Protein AF-A0AA39UE59-F1 (afdb_monomer_lite)

Radius of gyration: 35.72 Å; chains: 1; bounding box: 57×111×102 Å

Sequence (637 aa):
MNEDGYPNEDGDGPPASRFPQADQWGSEGTFMILSFVSVREAQPDDPQIDWCTQATTRVNIQVEEDILTDPDELSEVEVELEPPKSLKAVEDGRPSQDPMVLQVHARYLEFLVQLCEKTETTELTSHVRHDLPRVIHRAQSSRLNQDLRTTKDLDTYAFALVVYIWLVAAYRMQHGLPPSESLVIAFGSYMLSASAMVGEYCNVSFKELRLAVLYWEQRLNKASTRTVWTKEGWFRDIMELPPTNTFTRNDTATEYIQVLESEGKARLANLIMEQAAASHQSTPLNSYTQGPLSKKSWALSEIITILATMDTELLEALVDGSLPRKAEIPSGPISNALQSMSEQNPMPPSIYMNCICDRMGISPTPLQWQTVCHHMIDYVKGGVESDALAGTVDQLIHPSPNWPSSLAKKGLHRYTEWRSFIEGDGDRHPSHRHRDMIRHFVSEMQARVNADVGVGKGYVPFAAPVIEIGFSINPFARLKEHRQHQQSNYLMNLSEAMFQHLYRESFRLQQLVIYTCHRPSHPWFGEIIFTQLAQGYTEKAGGCSHYPAGRSNGSAYNRTSKKDWTKYEYNARRSGKLLRELETISNDAETRLRLTIEEKGQMKEAEDKELRLLDQLNDLLESTIDVIEEHGRSSSS

Secondary structure (DSSP, 8-state):
--TTSPPP----PPPPPPPPP-------------------PPPS--------------------------S----------PPPTTTTTTTTTPPP--HHHHHHHHHHHHHHHHHHHTS--TTTHHHHHHHHHHHHHHHHS---SSS---HHHHHHHHHHHHHHHHHHHHHHHHTTPPPPHHHHHHHHHHHHHHHHHHHHHS---HHHHHHHHHHHHHHHHHHTTS----HHHHHHHHH-SPP-----HHHHHHHHHHHHHHHHHHHHHHHHHHHHHH-SS--TTHHHHSS-HHHHHHHHHHHHHHHHHS-HHHHHHHHHS-HHHHHTSTT-HHHHHHHHHHT-SSPPPEEEEEEEE-TTSPPPPHHHHHHHHHHHHHHHH-SHHHHHHHHHHHHHSS--TTS-HHHHTTT--TTTEE-----SS---EE-HHHHHHHHHHHHHHHHHHHHHHHTT-TTSPPSS-EEEEEEESSHHHHHHHHHTTSSS-HHHHHHHHHHHHHHTTS-EEEEEEEEE--STTHHHHHHHHHHHHTT-BTGGGSBSB-SPTTTT-HHHHHHS-HHHHHHHHHHHHHTSHHHHHHHHHHHHHHHHHHHHHHH-TT-HHHHHHHHHHHHHHHHHHHHHHHHHHHHHHHHH-

pLDDT: mean 71.14, std 25.73, range [22.33, 98.56]

Structure (mmCIF, N/CA/C/O backbone):
data_AF-A0AA39UE59-F1
#
_entry.id   AF-A0AA39UE59-F1
#
loop_
_atom_site.group_PDB
_atom_site.id
_atom_site.type_symbol
_atom_site.label_atom_id
_atom_site.label_alt_id
_atom_site.label_comp_id
_atom_site.label_asym_id
_atom_site.label_entity_id
_atom_site.label_seq_id
_atom_site.pdbx_PDB_ins_code
_atom_site.Cartn_x
_atom_site.Cartn_y
_atom_site.Cartn_z
_atom_site.occupancy
_atom_site.B_iso_or_equiv
_atom_site.auth_seq_id
_atom_site.auth_comp_id
_atom_site.auth_asym_id
_atom_site.auth_atom_id
_atom_site.pdbx_PDB_model_num
ATOM 1 N N . MET A 1 1 ? 30.627 14.512 13.722 1.00 41.47 1 MET A N 1
ATOM 2 C CA . MET A 1 1 ? 29.867 13.249 13.741 1.00 41.47 1 MET A CA 1
ATOM 3 C C . MET A 1 1 ? 29.512 12.949 15.181 1.00 41.47 1 MET A C 1
ATOM 5 O O . MET A 1 1 ? 30.386 13.120 16.026 1.00 41.47 1 MET A O 1
ATOM 9 N N . ASN A 1 2 ? 28.268 12.565 15.455 1.00 42.72 2 ASN A N 1
ATOM 10 C CA . ASN A 1 2 ? 27.816 12.098 16.771 1.00 42.72 2 ASN A CA 1
ATOM 11 C C . ASN A 1 2 ? 27.816 10.556 16.848 1.00 42.72 2 ASN A C 1
ATOM 13 O O . ASN A 1 2 ? 28.095 9.892 15.848 1.00 42.72 2 ASN A O 1
ATOM 17 N N . GLU A 1 3 ? 27.543 9.996 18.035 1.00 31.06 3 GLU A N 1
ATOM 18 C CA . GLU A 1 3 ? 27.578 8.544 18.324 1.00 31.06 3 GLU A CA 1
ATOM 19 C C . GLU A 1 3 ? 26.641 7.701 17.433 1.00 31.06 3 GLU A C 1
ATOM 21 O O . GLU A 1 3 ? 26.832 6.493 17.323 1.00 31.06 3 GLU A O 1
ATOM 26 N N . ASP A 1 4 ? 25.716 8.342 16.713 1.00 43.31 4 ASP A N 1
ATOM 27 C CA . ASP A 1 4 ? 24.789 7.711 15.767 1.00 43.31 4 ASP A CA 1
ATOM 28 C C . ASP A 1 4 ? 25.239 7.796 14.293 1.00 43.31 4 ASP A C 1
ATOM 30 O O . ASP A 1 4 ? 24.491 7.426 13.387 1.00 43.31 4 ASP A O 1
ATOM 34 N N . GLY A 1 5 ? 26.453 8.283 14.014 1.00 35.56 5 GLY A N 1
ATOM 35 C CA . GLY A 1 5 ? 27.010 8.301 12.657 1.00 35.56 5 GLY A CA 1
ATOM 36 C C . GLY A 1 5 ? 26.431 9.371 11.722 1.00 35.56 5 GLY A C 1
ATOM 37 O O . GLY A 1 5 ? 26.595 9.253 10.508 1.00 35.56 5 GLY A O 1
ATOM 38 N N . TYR A 1 6 ? 25.810 10.434 12.249 1.00 44.34 6 TYR A N 1
ATOM 39 C CA . TYR A 1 6 ? 25.365 11.582 11.447 1.00 44.34 6 TYR A CA 1
ATOM 40 C C . TYR A 1 6 ? 26.351 12.765 11.532 1.00 44.34 6 TYR A C 1
ATOM 42 O O . TYR A 1 6 ? 26.971 12.994 12.581 1.00 44.34 6 TYR A O 1
ATOM 50 N N . PRO A 1 7 ? 26.539 13.545 10.448 1.00 33.91 7 PRO A N 1
ATOM 51 C CA . PRO A 1 7 ? 27.197 14.846 10.523 1.00 33.91 7 PRO A CA 1
ATOM 52 C C . PRO A 1 7 ? 26.299 15.860 11.258 1.00 33.91 7 PRO A C 1
ATOM 54 O O . PRO A 1 7 ? 25.079 15.809 11.145 1.00 33.91 7 PRO A O 1
ATOM 57 N N . ASN A 1 8 ? 26.909 16.773 12.023 1.00 34.72 8 ASN A N 1
ATOM 58 C CA . ASN A 1 8 ? 26.189 17.848 12.711 1.00 34.72 8 ASN A CA 1
ATOM 59 C C . ASN A 1 8 ? 25.584 18.798 11.666 1.00 34.72 8 ASN A C 1
ATOM 61 O O . ASN A 1 8 ? 26.329 19.404 10.897 1.00 34.72 8 ASN A O 1
ATOM 65 N N . GLU A 1 9 ? 24.261 18.944 11.655 1.00 44.66 9 GLU A N 1
ATOM 66 C CA . GLU A 1 9 ? 23.551 19.943 10.848 1.00 44.66 9 GLU A CA 1
ATOM 67 C C . GLU A 1 9 ? 23.521 21.303 11.564 1.00 44.66 9 GLU A C 1
ATOM 69 O O . GLU A 1 9 ? 22.465 21.811 11.917 1.00 44.66 9 GLU A O 1
ATOM 74 N N . ASP A 1 10 ? 24.697 21.903 11.759 1.00 39.56 10 ASP A N 1
ATOM 75 C CA . ASP A 1 10 ? 24.829 23.334 12.055 1.00 39.56 10 ASP A CA 1
ATOM 76 C C . ASP A 1 10 ? 25.492 23.994 10.840 1.00 39.56 10 ASP A C 1
ATOM 78 O O . ASP A 1 10 ? 26.712 24.151 10.770 1.00 39.56 10 ASP A O 1
ATOM 82 N N . GLY A 1 11 ? 24.685 24.308 9.827 1.00 33.72 11 GLY A N 1
ATOM 83 C CA . GLY A 1 11 ? 25.125 24.995 8.617 1.00 33.72 11 GLY A CA 1
ATOM 84 C C . GLY A 1 11 ? 24.082 26.013 8.183 1.00 33.72 11 GLY A C 1
ATOM 85 O O . GLY A 1 11 ? 22.979 25.640 7.791 1.00 33.72 11 GLY A O 1
ATOM 86 N N . ASP A 1 12 ? 24.446 27.291 8.284 1.00 36.59 12 ASP A N 1
ATOM 87 C CA . ASP A 1 12 ? 23.645 28.459 7.924 1.00 36.59 12 ASP A CA 1
ATOM 88 C C . ASP A 1 12 ? 22.896 28.285 6.593 1.00 36.59 12 ASP A C 1
ATOM 90 O O . ASP A 1 12 ? 23.485 28.063 5.531 1.00 36.59 12 ASP A O 1
ATOM 94 N N . GLY A 1 13 ? 21.568 28.409 6.655 1.00 34.41 13 GLY A N 1
ATOM 95 C CA . GLY A 1 13 ? 20.698 28.343 5.485 1.00 34.41 13 GLY A CA 1
ATOM 96 C C . GLY A 1 13 ? 20.954 29.495 4.496 1.00 34.41 13 GLY A C 1
ATOM 97 O O . GLY A 1 13 ? 21.254 30.618 4.909 1.00 34.41 13 GLY A O 1
ATOM 98 N N . PRO A 1 14 ? 20.807 29.262 3.178 1.00 31.84 14 PRO A N 1
ATOM 99 C CA . PRO A 1 14 ? 20.976 30.304 2.168 1.00 31.84 14 PRO A CA 1
ATOM 100 C C . PRO A 1 14 ? 19.827 31.333 2.206 1.00 31.84 14 PRO A C 1
ATOM 102 O O . PRO A 1 14 ? 18.711 31.012 2.628 1.00 31.84 14 PRO A O 1
ATOM 105 N N . PRO A 1 15 ? 20.062 32.579 1.746 1.00 31.95 15 PRO A N 1
ATOM 106 C CA . PRO A 1 15 ? 19.104 33.666 1.889 1.00 31.95 15 PRO A CA 1
ATOM 107 C C . PRO A 1 15 ? 17.887 33.487 0.975 1.00 31.95 15 PRO A C 1
ATOM 109 O O . PRO A 1 15 ? 17.998 33.110 -0.192 1.00 31.95 15 PRO A O 1
ATOM 112 N N . ALA A 1 16 ? 16.719 33.824 1.525 1.00 33.09 16 ALA A N 1
ATOM 113 C CA . ALA A 1 16 ? 15.426 33.801 0.857 1.00 33.09 16 ALA A CA 1
ATOM 114 C C . ALA A 1 16 ? 15.430 34.619 -0.448 1.00 33.09 16 ALA A C 1
ATOM 116 O O . ALA A 1 16 ? 15.575 35.845 -0.439 1.00 33.09 16 ALA A O 1
ATOM 117 N N . SER A 1 17 ? 15.212 33.945 -1.577 1.00 30.44 17 SER A N 1
ATOM 118 C CA . SER A 1 17 ? 14.872 34.593 -2.838 1.00 30.44 17 SER A CA 1
ATOM 119 C C . SER A 1 17 ? 13.389 34.981 -2.837 1.00 30.44 17 SER A C 1
ATOM 121 O O . SER A 1 17 ? 12.494 34.199 -2.521 1.00 30.44 17 SER A O 1
ATOM 123 N N . ARG A 1 18 ? 13.152 36.257 -3.146 1.00 32.03 18 ARG A N 1
ATOM 124 C CA . ARG A 1 18 ? 11.845 36.916 -3.202 1.00 32.03 18 ARG A CA 1
ATOM 125 C C . ARG A 1 18 ? 10.973 36.308 -4.305 1.00 32.03 18 ARG A C 1
ATOM 127 O O . ARG A 1 18 ? 11.360 36.349 -5.470 1.00 32.03 18 ARG A O 1
ATOM 134 N N . PHE A 1 19 ? 9.772 35.855 -3.953 1.00 30.41 19 PHE A N 1
ATOM 135 C CA . PHE A 1 19 ? 8.667 35.699 -4.902 1.00 30.41 19 PHE A CA 1
ATOM 136 C C . PHE A 1 19 ? 7.847 37.001 -4.964 1.00 30.41 19 PHE A C 1
ATOM 138 O O . PHE A 1 19 ? 7.678 37.652 -3.928 1.00 30.41 19 PHE A O 1
ATOM 145 N N . PRO A 1 20 ? 7.356 37.412 -6.148 1.00 30.95 20 PRO A N 1
ATOM 146 C CA . PRO A 1 20 ? 6.532 38.604 -6.282 1.00 30.95 20 PRO A CA 1
ATOM 147 C C . PRO A 1 20 ? 5.108 38.366 -5.762 1.00 30.95 20 PRO A C 1
ATOM 149 O O . PRO A 1 20 ? 4.564 37.267 -5.849 1.00 30.95 20 PRO A O 1
ATOM 152 N N . GLN A 1 21 ? 4.544 39.434 -5.198 1.00 28.09 21 GLN A N 1
ATOM 153 C CA . GLN A 1 21 ? 3.210 39.511 -4.610 1.00 28.09 21 GLN A CA 1
ATOM 154 C C . GLN A 1 21 ? 2.117 39.177 -5.632 1.00 28.09 21 GLN A C 1
ATOM 156 O O . GLN A 1 21 ? 2.146 39.644 -6.769 1.00 28.09 21 GLN A O 1
ATOM 161 N N . ALA A 1 22 ? 1.150 38.375 -5.189 1.00 33.06 22 ALA A N 1
ATOM 162 C CA . ALA A 1 22 ? -0.072 38.072 -5.909 1.00 33.06 22 ALA A CA 1
ATOM 163 C C . ALA A 1 22 ? -1.102 39.177 -5.648 1.00 33.06 22 ALA A C 1
ATOM 165 O O . ALA A 1 22 ? -1.815 39.126 -4.655 1.00 33.06 22 ALA A O 1
ATOM 166 N N . ASP A 1 23 ? -1.174 40.142 -6.557 1.00 32.75 23 ASP A N 1
ATOM 167 C CA . ASP A 1 23 ? -2.348 40.982 -6.776 1.00 32.75 23 ASP A CA 1
ATOM 168 C C . ASP A 1 23 ? -2.586 41.024 -8.290 1.00 32.75 23 ASP A C 1
ATOM 170 O O . ASP A 1 23 ? -1.632 41.143 -9.055 1.00 32.75 23 ASP A O 1
ATOM 174 N N . GLN A 1 24 ? -3.856 40.950 -8.703 1.00 34.28 24 GLN A N 1
ATOM 175 C CA . GLN A 1 24 ? -4.380 40.936 -10.085 1.00 34.28 24 GLN A CA 1
ATOM 176 C C . GLN A 1 24 ? -4.571 39.569 -10.751 1.00 34.28 24 GLN A C 1
ATOM 178 O O . GLN A 1 24 ? -3.898 39.280 -11.728 1.00 34.28 24 GLN A O 1
ATOM 183 N N . TRP A 1 25 ? -5.592 38.803 -10.354 1.00 32.97 25 TRP A N 1
ATOM 184 C CA . TRP A 1 25 ? -6.361 38.022 -11.336 1.00 32.97 25 TRP A CA 1
ATOM 185 C C . TRP A 1 25 ? -7.851 38.249 -11.086 1.00 32.97 25 TRP A C 1
ATOM 187 O O . TRP A 1 25 ? -8.374 37.963 -10.010 1.00 32.97 25 TRP A O 1
ATOM 197 N N . GLY A 1 26 ? -8.479 38.887 -12.072 1.00 28.92 26 GLY A N 1
ATOM 198 C CA . GLY A 1 26 ? -9.866 39.310 -12.055 1.00 28.92 26 GLY A CA 1
ATOM 199 C C . GLY A 1 26 ? -10.847 38.151 -12.182 1.00 28.92 26 GLY A C 1
ATOM 200 O O . GLY A 1 26 ? -10.545 37.077 -12.697 1.00 28.92 26 GLY A O 1
ATOM 201 N N . SER A 1 27 ? -12.049 38.433 -11.703 1.00 34.94 27 SER A N 1
ATOM 202 C CA . SER A 1 27 ? -13.287 37.746 -12.029 1.00 34.94 27 SER A CA 1
ATOM 203 C C . SER A 1 27 ? -13.501 37.674 -13.540 1.00 34.94 27 SER A C 1
ATOM 205 O O . SER A 1 27 ? -13.518 38.729 -14.165 1.00 34.94 27 SER A O 1
ATOM 207 N N . GLU A 1 28 ? -13.735 36.478 -14.087 1.00 29.81 28 GLU A N 1
ATOM 208 C CA . GLU A 1 28 ? -14.703 36.221 -15.168 1.00 29.81 28 GLU A CA 1
ATOM 209 C C . GLU A 1 28 ? -14.716 34.737 -15.584 1.00 29.81 28 GLU A C 1
ATOM 211 O O . GLU A 1 28 ? -13.672 34.103 -15.710 1.00 29.81 28 GLU A O 1
ATOM 216 N N . GLY A 1 29 ? -15.916 34.209 -15.859 1.00 25.84 29 GLY A N 1
ATOM 217 C CA . GLY A 1 29 ? -16.092 33.148 -16.856 1.00 25.84 29 GLY A CA 1
ATOM 218 C C . GLY A 1 29 ? -16.436 31.743 -16.361 1.00 25.84 29 GLY A C 1
ATOM 219 O O . GLY A 1 29 ? -15.630 30.824 -16.468 1.00 25.84 29 GLY A O 1
ATOM 220 N N . THR A 1 30 ? -17.684 31.535 -15.944 1.00 28.28 30 THR A N 1
ATOM 221 C CA . THR A 1 30 ? -18.338 30.218 -15.966 1.00 28.28 30 THR A CA 1
ATOM 222 C C . THR A 1 30 ? -18.429 29.721 -17.415 1.00 28.28 30 THR A C 1
ATOM 224 O O . THR A 1 30 ? -19.132 30.336 -18.213 1.00 28.28 30 THR A O 1
ATOM 227 N N . PHE A 1 31 ? -17.785 28.601 -17.761 1.00 23.83 31 PHE A N 1
ATOM 228 C CA . PHE A 1 31 ? -18.076 27.869 -19.000 1.00 23.83 31 PHE A CA 1
ATOM 229 C C . PHE A 1 31 ? -18.342 26.391 -18.717 1.00 23.83 31 PHE A C 1
ATOM 231 O O . PHE A 1 31 ? -17.493 25.641 -18.243 1.00 23.83 31 PHE A O 1
ATOM 238 N N . MET A 1 32 ? -19.580 26.016 -19.020 1.00 24.00 32 MET A N 1
ATOM 239 C CA . MET A 1 32 ? -20.135 24.672 -19.041 1.00 24.00 32 MET A CA 1
ATOM 240 C C . MET A 1 32 ? -19.793 24.063 -20.411 1.00 24.00 32 MET A C 1
ATOM 242 O O . MET A 1 32 ? -20.149 24.652 -21.431 1.00 24.00 32 MET A O 1
ATOM 246 N N . ILE A 1 33 ? -19.105 22.919 -20.465 1.00 23.44 33 ILE A N 1
ATOM 247 C CA . ILE A 1 33 ? -18.899 22.175 -21.719 1.00 23.44 33 ILE A CA 1
ATOM 248 C C . ILE A 1 33 ? -19.766 20.917 -21.678 1.00 23.44 33 ILE A C 1
ATOM 250 O O . ILE A 1 33 ? -19.448 19.940 -21.006 1.00 23.44 33 ILE A O 1
ATOM 254 N N . LEU A 1 34 ? -20.879 20.985 -22.409 1.00 23.09 34 LEU A N 1
ATOM 255 C CA . LEU A 1 34 ? -21.649 19.847 -22.901 1.00 23.09 34 LEU A CA 1
ATOM 256 C C . LEU A 1 34 ? -21.046 19.433 -24.248 1.00 23.09 34 LEU A C 1
ATOM 258 O O . LEU A 1 34 ? -21.055 20.220 -25.195 1.00 23.09 34 LEU A O 1
ATOM 262 N N . SER A 1 35 ? -20.540 18.209 -24.351 1.00 23.22 35 SER A N 1
ATOM 263 C CA . SER A 1 35 ? -20.067 17.657 -25.623 1.00 23.22 35 SER A CA 1
ATOM 264 C C . SER A 1 35 ? -21.226 16.994 -26.365 1.00 23.22 35 SER A C 1
ATOM 266 O O . SER A 1 35 ? -21.681 15.918 -25.984 1.00 23.22 35 SER A O 1
ATOM 268 N N . PHE A 1 36 ? -21.689 17.634 -27.441 1.00 23.47 36 PHE A N 1
ATOM 269 C CA . PHE A 1 36 ? -22.493 17.000 -28.486 1.00 23.47 36 PHE A CA 1
ATOM 270 C C . PHE A 1 36 ? -21.574 16.362 -29.533 1.00 23.47 36 PHE A C 1
ATOM 272 O O . PHE A 1 36 ? -20.624 16.984 -30.010 1.00 23.47 36 PHE A O 1
ATOM 279 N N . VAL A 1 37 ? -21.901 15.129 -29.918 1.00 22.39 37 VAL A N 1
ATOM 280 C CA . VAL A 1 37 ? -21.378 14.463 -31.114 1.00 22.39 37 VAL A CA 1
ATOM 281 C C . VAL A 1 37 ? -21.925 15.200 -32.337 1.00 22.39 37 VAL A C 1
ATOM 283 O O . VAL A 1 37 ? -23.135 15.242 -32.546 1.00 22.39 37 VAL A O 1
ATOM 286 N N . SER A 1 38 ? -21.037 15.786 -33.138 1.00 23.77 38 SER A N 1
ATOM 287 C CA . SER A 1 38 ? -21.360 16.314 -34.463 1.00 23.77 38 SER A CA 1
ATOM 288 C C . SER A 1 38 ? -20.674 15.445 -35.508 1.00 23.77 38 SER A C 1
ATOM 290 O O . SER A 1 38 ? -19.447 15.394 -35.591 1.00 23.77 38 SER A O 1
ATOM 292 N N . VAL A 1 39 ? -21.494 14.729 -36.273 1.00 27.11 39 VAL A N 1
ATOM 293 C CA . VAL A 1 39 ? -21.105 14.038 -37.500 1.00 27.11 39 VAL A CA 1
ATOM 294 C C . VAL A 1 39 ? -20.857 15.113 -38.557 1.00 27.11 39 VAL A C 1
ATOM 296 O O . VAL A 1 39 ? -21.765 15.878 -38.880 1.00 27.11 39 VAL A O 1
ATOM 299 N N . ARG A 1 40 ? -19.637 15.187 -39.097 1.00 25.91 40 ARG A N 1
ATOM 300 C CA . ARG A 1 40 ? -19.360 15.942 -40.325 1.00 25.91 40 ARG A CA 1
ATOM 301 C C . ARG A 1 40 ? -19.089 14.977 -41.468 1.00 25.91 40 ARG A C 1
ATOM 303 O O . ARG A 1 40 ? -18.155 14.184 -41.411 1.00 25.91 40 ARG A O 1
ATOM 310 N N . GLU A 1 41 ? -19.932 15.091 -42.487 1.00 30.73 41 GLU A N 1
ATOM 311 C CA . GLU A 1 41 ? -19.744 14.554 -43.830 1.00 30.73 41 GLU A CA 1
ATOM 312 C C . GLU A 1 41 ? -18.454 15.114 -44.447 1.00 30.73 41 GLU A C 1
ATOM 314 O O . GLU A 1 41 ? -18.198 16.320 -44.396 1.00 30.73 41 GLU A O 1
ATOM 319 N N . ALA A 1 42 ? -17.642 14.230 -45.028 1.00 28.19 42 ALA A N 1
ATOM 320 C CA . ALA A 1 42 ? -16.472 14.588 -45.818 1.00 28.19 42 ALA A CA 1
ATOM 321 C C . ALA A 1 42 ? -16.879 14.785 -47.288 1.00 28.19 42 ALA A C 1
ATOM 323 O O . ALA A 1 42 ? -17.555 13.934 -47.867 1.00 28.19 42 ALA A O 1
ATOM 324 N N . GLN A 1 43 ? -16.461 15.904 -47.881 1.00 34.62 43 GLN A N 1
ATOM 325 C CA . GLN A 1 43 ? -16.483 16.140 -49.328 1.00 34.62 43 GLN A CA 1
ATOM 326 C C . GLN A 1 43 ? -15.153 15.663 -49.948 1.00 34.62 43 GLN A C 1
ATOM 328 O O . GLN A 1 43 ? -14.128 15.706 -49.261 1.00 34.62 43 GLN A O 1
ATOM 333 N N . PRO A 1 44 ? -15.165 15.192 -51.208 1.00 34.53 44 PRO A N 1
ATOM 334 C CA . PRO A 1 44 ? -13.992 14.676 -51.904 1.00 34.53 44 PRO A CA 1
ATOM 335 C C . PRO A 1 44 ? -13.146 15.831 -52.461 1.00 34.53 44 PRO A C 1
ATOM 337 O O . PRO A 1 44 ? -13.683 16.900 -52.729 1.00 34.53 44 PRO A O 1
ATOM 340 N N . ASP A 1 45 ? -11.853 15.577 -52.668 1.00 39.84 45 ASP A N 1
ATOM 341 C CA . ASP A 1 45 ? -10.849 16.449 -53.312 1.00 39.84 45 ASP A CA 1
ATOM 342 C C . ASP A 1 45 ? -9.939 17.248 -52.355 1.00 39.84 45 ASP A C 1
ATOM 344 O O . ASP A 1 45 ? -10.039 18.467 -52.226 1.00 39.84 45 ASP A O 1
ATOM 348 N N . ASP A 1 46 ? -8.958 16.558 -51.759 1.00 31.31 46 ASP A N 1
ATOM 349 C CA . ASP A 1 46 ? -7.714 17.183 -51.283 1.00 31.31 46 ASP A CA 1
ATOM 350 C C . ASP A 1 46 ? -6.491 16.375 -51.783 1.00 31.31 46 ASP A C 1
ATOM 352 O O . ASP A 1 46 ? -6.301 15.225 -51.369 1.00 31.31 46 ASP A O 1
ATOM 356 N N . PRO A 1 47 ? -5.685 16.908 -52.725 1.00 34.59 47 PRO A N 1
ATOM 357 C CA . PRO A 1 47 ? -4.558 16.209 -53.317 1.00 34.59 47 PRO A CA 1
ATOM 358 C C . PRO A 1 47 ? -3.247 16.660 -52.668 1.00 34.59 47 PRO A C 1
ATOM 360 O O . PRO A 1 47 ? -2.520 17.467 -53.243 1.00 34.59 47 PRO A O 1
ATOM 363 N N . GLN A 1 48 ? -2.911 16.128 -51.494 1.00 29.98 48 GLN A N 1
ATOM 364 C CA . GLN A 1 48 ? -1.546 16.180 -50.956 1.00 29.98 48 GLN A CA 1
ATOM 365 C C . GLN A 1 48 ? -1.410 15.263 -49.738 1.00 29.98 48 GLN A C 1
ATOM 367 O O . GLN A 1 48 ? -1.752 15.658 -48.637 1.00 29.98 48 GLN A O 1
ATOM 372 N N . ILE A 1 49 ? -0.908 14.044 -49.951 1.00 29.27 49 ILE A N 1
ATOM 373 C CA . ILE A 1 49 ? -0.037 13.265 -49.049 1.00 29.27 49 ILE A CA 1
ATOM 374 C C . ILE A 1 49 ? 0.458 12.090 -49.904 1.00 29.27 49 ILE A C 1
ATOM 376 O O . ILE A 1 49 ? -0.219 11.084 -50.095 1.00 29.27 49 ILE A O 1
ATOM 380 N N . ASP A 1 50 ? 1.641 12.270 -50.481 1.00 29.41 50 ASP A N 1
ATOM 381 C CA . ASP A 1 50 ? 2.463 11.202 -51.033 1.00 29.41 50 ASP A CA 1
ATOM 382 C C . ASP A 1 50 ? 3.723 11.173 -50.171 1.00 29.41 50 ASP A C 1
ATOM 384 O O . ASP A 1 50 ? 4.411 12.189 -50.075 1.00 29.41 50 ASP A O 1
ATOM 388 N N . TRP A 1 51 ? 3.927 10.058 -49.466 1.00 25.89 51 TRP A N 1
ATOM 389 C CA . TRP A 1 51 ? 5.204 9.463 -49.051 1.00 25.89 51 TRP A CA 1
ATOM 390 C C . TRP A 1 51 ? 4.926 8.388 -47.991 1.00 25.89 51 TRP A C 1
ATOM 392 O O . TRP A 1 51 ? 4.752 8.703 -46.815 1.00 25.89 51 TRP A O 1
ATOM 402 N N . CYS A 1 52 ? 4.861 7.125 -48.442 1.00 23.12 52 CYS A N 1
ATOM 403 C CA . CYS A 1 52 ? 5.363 5.898 -47.789 1.00 23.12 52 CYS A CA 1
ATOM 404 C C . CYS A 1 52 ? 4.548 4.657 -48.199 1.00 23.12 52 CYS A C 1
ATOM 406 O O . CYS A 1 52 ? 3.692 4.196 -47.447 1.00 23.12 52 CYS A O 1
ATOM 408 N N . THR A 1 53 ? 4.853 4.040 -49.349 1.00 25.30 53 THR A N 1
ATOM 409 C CA . THR A 1 53 ? 4.607 2.596 -49.557 1.00 25.30 53 THR A CA 1
ATOM 410 C C . THR A 1 53 ? 5.563 2.002 -50.604 1.00 25.30 53 THR A C 1
ATOM 412 O O . THR A 1 53 ? 5.371 2.170 -51.802 1.00 25.30 53 THR A O 1
ATOM 415 N N . GLN A 1 54 ? 6.575 1.261 -50.149 1.00 25.84 54 GLN A N 1
ATOM 416 C CA . GLN A 1 54 ? 7.222 0.136 -50.848 1.00 25.84 54 GLN A CA 1
ATOM 417 C C . GLN A 1 54 ? 7.612 -0.839 -49.715 1.00 25.84 54 GLN A C 1
ATOM 419 O O . GLN A 1 54 ? 8.230 -0.406 -48.754 1.00 25.84 54 GLN A O 1
ATOM 424 N N . ALA A 1 55 ? 7.234 -2.114 -49.655 1.00 22.86 55 ALA A N 1
ATOM 425 C CA . ALA A 1 55 ? 6.969 -3.076 -50.707 1.00 22.86 55 ALA A CA 1
ATOM 426 C C . ALA A 1 55 ? 5.850 -4.058 -50.307 1.00 22.86 55 ALA A C 1
ATOM 428 O O . ALA A 1 55 ? 5.806 -4.555 -49.183 1.00 22.86 55 ALA A O 1
ATOM 429 N N . THR A 1 56 ? 4.992 -4.402 -51.264 1.00 24.59 56 THR A N 1
ATOM 430 C CA . THR A 1 56 ? 4.183 -5.624 -51.226 1.00 24.59 56 THR A CA 1
ATOM 431 C C . THR A 1 56 ? 4.255 -6.243 -52.614 1.00 24.59 56 THR A C 1
ATOM 433 O O . THR A 1 56 ? 3.935 -5.603 -53.617 1.00 24.59 56 THR A O 1
ATOM 436 N N . THR A 1 57 ? 4.768 -7.466 -52.677 1.00 23.41 57 THR A N 1
ATOM 437 C CA . THR A 1 57 ? 4.889 -8.255 -53.901 1.00 23.41 57 THR A CA 1
ATOM 438 C C . THR A 1 57 ? 3.496 -8.590 -54.430 1.00 23.41 57 THR A C 1
ATOM 440 O O . THR A 1 57 ? 2.682 -9.180 -53.725 1.00 23.41 57 THR A O 1
ATOM 443 N N . ARG A 1 58 ? 3.236 -8.197 -55.681 1.00 23.36 58 ARG A N 1
ATOM 444 C CA . ARG A 1 58 ? 2.064 -8.581 -56.476 1.00 23.36 58 ARG A CA 1
ATOM 445 C C . ARG A 1 58 ? 2.147 -10.056 -56.873 1.00 23.36 58 ARG A C 1
ATOM 447 O O . ARG A 1 58 ? 3.171 -10.479 -57.404 1.00 23.36 58 ARG A O 1
ATOM 454 N N . VAL A 1 59 ? 1.030 -10.769 -56.772 1.00 22.33 59 VAL A N 1
ATOM 455 C CA . VAL A 1 59 ? 0.684 -11.834 -57.721 1.00 22.33 59 VAL A CA 1
ATOM 456 C C . VAL A 1 59 ? -0.587 -11.387 -58.439 1.00 22.33 59 VAL A C 1
ATOM 458 O O . VAL A 1 59 ? -1.601 -11.105 -57.809 1.00 22.33 59 VAL A O 1
ATOM 461 N N . ASN A 1 60 ? -0.477 -11.244 -59.760 1.00 24.69 60 ASN A N 1
ATOM 462 C CA . ASN A 1 60 ? -1.580 -10.997 -60.683 1.00 24.69 60 ASN A CA 1
ATOM 463 C C . ASN A 1 60 ? -2.430 -12.262 -60.814 1.00 24.69 60 ASN A C 1
ATOM 465 O O . ASN A 1 60 ? -1.872 -13.320 -61.101 1.00 24.69 60 ASN A O 1
ATOM 469 N N . ILE A 1 61 ? -3.754 -12.127 -60.759 1.00 25.58 61 ILE A N 1
ATOM 470 C CA . ILE A 1 61 ? -4.670 -13.039 -61.449 1.00 25.58 61 ILE A CA 1
ATOM 471 C C . ILE A 1 61 ? -5.686 -12.174 -62.203 1.00 25.58 61 ILE A C 1
ATOM 473 O O . ILE A 1 61 ? -6.341 -11.314 -61.617 1.00 25.58 61 ILE A O 1
ATOM 477 N N . GLN A 1 62 ? -5.733 -12.362 -63.525 1.00 26.44 62 GLN A N 1
ATOM 478 C CA . GLN A 1 62 ? -6.774 -11.844 -64.410 1.00 26.44 62 GLN A CA 1
ATOM 479 C C . GLN A 1 62 ? -8.108 -12.500 -64.047 1.00 26.44 62 GLN A C 1
ATOM 481 O O . GLN A 1 62 ? -8.173 -13.721 -63.935 1.00 26.44 62 GLN A O 1
ATOM 486 N N . VAL A 1 63 ? -9.158 -11.695 -63.907 1.00 24.36 63 VAL A N 1
ATOM 487 C CA . VAL A 1 63 ? -10.541 -12.175 -63.852 1.00 24.36 63 VAL A CA 1
ATOM 488 C C . VAL A 1 63 ? -11.148 -11.942 -65.234 1.00 24.36 63 VAL A C 1
ATOM 490 O O . VAL A 1 63 ? -11.249 -10.797 -65.670 1.00 24.36 63 VAL A O 1
ATOM 493 N N . GLU A 1 64 ? -11.491 -13.030 -65.921 1.00 26.67 64 GLU A N 1
ATOM 494 C CA . GLU A 1 64 ? -12.503 -13.040 -66.981 1.00 26.67 64 GLU A CA 1
ATOM 495 C C . GLU A 1 64 ? -13.874 -13.334 -66.355 1.00 26.67 64 GLU A C 1
ATOM 497 O O . GLU A 1 64 ? -13.974 -14.013 -65.331 1.00 26.67 64 GLU A O 1
ATOM 502 N N . GLU A 1 65 ? -14.901 -12.741 -66.958 1.00 32.03 65 GLU A N 1
ATOM 503 C CA . GLU A 1 65 ? -16.301 -12.737 -66.539 1.00 32.03 65 GLU A CA 1
ATOM 504 C C . GLU A 1 65 ? -17.018 -14.090 -66.725 1.00 32.03 65 GLU A C 1
ATOM 506 O O . GLU A 1 65 ? -16.639 -14.915 -67.553 1.00 32.03 65 GLU A O 1
ATOM 511 N N . ASP A 1 66 ? -18.128 -14.202 -65.986 1.00 29.89 66 ASP A N 1
ATOM 512 C CA . ASP A 1 66 ? -19.282 -15.097 -66.144 1.00 29.89 66 ASP A CA 1
ATOM 513 C C . ASP A 1 66 ? -19.164 -16.576 -65.723 1.00 29.89 66 ASP A C 1
ATOM 515 O O . ASP A 1 66 ? -18.536 -17.398 -66.380 1.00 29.89 66 ASP A O 1
ATOM 519 N N . ILE A 1 67 ? -19.910 -16.945 -64.665 1.00 28.84 67 ILE A N 1
ATOM 520 C CA . ILE A 1 67 ? -21.076 -17.863 -64.693 1.00 28.84 67 ILE A CA 1
ATOM 521 C C . ILE A 1 67 ? -21.631 -18.067 -63.260 1.00 28.84 67 ILE A C 1
ATOM 523 O O . ILE A 1 67 ? -20.906 -18.098 -62.272 1.00 28.84 67 ILE A O 1
ATOM 527 N N . LEU A 1 68 ? -22.962 -18.159 -63.181 1.00 33.22 68 LEU A N 1
ATOM 528 C CA . LEU A 1 68 ? -23.818 -18.365 -62.006 1.00 33.22 68 LEU A CA 1
ATOM 529 C C . LEU A 1 68 ? -23.686 -19.757 -61.334 1.00 33.22 68 LEU A C 1
ATOM 531 O O . LEU A 1 68 ? -23.275 -20.722 -61.968 1.00 33.22 68 LEU A O 1
ATOM 535 N N . THR A 1 69 ? -24.238 -19.827 -60.108 1.00 33.81 69 THR A N 1
ATOM 536 C CA . THR A 1 69 ? -24.743 -20.976 -59.298 1.00 33.81 69 THR A CA 1
ATOM 537 C C . THR A 1 69 ? -23.792 -21.783 -58.393 1.00 33.81 69 THR A C 1
ATOM 539 O O . THR A 1 69 ? -22.985 -22.557 -58.883 1.00 33.81 69 THR A O 1
ATOM 542 N N . ASP A 1 70 ? -23.986 -21.636 -57.065 1.00 32.66 70 ASP A N 1
ATOM 543 C CA . ASP A 1 70 ? -24.472 -22.634 -56.061 1.00 32.66 70 ASP A CA 1
ATOM 544 C C . ASP A 1 70 ? -23.743 -22.482 -54.687 1.00 32.66 70 ASP A C 1
ATOM 546 O O . ASP A 1 70 ? -22.513 -22.443 -54.688 1.00 32.66 70 ASP A O 1
ATOM 550 N N . PRO A 1 71 ? -24.415 -22.339 -53.513 1.00 32.66 71 PRO A N 1
ATOM 551 C CA . PRO A 1 71 ? -23.749 -22.049 -52.234 1.00 32.66 71 PRO A CA 1
ATOM 552 C C . PRO A 1 71 ? -23.334 -23.263 -51.371 1.00 32.66 71 PRO A C 1
ATOM 554 O O . PRO A 1 71 ? -22.953 -23.044 -50.224 1.00 32.66 71 PRO A O 1
ATOM 557 N N . ASP A 1 72 ? -23.366 -24.504 -51.868 1.00 38.44 72 ASP A N 1
ATOM 558 C CA . ASP A 1 72 ? -23.203 -25.715 -51.031 1.00 38.44 72 ASP A CA 1
ATOM 559 C C . ASP A 1 72 ? -21.928 -26.558 -51.286 1.00 38.44 72 ASP A C 1
ATOM 561 O O . ASP A 1 72 ? -21.947 -27.775 -51.123 1.00 38.44 72 ASP A O 1
ATOM 565 N N . GLU A 1 73 ? -20.775 -25.949 -51.598 1.00 33.53 73 GLU A N 1
ATOM 566 C CA . GLU A 1 73 ? -19.477 -26.656 -51.556 1.00 33.53 73 GLU A CA 1
ATOM 567 C C . GLU A 1 73 ? -18.338 -25.767 -51.020 1.00 33.53 73 GLU A C 1
ATOM 569 O O . GLU A 1 73 ? -17.738 -24.970 -51.738 1.00 33.53 73 GLU A O 1
ATOM 574 N N . LEU A 1 74 ? -17.992 -25.935 -49.739 1.00 28.64 74 LEU A N 1
ATOM 575 C CA . LEU A 1 74 ? -16.708 -25.502 -49.178 1.00 28.64 74 LEU A CA 1
ATOM 576 C C . LEU A 1 74 ? -16.004 -26.718 -48.570 1.00 28.64 74 LEU A C 1
ATOM 578 O O . LEU A 1 74 ? -16.200 -27.052 -47.403 1.00 28.64 74 LEU A O 1
ATOM 582 N N . SER A 1 75 ? -15.184 -27.386 -49.383 1.00 32.06 75 SER A N 1
ATOM 583 C CA . SER A 1 75 ? -14.146 -28.304 -48.916 1.00 32.06 75 SER A CA 1
ATOM 584 C C . SER A 1 75 ? -12.812 -27.566 -48.801 1.00 32.06 75 SER A C 1
ATOM 586 O O . SER A 1 75 ? -12.407 -26.849 -49.717 1.00 32.06 75 SER A O 1
ATOM 588 N N . GLU A 1 76 ? -12.136 -27.774 -47.676 1.00 31.67 76 GLU A N 1
ATOM 589 C CA . GLU A 1 76 ? -10.785 -27.311 -47.368 1.00 31.67 76 GLU A CA 1
ATOM 590 C C . GLU A 1 76 ? -9.774 -27.760 -48.439 1.00 31.67 76 GLU A C 1
ATOM 592 O O . GLU A 1 76 ? -9.713 -28.933 -48.806 1.00 31.67 76 GLU A O 1
ATOM 597 N N . VAL A 1 77 ? -8.959 -26.823 -48.931 1.00 25.25 77 VAL A N 1
ATOM 598 C CA . VAL A 1 77 ? -7.767 -27.114 -49.737 1.00 25.25 77 VAL A CA 1
ATOM 599 C C . VAL A 1 77 ? -6.548 -26.888 -48.845 1.00 25.25 77 VAL A C 1
ATOM 601 O O . VAL A 1 77 ? -6.148 -25.750 -48.600 1.00 25.25 77 VAL A O 1
ATOM 604 N N . GLU A 1 78 ? -5.976 -27.982 -48.342 1.00 27.55 78 GLU A N 1
ATOM 605 C CA . GLU A 1 78 ? -4.647 -28.016 -47.725 1.00 27.55 78 GLU A CA 1
ATOM 606 C C . GLU A 1 78 ? -3.561 -27.815 -48.792 1.00 27.55 78 GLU A C 1
ATOM 608 O O . GLU A 1 78 ? -3.571 -28.447 -49.850 1.00 27.55 78 GLU A O 1
ATOM 613 N N . VAL A 1 79 ? -2.586 -26.954 -48.497 1.00 24.14 79 VAL A N 1
ATOM 614 C CA . VAL A 1 79 ? -1.337 -26.851 -49.260 1.00 24.14 79 VAL A CA 1
ATOM 615 C C . VAL A 1 79 ? -0.266 -27.645 -48.515 1.00 24.14 79 VAL A C 1
ATOM 617 O O . VAL A 1 79 ? 0.201 -27.238 -47.453 1.00 24.14 79 VAL A O 1
ATOM 620 N N . GLU A 1 80 ? 0.108 -28.786 -49.092 1.00 26.84 80 GLU A N 1
ATOM 621 C CA . GLU A 1 80 ? 1.154 -29.695 -48.619 1.00 26.84 80 GLU A CA 1
ATOM 622 C C . GLU A 1 80 ? 2.557 -29.085 -48.831 1.00 26.84 80 GLU A C 1
ATOM 624 O O . GLU A 1 80 ? 2.944 -28.742 -49.950 1.00 26.84 80 GLU A O 1
ATOM 629 N N . LEU A 1 81 ? 3.358 -29.001 -47.765 1.00 27.47 81 LEU A N 1
ATOM 630 C CA . LEU A 1 81 ? 4.816 -28.863 -47.843 1.00 27.47 81 LEU A CA 1
ATOM 631 C C . LEU A 1 81 ? 5.439 -30.089 -47.165 1.00 27.47 81 LEU A C 1
ATOM 633 O O . LEU A 1 81 ? 5.293 -30.268 -45.959 1.00 27.47 81 LEU A O 1
ATOM 637 N N . GLU A 1 82 ? 6.119 -30.947 -47.934 1.00 28.39 82 GLU A N 1
ATOM 638 C CA . GLU A 1 82 ? 6.742 -32.169 -47.404 1.00 28.39 82 GLU A CA 1
ATOM 639 C C . GLU A 1 82 ? 7.938 -31.862 -46.475 1.00 28.39 82 GLU A C 1
ATOM 641 O O . GLU A 1 82 ? 8.905 -31.227 -46.913 1.00 28.39 82 GLU A O 1
ATOM 646 N N . PRO A 1 83 ? 7.958 -32.385 -45.232 1.00 28.22 83 PRO A N 1
ATOM 647 C CA . PRO A 1 83 ? 9.157 -32.431 -44.410 1.00 28.22 83 PRO A CA 1
ATOM 648 C C . PRO A 1 83 ? 9.987 -33.707 -44.684 1.00 28.22 83 PRO A C 1
ATOM 650 O O . PRO A 1 83 ? 9.500 -34.674 -45.280 1.00 28.22 83 PRO A O 1
ATOM 653 N N . PRO A 1 84 ? 11.263 -33.752 -44.249 1.00 29.50 84 PRO A N 1
ATOM 654 C CA . PRO A 1 84 ? 12.173 -34.856 -44.542 1.00 29.50 84 PRO A CA 1
ATOM 655 C C . PRO A 1 84 ? 11.651 -36.203 -44.018 1.00 29.50 84 PRO A C 1
ATOM 657 O O . PRO A 1 84 ? 11.139 -36.304 -42.903 1.00 29.50 84 PRO A O 1
ATOM 660 N N . LYS A 1 85 ? 11.871 -37.268 -44.803 1.00 31.58 85 LYS A N 1
ATOM 661 C CA . LYS A 1 85 ? 11.344 -38.640 -44.620 1.00 31.58 85 LYS A CA 1
ATOM 662 C C . LYS A 1 85 ? 11.639 -39.329 -43.273 1.00 31.58 85 LYS A C 1
ATOM 664 O O . LYS A 1 85 ? 11.146 -40.430 -43.056 1.00 31.58 85 LYS A O 1
ATOM 669 N N . SER A 1 86 ? 12.406 -38.724 -42.369 1.00 32.12 86 SER A N 1
ATOM 670 C CA . SER A 1 86 ? 12.686 -39.263 -41.033 1.00 32.12 86 SER A CA 1
ATOM 671 C C . SER A 1 86 ? 11.775 -38.725 -39.921 1.00 32.12 86 SER A C 1
ATOM 673 O O . SER A 1 86 ? 11.831 -39.266 -38.823 1.00 32.12 86 SER A O 1
ATOM 675 N N . LEU A 1 87 ? 10.932 -37.711 -40.174 1.00 32.88 87 LEU A N 1
ATOM 676 C CA . LEU A 1 87 ? 9.977 -37.190 -39.175 1.00 32.88 87 LEU A CA 1
ATOM 677 C C . LEU A 1 87 ? 8.536 -37.710 -39.335 1.00 32.88 87 LEU A C 1
ATOM 679 O O . LEU A 1 87 ? 7.803 -37.774 -38.352 1.00 32.88 87 LEU A O 1
ATOM 683 N N . LYS A 1 88 ? 8.152 -38.199 -40.522 1.00 33.81 88 LYS A N 1
ATOM 684 C CA . LYS A 1 88 ? 6.772 -38.644 -40.819 1.00 33.81 88 LYS A CA 1
ATOM 685 C C . LYS A 1 88 ? 6.334 -39.926 -40.076 1.00 33.81 88 LYS A C 1
ATOM 687 O O . LYS A 1 88 ? 5.179 -40.316 -40.148 1.00 33.81 88 LYS A O 1
ATOM 692 N N . ALA A 1 89 ? 7.241 -40.604 -39.365 1.00 41.41 89 ALA A N 1
ATOM 693 C CA . ALA A 1 89 ? 6.917 -41.796 -38.572 1.00 41.41 89 ALA A CA 1
ATOM 694 C C . ALA A 1 89 ? 6.500 -41.478 -37.121 1.00 41.41 89 ALA A C 1
ATOM 696 O O . ALA A 1 89 ? 5.841 -42.304 -36.495 1.00 41.41 89 ALA A O 1
ATOM 697 N N . VAL A 1 90 ? 6.868 -40.301 -36.599 1.00 38.78 90 VAL A N 1
ATOM 698 C CA . VAL A 1 90 ? 6.587 -39.891 -35.209 1.00 38.78 90 VAL A CA 1
ATOM 699 C C . VAL A 1 90 ? 5.270 -39.113 -35.112 1.00 38.78 90 VAL A C 1
ATOM 701 O O . VAL A 1 90 ? 4.539 -39.280 -34.141 1.00 38.78 90 VAL A O 1
ATOM 704 N N . GLU A 1 91 ? 4.910 -38.342 -36.143 1.00 35.34 91 GLU A N 1
ATOM 705 C CA . GLU A 1 91 ? 3.638 -37.595 -36.193 1.00 35.34 91 GLU A CA 1
ATOM 706 C C . GLU A 1 91 ? 2.408 -38.491 -36.450 1.00 35.34 91 GLU A C 1
ATOM 708 O O . GLU A 1 91 ? 1.303 -38.154 -36.036 1.00 35.34 91 GLU A O 1
ATOM 713 N N . ASP A 1 92 ? 2.594 -39.683 -37.027 1.00 37.66 92 ASP A N 1
ATOM 714 C CA . ASP A 1 92 ? 1.505 -40.607 -37.392 1.00 37.66 92 ASP A CA 1
ATOM 715 C C . ASP A 1 92 ? 1.063 -41.563 -36.258 1.00 37.66 92 ASP A C 1
ATOM 717 O O . ASP A 1 92 ? 0.230 -42.447 -36.480 1.00 37.66 92 ASP A O 1
ATOM 721 N N . GLY A 1 93 ? 1.644 -41.469 -35.056 1.00 34.41 93 GLY A N 1
ATOM 722 C CA . GLY A 1 93 ? 1.263 -42.318 -33.916 1.00 34.41 93 GLY A CA 1
ATOM 723 C C . GLY A 1 93 ? 1.453 -43.830 -34.134 1.00 34.41 93 GLY A C 1
ATOM 724 O O . GLY A 1 93 ? 0.763 -44.637 -33.507 1.00 34.41 93 GLY A O 1
ATOM 725 N N . ARG A 1 94 ? 2.365 -44.251 -35.024 1.00 35.47 94 ARG A N 1
ATOM 726 C CA . ARG A 1 94 ? 2.637 -45.679 -35.271 1.00 35.47 94 ARG A CA 1
ATOM 727 C C . ARG A 1 94 ? 3.745 -46.193 -34.340 1.00 35.47 94 ARG A C 1
ATOM 729 O O . ARG A 1 94 ? 4.785 -45.549 -34.230 1.00 35.47 94 ARG A O 1
ATOM 736 N N . PRO A 1 95 ? 3.565 -47.358 -33.689 1.00 41.94 95 PRO A N 1
ATOM 737 C CA . PRO A 1 95 ? 4.534 -47.880 -32.730 1.00 41.94 95 PRO A CA 1
ATOM 738 C C . PRO A 1 95 ? 5.839 -48.320 -33.403 1.00 41.94 95 PRO A C 1
ATOM 740 O O . PRO A 1 95 ? 5.838 -48.856 -34.516 1.00 41.94 95 PRO A O 1
ATOM 743 N N . SER A 1 96 ? 6.949 -48.146 -32.681 1.00 42.97 96 SER A N 1
ATOM 744 C CA . SER A 1 96 ? 8.253 -48.699 -33.048 1.00 42.97 96 SER A CA 1
ATOM 745 C C . SER A 1 96 ? 8.155 -50.220 -33.198 1.00 42.97 96 SER A C 1
ATOM 747 O O . SER A 1 96 ? 7.750 -50.921 -32.272 1.00 42.97 96 SER A O 1
ATOM 749 N N . GLN A 1 97 ? 8.533 -50.738 -34.369 1.00 43.12 97 GLN A N 1
ATOM 750 C CA . GLN A 1 97 ? 8.631 -52.179 -34.627 1.00 43.12 97 GLN A CA 1
ATOM 751 C C . GLN A 1 97 ? 9.970 -52.768 -34.171 1.00 43.12 97 GLN A C 1
ATOM 753 O O . GLN A 1 97 ? 10.355 -53.838 -34.640 1.00 43.12 97 GLN A O 1
ATOM 758 N N . ASP A 1 98 ? 10.695 -52.072 -33.292 1.00 46.72 98 ASP A N 1
ATOM 759 C CA . ASP A 1 98 ? 11.997 -52.524 -32.829 1.00 46.72 98 ASP A CA 1
ATOM 760 C C . ASP A 1 98 ? 11.854 -53.848 -32.047 1.00 46.72 98 ASP A C 1
ATOM 762 O O . ASP A 1 98 ? 11.274 -53.872 -30.950 1.00 46.72 98 ASP A O 1
ATOM 766 N N . PRO A 1 99 ? 12.382 -54.969 -32.580 1.00 42.72 99 PRO A N 1
ATOM 767 C CA . PRO A 1 99 ? 12.296 -56.277 -31.940 1.00 42.72 99 PRO A CA 1
ATOM 768 C C . PRO A 1 99 ? 12.910 -56.289 -30.537 1.00 42.72 99 PRO A C 1
ATOM 770 O O . PRO A 1 99 ? 12.521 -57.110 -29.706 1.00 42.72 99 PRO A O 1
ATOM 773 N N . MET A 1 100 ? 13.846 -55.377 -30.257 1.00 40.59 100 MET A N 1
ATOM 774 C CA . MET A 1 100 ? 14.525 -55.276 -28.974 1.00 40.59 100 MET A CA 1
ATOM 775 C C . MET A 1 100 ? 13.582 -54.778 -27.868 1.00 40.59 100 MET A C 1
ATOM 777 O O . MET A 1 100 ? 13.613 -55.309 -26.758 1.00 40.59 100 MET A O 1
ATOM 781 N N . VAL A 1 101 ? 12.681 -53.837 -28.174 1.00 44.12 101 VAL A N 1
ATOM 782 C CA . VAL A 1 101 ? 11.703 -53.296 -27.210 1.00 44.12 101 VAL A CA 1
ATOM 783 C C . VAL A 1 101 ? 10.678 -54.364 -26.817 1.00 44.12 101 VAL A C 1
ATOM 785 O O . VAL A 1 101 ? 10.405 -54.577 -25.634 1.00 44.12 101 VAL A O 1
ATOM 788 N N . LEU A 1 102 ? 10.180 -55.122 -27.797 1.00 47.31 102 LEU A N 1
ATOM 789 C CA . LEU A 1 102 ? 9.251 -56.232 -27.556 1.00 47.31 102 LEU A CA 1
ATOM 790 C C . LEU A 1 102 ? 9.900 -57.363 -26.741 1.00 47.31 102 LEU A C 1
ATOM 792 O O . LEU A 1 102 ? 9.256 -57.967 -25.881 1.00 47.31 102 LEU A O 1
ATOM 796 N N . GLN A 1 103 ? 11.190 -57.625 -26.962 1.00 45.84 103 GLN A N 1
ATOM 797 C CA . GLN A 1 103 ? 11.937 -58.644 -26.225 1.00 45.84 103 GLN A CA 1
ATOM 798 C C . GLN A 1 103 ? 12.190 -58.239 -24.761 1.00 45.84 103 GLN A C 1
ATOM 800 O O . GLN A 1 103 ? 12.136 -59.091 -23.870 1.00 45.84 103 GLN A O 1
ATOM 805 N N . VAL A 1 104 ? 12.396 -56.944 -24.496 1.00 45.25 104 VAL A N 1
ATOM 806 C CA . VAL A 1 104 ? 12.494 -56.388 -23.136 1.00 45.25 104 VAL A CA 1
ATOM 807 C C . VAL A 1 104 ? 11.154 -56.495 -22.403 1.00 45.25 104 VAL A C 1
ATOM 809 O O . VAL A 1 104 ? 11.129 -56.947 -21.258 1.00 45.25 104 VAL A O 1
ATOM 812 N N . HIS A 1 105 ? 10.034 -56.182 -23.064 1.00 45.81 105 HIS A N 1
ATOM 813 C CA . HIS A 1 105 ? 8.697 -56.320 -22.470 1.00 45.81 105 HIS A CA 1
ATOM 814 C C . HIS A 1 105 ? 8.365 -57.777 -22.111 1.00 45.81 105 HIS A C 1
ATOM 816 O O . HIS A 1 105 ? 7.870 -58.046 -21.016 1.00 45.81 105 HIS A O 1
ATOM 822 N N . ALA A 1 106 ? 8.697 -58.736 -22.982 1.00 49.94 106 ALA A N 1
ATOM 823 C CA . ALA A 1 106 ? 8.486 -60.159 -22.706 1.00 49.94 106 ALA A CA 1
ATOM 824 C C . ALA A 1 106 ? 9.316 -60.656 -21.504 1.00 49.94 106 ALA A C 1
ATOM 826 O O . ALA A 1 106 ? 8.789 -61.331 -20.620 1.00 49.94 106 ALA A O 1
ATOM 827 N N . ARG A 1 107 ? 10.595 -60.261 -21.426 1.00 47.19 107 ARG A N 1
ATOM 828 C CA . ARG A 1 107 ? 11.495 -60.588 -20.303 1.00 47.19 107 ARG A CA 1
ATOM 829 C C . ARG A 1 107 ? 11.023 -59.982 -18.980 1.00 47.19 107 ARG A C 1
ATOM 831 O O . ARG A 1 107 ? 11.160 -60.610 -17.932 1.00 47.19 107 ARG A O 1
ATOM 838 N N . TYR A 1 108 ? 10.464 -58.774 -19.025 1.00 47.12 108 TYR A N 1
ATOM 839 C CA . TYR A 1 108 ? 9.922 -58.102 -17.847 1.00 47.12 108 TYR A CA 1
ATOM 840 C C . TYR A 1 108 ? 8.654 -58.795 -17.328 1.00 47.12 108 TYR A C 1
ATOM 842 O O . TYR A 1 108 ? 8.518 -59.012 -16.126 1.00 47.12 108 TYR A O 1
ATOM 850 N N . LEU A 1 109 ? 7.767 -59.241 -18.223 1.00 50.69 109 LEU A N 1
ATOM 851 C CA . LEU A 1 109 ? 6.581 -60.018 -17.847 1.00 50.69 109 LEU A CA 1
ATOM 852 C C . LEU A 1 109 ? 6.943 -61.387 -17.246 1.00 50.69 109 LEU A C 1
ATOM 854 O O . LEU A 1 109 ? 6.358 -61.772 -16.235 1.00 50.69 109 LEU A O 1
ATOM 858 N N . GLU A 1 110 ? 7.938 -62.093 -17.793 1.00 50.31 110 GLU A N 1
ATOM 859 C CA . GLU A 1 110 ? 8.448 -63.345 -17.203 1.00 50.31 110 GLU A CA 1
ATOM 860 C C . GLU A 1 110 ? 8.996 -63.140 -15.784 1.00 50.31 110 GLU A C 1
ATOM 862 O O . GLU A 1 110 ? 8.734 -63.946 -14.888 1.00 50.31 110 GLU A O 1
ATOM 867 N N . PHE A 1 111 ? 9.717 -62.040 -15.554 1.00 52.66 111 PHE A N 1
ATOM 868 C CA . PHE A 1 111 ? 10.224 -61.682 -14.231 1.00 52.66 111 PHE A CA 1
ATOM 869 C C . PHE A 1 111 ? 9.091 -61.430 -13.223 1.00 52.66 111 PHE A C 1
ATOM 871 O O . PHE A 1 111 ? 9.159 -61.897 -12.084 1.00 52.66 111 PHE A O 1
ATOM 878 N N . LEU A 1 112 ? 8.021 -60.747 -13.641 1.00 45.38 112 LEU A N 1
ATOM 879 C CA . LEU A 1 112 ? 6.861 -60.476 -12.787 1.00 45.38 112 LEU A CA 1
ATOM 880 C C . LEU A 1 112 ? 6.094 -61.755 -12.415 1.00 45.38 112 LEU A C 1
ATOM 882 O O . LEU A 1 112 ? 5.680 -61.895 -11.265 1.00 45.38 112 LEU A O 1
ATOM 886 N N . VAL A 1 113 ? 5.976 -62.723 -13.332 1.00 50.59 113 VAL A N 1
ATOM 887 C CA . VAL A 1 113 ? 5.383 -64.043 -13.037 1.00 50.59 113 VAL A CA 1
ATOM 888 C C . VAL A 1 113 ? 6.186 -64.771 -11.960 1.00 50.59 113 VAL A C 1
ATOM 890 O O . VAL A 1 113 ? 5.616 -65.227 -10.969 1.00 50.59 113 VAL A O 1
ATOM 893 N N . GLN A 1 114 ? 7.513 -64.809 -12.096 1.00 53.53 114 GLN A N 1
ATOM 894 C CA . GLN A 1 114 ? 8.395 -65.444 -11.110 1.00 53.53 114 GLN A CA 1
ATOM 895 C C . GLN A 1 114 ? 8.325 -64.767 -9.732 1.00 53.53 114 GLN A C 1
ATOM 897 O O . GLN A 1 114 ? 8.504 -65.421 -8.702 1.00 53.53 114 GLN A O 1
ATOM 902 N N . LEU A 1 115 ? 8.066 -63.457 -9.695 1.00 47.41 115 LEU A N 1
ATOM 903 C CA . LEU A 1 115 ? 7.893 -62.704 -8.454 1.00 47.41 115 LEU A CA 1
ATOM 904 C C . LEU A 1 115 ? 6.550 -63.025 -7.776 1.00 47.41 115 LEU A C 1
ATOM 906 O O . LEU A 1 115 ? 6.495 -63.188 -6.555 1.00 47.41 115 LEU A O 1
ATOM 910 N N . CYS A 1 116 ? 5.478 -63.182 -8.557 1.00 48.44 116 CYS A N 1
ATOM 911 C CA . CYS A 1 116 ? 4.171 -63.611 -8.056 1.00 48.44 116 CYS A CA 1
ATOM 912 C C . CYS A 1 116 ? 4.197 -65.050 -7.518 1.00 48.44 116 CYS A C 1
ATOM 914 O O . CYS A 1 116 ? 3.611 -65.317 -6.472 1.00 48.44 116 CYS A O 1
ATOM 916 N N . GLU A 1 117 ? 4.930 -65.964 -8.159 1.00 48.09 117 GLU A N 1
ATOM 917 C CA . GLU A 1 117 ? 5.072 -67.353 -7.690 1.00 48.09 117 GLU A CA 1
ATOM 918 C C . GLU A 1 117 ? 5.777 -67.467 -6.330 1.00 48.09 117 GLU A C 1
ATOM 920 O O . GLU A 1 117 ? 5.549 -68.426 -5.594 1.00 48.09 117 GLU A O 1
ATOM 925 N N . LYS A 1 118 ? 6.601 -66.478 -5.964 1.00 47.69 118 LYS A N 1
ATOM 926 C CA . LYS A 1 118 ? 7.362 -66.461 -4.707 1.00 47.69 118 LYS A CA 1
ATOM 927 C C . LYS A 1 118 ? 6.623 -65.851 -3.514 1.00 47.69 118 LYS A C 1
ATOM 929 O O . LYS A 1 118 ? 7.142 -65.926 -2.406 1.00 47.69 118 LYS A O 1
ATOM 934 N N . THR A 1 119 ? 5.456 -65.233 -3.703 1.00 47.00 119 THR A N 1
ATOM 935 C CA . THR A 1 119 ? 4.797 -64.439 -2.645 1.00 47.00 119 THR A CA 1
ATOM 936 C C . THR A 1 119 ? 3.648 -65.147 -1.904 1.00 47.00 119 THR A C 1
ATOM 938 O O . THR A 1 119 ? 2.919 -64.475 -1.184 1.00 47.00 119 THR A O 1
ATOM 941 N N . GLU A 1 120 ? 3.504 -66.479 -2.020 1.00 44.09 120 GLU A N 1
ATOM 942 C CA . GLU A 1 120 ? 2.610 -67.364 -1.222 1.00 44.09 120 GLU A CA 1
ATOM 943 C C . GLU A 1 120 ? 1.266 -66.743 -0.757 1.00 44.09 120 GLU A C 1
ATOM 945 O O . GLU A 1 120 ? 0.898 -66.800 0.415 1.00 44.09 120 GLU A O 1
ATOM 950 N N . THR A 1 121 ? 0.487 -66.160 -1.676 1.00 48.97 121 THR A N 1
ATOM 951 C CA . THR A 1 121 ? -0.870 -65.653 -1.381 1.00 48.97 121 THR A CA 1
ATOM 952 C C . THR A 1 121 ? -1.925 -66.527 -2.061 1.00 48.97 121 THR A C 1
ATOM 954 O O . THR A 1 121 ? -2.220 -66.407 -3.251 1.00 48.97 121 THR A O 1
ATOM 957 N N . THR A 1 122 ? -2.484 -67.468 -1.303 1.00 44.50 122 THR A N 1
ATOM 958 C CA . THR A 1 122 ? -3.220 -68.643 -1.804 1.00 44.50 122 THR A CA 1
ATOM 959 C C . THR A 1 122 ? -4.530 -68.354 -2.545 1.00 44.50 122 THR A C 1
ATOM 961 O O . THR A 1 122 ? -4.864 -69.112 -3.452 1.00 44.50 122 THR A O 1
ATOM 964 N N . GLU A 1 123 ? -5.249 -67.265 -2.258 1.00 42.94 123 GLU A N 1
ATOM 965 C CA . GLU A 1 123 ? -6.524 -66.971 -2.948 1.00 42.94 123 GLU A CA 1
ATOM 966 C C . GLU A 1 123 ? -6.337 -66.278 -4.308 1.00 42.94 123 GLU A C 1
ATOM 968 O O . GLU A 1 123 ? -7.060 -66.569 -5.263 1.00 42.94 123 GLU A O 1
ATOM 973 N N . LEU A 1 124 ? -5.300 -65.446 -4.450 1.00 40.75 124 LEU A N 1
ATOM 974 C CA . LEU A 1 124 ? -5.022 -64.701 -5.683 1.00 40.75 124 LEU A CA 1
ATOM 975 C C . LEU A 1 124 ? -4.192 -65.501 -6.702 1.00 40.75 124 LEU A C 1
ATOM 977 O O . LEU A 1 124 ? -4.251 -65.254 -7.908 1.00 40.75 124 LEU A O 1
ATOM 981 N N . THR A 1 125 ? -3.458 -66.511 -6.223 1.00 47.06 125 THR A N 1
ATOM 982 C CA . THR A 1 125 ? -2.651 -67.393 -7.075 1.00 47.06 125 THR A CA 1
ATOM 983 C C . THR A 1 125 ? -3.530 -68.152 -8.080 1.00 47.06 125 THR A C 1
ATOM 985 O O . THR A 1 125 ? -3.056 -68.477 -9.157 1.00 47.06 125 THR A O 1
ATOM 988 N N . SER A 1 126 ? -4.815 -68.410 -7.804 1.00 44.44 126 SER A N 1
ATOM 989 C CA . SER A 1 126 ? -5.659 -69.223 -8.700 1.00 44.44 126 SER A CA 1
ATOM 990 C C . SER A 1 126 ? -5.936 -68.568 -10.063 1.00 44.44 126 SER A C 1
ATOM 992 O O . SER A 1 126 ? -5.815 -69.244 -11.081 1.00 44.44 126 SER A O 1
ATOM 994 N N . HIS A 1 127 ? -6.239 -67.265 -10.105 1.00 44.31 127 HIS A N 1
ATOM 995 C CA . HIS A 1 127 ? -6.528 -66.537 -11.351 1.00 44.31 127 HIS A CA 1
ATOM 996 C C . HIS A 1 127 ? -5.250 -66.258 -12.145 1.00 44.31 127 HIS A C 1
ATOM 998 O O . HIS A 1 127 ? -5.179 -66.528 -13.341 1.00 44.31 127 HIS A O 1
ATOM 1004 N N . VAL A 1 128 ? -4.187 -65.820 -11.467 1.00 44.84 128 VAL A N 1
ATOM 1005 C CA . VAL A 1 128 ? -2.892 -65.562 -12.113 1.00 44.84 128 VAL A CA 1
ATOM 1006 C C . VAL A 1 128 ? -2.265 -66.863 -12.628 1.00 44.84 128 VAL A C 1
ATOM 1008 O O . VAL A 1 128 ? -1.756 -66.894 -13.741 1.00 44.84 128 VAL A O 1
ATOM 1011 N N . ARG A 1 129 ? -2.355 -67.974 -11.887 1.00 46.97 129 ARG A N 1
ATOM 1012 C CA . ARG A 1 129 ? -1.764 -69.266 -12.283 1.00 46.97 129 ARG A CA 1
ATOM 1013 C C . ARG A 1 129 ? -2.560 -69.987 -13.374 1.00 46.97 129 ARG A C 1
ATOM 1015 O O . ARG A 1 129 ? -1.965 -70.768 -14.110 1.00 46.97 129 ARG A O 1
ATOM 1022 N N . HIS A 1 130 ? -3.868 -69.742 -13.504 1.00 48.75 130 HIS A N 1
ATOM 1023 C CA . HIS A 1 130 ? -4.677 -70.347 -14.571 1.00 48.75 130 HIS A CA 1
ATOM 1024 C C . HIS A 1 130 ? -4.774 -69.495 -15.836 1.00 48.75 130 HIS A C 1
ATOM 1026 O O . HIS A 1 130 ? -4.678 -70.049 -16.935 1.00 48.75 130 HIS A O 1
ATOM 1032 N N . ASP A 1 131 ? -4.943 -68.180 -15.709 1.00 49.00 131 ASP A N 1
ATOM 1033 C CA . ASP A 1 131 ? -5.259 -67.331 -16.858 1.00 49.00 131 ASP A CA 1
ATOM 1034 C C . ASP A 1 131 ? -4.010 -66.717 -17.488 1.00 49.00 131 ASP A C 1
ATOM 1036 O O . ASP A 1 131 ? -3.924 -66.631 -18.713 1.00 49.00 131 ASP A O 1
ATOM 1040 N N . LEU A 1 132 ? -2.982 -66.394 -16.698 1.00 45.47 132 LEU A N 1
ATOM 1041 C CA . LEU A 1 132 ? -1.774 -65.755 -17.220 1.00 45.47 132 LEU A CA 1
ATOM 1042 C C . LEU A 1 132 ? -0.928 -66.695 -18.101 1.00 45.47 132 LEU A C 1
ATOM 1044 O O . LEU A 1 132 ? -0.553 -66.270 -19.193 1.00 45.47 132 LEU A O 1
ATOM 1048 N N . PRO A 1 133 ? -0.708 -67.987 -17.766 1.00 49.75 133 PRO A N 1
ATOM 1049 C CA . PRO A 1 133 ? -0.054 -68.918 -18.686 1.00 49.75 133 PRO A CA 1
ATOM 1050 C C . PRO A 1 133 ? -0.871 -69.172 -19.955 1.00 49.75 133 PRO A C 1
ATOM 1052 O O . PRO A 1 133 ? -0.291 -69.394 -21.011 1.00 49.75 133 PRO A O 1
ATOM 1055 N N . ARG A 1 134 ? -2.210 -69.098 -19.898 1.00 50.91 134 ARG A N 1
ATOM 1056 C CA . ARG A 1 134 ? -3.073 -69.197 -21.090 1.00 50.91 134 ARG A CA 1
ATOM 1057 C C . ARG A 1 134 ? -2.948 -67.970 -21.986 1.00 50.91 134 ARG A C 1
ATOM 1059 O O . ARG A 1 134 ? -2.968 -68.118 -23.204 1.00 50.91 134 ARG A O 1
ATOM 1066 N N . VAL A 1 135 ? -2.797 -66.784 -21.406 1.00 46.69 135 VAL A N 1
ATOM 1067 C CA . VAL A 1 135 ? -2.567 -65.525 -22.128 1.00 46.69 135 VAL A CA 1
ATOM 1068 C C . VAL A 1 135 ? -1.158 -65.482 -22.721 1.00 46.69 135 VAL A C 1
ATOM 1070 O O . VAL A 1 135 ? -1.016 -65.172 -23.899 1.00 46.69 135 VAL A O 1
ATOM 1073 N N . ILE A 1 136 ? -0.135 -65.892 -21.966 1.00 46.69 136 ILE A N 1
ATOM 1074 C CA . ILE A 1 136 ? 1.251 -66.008 -22.446 1.00 46.69 136 ILE A CA 1
ATOM 1075 C C . ILE A 1 136 ? 1.346 -67.071 -23.542 1.00 46.69 136 ILE A C 1
ATOM 1077 O O . ILE A 1 136 ? 1.901 -66.802 -24.601 1.00 46.69 136 ILE A O 1
ATOM 1081 N N . HIS A 1 137 ? 0.718 -68.236 -23.361 1.00 46.19 137 HIS A N 1
ATOM 1082 C CA . HIS A 1 137 ? 0.638 -69.252 -24.405 1.00 46.19 137 HIS A CA 1
ATOM 1083 C C . HIS A 1 137 ? -0.112 -68.711 -25.629 1.00 46.19 137 HIS A C 1
ATOM 1085 O O . HIS A 1 137 ? 0.357 -68.908 -26.740 1.00 46.19 137 HIS A O 1
ATOM 1091 N N . ARG A 1 138 ? -1.224 -67.971 -25.492 1.00 44.41 138 ARG A N 1
ATOM 1092 C CA . ARG A 1 138 ? -1.915 -67.327 -26.635 1.00 44.41 138 ARG A CA 1
ATOM 1093 C C . ARG A 1 138 ? -1.046 -66.286 -27.354 1.00 44.41 138 ARG A C 1
ATOM 1095 O O . ARG A 1 138 ? -1.063 -66.256 -28.583 1.00 44.41 138 ARG A O 1
ATOM 1102 N N . ALA A 1 139 ? -0.262 -65.505 -26.612 1.00 43.28 139 ALA A N 1
ATOM 1103 C CA . ALA A 1 139 ? 0.692 -64.535 -27.149 1.00 43.28 139 ALA A CA 1
ATOM 1104 C C . ALA A 1 139 ? 1.904 -65.205 -27.827 1.00 43.28 139 ALA A C 1
ATOM 1106 O O . ALA A 1 139 ? 2.425 -64.688 -28.809 1.00 43.28 139 ALA A O 1
ATOM 1107 N N . GLN A 1 140 ? 2.331 -66.376 -27.342 1.00 43.19 140 GLN A N 1
ATOM 1108 C CA . GLN A 1 140 ? 3.489 -67.117 -27.857 1.00 43.19 140 GLN A CA 1
ATOM 1109 C C . GLN A 1 140 ? 3.144 -68.131 -28.967 1.00 43.19 140 GLN A C 1
ATOM 1111 O O . GLN A 1 140 ? 4.016 -68.476 -29.758 1.00 43.19 140 GLN A O 1
ATOM 1116 N N . SER A 1 141 ? 1.901 -68.627 -29.049 1.00 40.88 141 SER A N 1
ATOM 1117 C CA . SER A 1 141 ? 1.528 -69.781 -29.899 1.00 40.88 141 SER A CA 1
ATOM 1118 C C . SER A 1 141 ? 0.654 -69.475 -31.121 1.00 40.88 141 SER A C 1
ATOM 1120 O O . SER A 1 141 ? 0.182 -70.410 -31.766 1.00 40.88 141 SER A O 1
ATOM 1122 N N . SER A 1 142 ? 0.451 -68.215 -31.516 1.00 33.09 142 SER A N 1
ATOM 1123 C CA . SER A 1 142 ? -0.331 -67.919 -32.725 1.00 33.09 142 SER A CA 1
ATOM 1124 C C . SER A 1 142 ? 0.380 -66.975 -33.695 1.00 33.09 142 SER A C 1
ATOM 1126 O O . SER A 1 142 ? 0.957 -65.961 -33.317 1.00 33.09 142 SER A O 1
ATOM 1128 N N . ARG A 1 143 ? 0.310 -67.326 -34.987 1.00 40.72 143 ARG A N 1
ATOM 1129 C CA . ARG A 1 143 ? 0.618 -66.488 -36.159 1.00 40.72 143 ARG A CA 1
ATOM 1130 C C . ARG A 1 143 ? -0.357 -65.301 -36.265 1.00 40.72 143 ARG A C 1
ATOM 1132 O O . ARG A 1 143 ? -1.000 -65.117 -37.293 1.00 40.72 143 ARG A O 1
ATOM 1139 N N . LEU A 1 144 ? -0.489 -64.507 -35.211 1.00 37.09 144 LEU A N 1
ATOM 1140 C CA . LEU A 1 144 ? -1.433 -63.400 -35.134 1.00 37.09 144 LEU A CA 1
ATOM 1141 C C . LEU A 1 144 ? -0.692 -62.101 -34.807 1.00 37.09 144 LEU A C 1
ATOM 1143 O O . LEU A 1 144 ? -0.888 -61.462 -33.784 1.00 37.09 144 LEU A O 1
ATOM 1147 N N . ASN A 1 145 ? 0.146 -61.682 -35.754 1.00 37.44 145 ASN A N 1
ATOM 1148 C CA . ASN A 1 145 ? 0.730 -60.340 -35.810 1.00 37.44 145 ASN A CA 1
ATOM 1149 C C . ASN A 1 145 ? -0.292 -59.288 -36.317 1.00 37.44 145 ASN A C 1
ATOM 1151 O O . ASN A 1 145 ? 0.090 -58.269 -36.889 1.00 37.44 145 ASN A O 1
ATOM 1155 N N . GLN A 1 146 ? -1.601 -59.553 -36.194 1.00 39.75 146 GLN A N 1
ATOM 1156 C CA . GLN A 1 146 ? -2.646 -58.724 -36.805 1.00 39.75 146 GLN A CA 1
ATOM 1157 C C . GLN A 1 146 ? -3.720 -58.176 -35.855 1.00 39.75 146 GLN A C 1
ATOM 1159 O O . GLN A 1 146 ? -4.205 -57.094 -36.172 1.00 39.75 146 GLN A O 1
ATOM 1164 N N . ASP A 1 147 ? -3.994 -58.775 -34.686 1.00 37.31 147 ASP A N 1
ATOM 1165 C CA . ASP A 1 147 ? -5.113 -58.302 -33.835 1.00 37.31 147 ASP A CA 1
ATOM 1166 C C . ASP A 1 147 ? -4.719 -57.567 -32.540 1.00 37.31 147 ASP A C 1
ATOM 1168 O O . ASP A 1 147 ? -5.588 -57.018 -31.873 1.00 37.31 147 ASP A O 1
ATOM 1172 N N . LEU A 1 148 ? -3.432 -57.448 -32.194 1.00 40.16 148 LEU A N 1
ATOM 1173 C CA . LEU A 1 148 ? -2.978 -56.522 -31.138 1.00 40.16 148 LEU A CA 1
ATOM 1174 C C . LEU A 1 148 ? -2.470 -55.224 -31.779 1.00 40.16 148 LEU A C 1
ATOM 1176 O O . LEU A 1 148 ? -1.267 -54.983 -31.857 1.00 40.16 148 LEU A O 1
ATOM 1180 N N . ARG A 1 149 ? -3.387 -54.419 -32.331 1.00 38.94 149 ARG A N 1
ATOM 1181 C CA . ARG A 1 149 ? -3.056 -53.213 -33.118 1.00 38.94 149 ARG A CA 1
ATOM 1182 C C . ARG A 1 149 ? -3.190 -51.875 -32.389 1.00 38.94 149 ARG A C 1
ATOM 1184 O O . ARG A 1 149 ? -3.000 -50.848 -33.033 1.00 38.94 149 ARG A O 1
ATOM 1191 N N . THR A 1 150 ? -3.435 -51.833 -31.081 1.00 42.56 150 THR A N 1
ATOM 1192 C CA . THR A 1 150 ? -3.499 -50.548 -30.363 1.00 42.56 150 THR A CA 1
ATOM 1193 C C . THR A 1 150 ? -2.700 -50.551 -29.062 1.00 42.56 150 THR A C 1
ATOM 1195 O O . THR A 1 150 ? -2.984 -51.326 -28.153 1.00 42.56 150 THR A O 1
ATOM 1198 N N . THR A 1 151 ? -1.738 -49.624 -28.954 1.00 48.16 151 THR A N 1
ATOM 1199 C CA . THR A 1 151 ? -0.988 -49.264 -27.728 1.00 48.16 151 THR A CA 1
ATOM 1200 C C . THR A 1 151 ? -1.904 -49.000 -26.536 1.00 48.16 151 THR A C 1
ATOM 1202 O O . THR A 1 151 ? -1.545 -49.336 -25.414 1.00 48.16 151 THR A O 1
ATOM 1205 N N . LYS A 1 152 ? -3.137 -48.543 -26.795 1.00 43.72 152 LYS A N 1
ATOM 1206 C CA . LYS A 1 152 ? -4.194 -48.379 -25.790 1.00 43.72 152 LYS A CA 1
ATOM 1207 C C . LYS A 1 152 ? -4.401 -49.600 -24.899 1.00 43.72 152 LYS A C 1
ATOM 1209 O O . LYS A 1 152 ? -4.641 -49.401 -23.715 1.00 43.72 152 LYS A O 1
ATOM 1214 N N . ASP A 1 153 ? -4.289 -50.826 -25.405 1.00 43.72 153 ASP A N 1
ATOM 1215 C CA . ASP A 1 153 ? -4.496 -52.003 -24.556 1.00 43.72 153 ASP A CA 1
ATOM 1216 C C . ASP A 1 153 ? -3.296 -52.223 -23.630 1.00 43.72 153 ASP A C 1
ATOM 1218 O O . ASP A 1 153 ? -3.482 -52.431 -22.434 1.00 43.72 153 ASP A O 1
ATOM 1222 N N . LEU A 1 154 ? -2.063 -52.073 -24.131 1.00 47.81 154 LEU A N 1
ATOM 1223 C CA . LEU A 1 154 ? -0.854 -52.179 -23.306 1.00 47.81 154 LEU A CA 1
ATOM 1224 C C . LEU A 1 154 ? -0.773 -51.063 -22.253 1.00 47.81 154 LEU A C 1
ATOM 1226 O O . LEU A 1 154 ? -0.436 -51.345 -21.105 1.00 47.81 154 LEU A O 1
ATOM 1230 N N . ASP A 1 155 ? -1.136 -49.833 -22.620 1.00 47.84 155 ASP A N 1
ATOM 1231 C CA . ASP A 1 155 ? -1.170 -48.679 -21.716 1.00 47.84 155 ASP A CA 1
ATOM 1232 C C . ASP A 1 155 ? -2.276 -48.831 -20.666 1.00 47.84 155 ASP A C 1
ATOM 1234 O O . ASP A 1 155 ? -2.068 -48.530 -19.491 1.00 47.84 155 ASP A O 1
ATOM 1238 N N . THR A 1 156 ? -3.433 -49.381 -21.053 1.00 47.31 156 THR A N 1
ATOM 1239 C CA . THR A 1 156 ? -4.527 -49.691 -20.120 1.00 47.31 156 THR A CA 1
ATOM 1240 C C . THR A 1 156 ? -4.123 -50.800 -19.149 1.00 47.31 156 THR A C 1
ATOM 1242 O O . THR A 1 156 ? -4.409 -50.698 -17.956 1.00 47.31 156 THR A O 1
ATOM 1245 N N . TYR A 1 157 ? -3.406 -51.829 -19.610 1.00 51.06 157 TYR A N 1
ATOM 1246 C CA . TYR A 1 157 ? -2.889 -52.889 -18.741 1.00 51.06 157 TYR A CA 1
ATOM 1247 C C . TYR A 1 157 ? -1.763 -52.397 -17.821 1.00 51.06 157 TYR A C 1
ATOM 1249 O O . TYR A 1 157 ? -1.745 -52.762 -16.644 1.00 51.06 157 TYR A O 1
ATOM 1257 N N . ALA A 1 158 ? -0.864 -51.537 -18.307 1.00 55.66 158 ALA A N 1
ATOM 1258 C CA . ALA A 1 158 ? 0.183 -50.916 -17.497 1.00 55.66 158 ALA A CA 1
ATOM 1259 C C . ALA A 1 158 ? -0.414 -49.987 -16.431 1.00 55.66 158 ALA A C 1
ATOM 1261 O O . ALA A 1 158 ? -0.046 -50.062 -15.258 1.00 55.66 158 ALA A O 1
ATOM 1262 N N . PHE A 1 159 ? -1.409 -49.180 -16.803 1.00 52.72 159 PHE A N 1
ATOM 1263 C CA . PHE A 1 159 ? -2.142 -48.330 -15.871 1.00 52.72 159 PHE A CA 1
ATOM 1264 C C . PHE A 1 159 ? -2.906 -49.155 -14.826 1.00 52.72 159 PHE A C 1
ATOM 1266 O O . PHE A 1 159 ? -2.796 -48.884 -13.630 1.00 52.72 159 PHE A O 1
ATOM 1273 N N . ALA A 1 160 ? -3.606 -50.216 -15.242 1.00 51.44 160 ALA A N 1
ATOM 1274 C CA . ALA A 1 160 ? -4.291 -51.127 -14.326 1.00 51.44 160 ALA A CA 1
ATOM 1275 C C . ALA A 1 160 ? -3.317 -51.800 -13.342 1.00 51.44 160 ALA A C 1
ATOM 1277 O O . ALA A 1 160 ? -3.645 -51.963 -12.167 1.00 51.44 160 ALA A O 1
ATOM 1278 N N . LEU A 1 161 ? -2.099 -52.129 -13.787 1.00 59.34 161 LEU A N 1
ATOM 1279 C CA . LEU A 1 161 ? -1.055 -52.704 -12.939 1.00 59.34 161 LEU A CA 1
ATOM 1280 C C . LEU A 1 161 ? -0.492 -51.686 -11.931 1.00 59.34 161 LEU A C 1
ATOM 1282 O O . LEU A 1 161 ? -0.255 -52.043 -10.779 1.00 59.34 161 LEU A O 1
ATOM 1286 N N . VAL A 1 162 ? -0.329 -50.417 -12.320 1.00 56.91 162 VAL A N 1
ATOM 1287 C CA . VAL A 1 162 ? 0.094 -49.332 -11.413 1.00 56.91 162 VAL A CA 1
ATOM 1288 C C . VAL A 1 162 ? -0.964 -49.068 -10.350 1.00 56.91 162 VAL A C 1
ATOM 1290 O O . VAL A 1 162 ? -0.640 -49.003 -9.164 1.00 56.91 162 VAL A O 1
ATOM 1293 N N . VAL A 1 163 ? -2.231 -48.978 -10.758 1.00 52.41 163 VAL A N 1
ATOM 1294 C CA . VAL A 1 163 ? -3.358 -48.835 -9.831 1.00 52.41 163 VAL A CA 1
ATOM 1295 C C . VAL A 1 163 ? -3.408 -50.034 -8.884 1.00 52.41 163 VAL A C 1
ATOM 1297 O O . VAL A 1 163 ? -3.564 -49.853 -7.682 1.00 52.41 163 VAL A O 1
ATOM 1300 N N . TYR A 1 164 ? -3.180 -51.249 -9.384 1.00 59.94 164 TYR A N 1
ATOM 1301 C CA . TYR A 1 164 ? -3.112 -52.454 -8.561 1.00 59.94 164 TYR A CA 1
ATOM 1302 C C . TYR A 1 164 ? -1.959 -52.418 -7.540 1.00 59.94 164 TYR A C 1
ATOM 1304 O O . TYR A 1 164 ? -2.190 -52.653 -6.355 1.00 59.94 164 TYR A O 1
ATOM 1312 N N . ILE A 1 165 ? -0.733 -52.068 -7.949 1.00 64.94 165 ILE A N 1
ATOM 1313 C CA . ILE A 1 165 ? 0.426 -51.956 -7.041 1.00 64.94 165 ILE A CA 1
ATOM 1314 C C . ILE A 1 165 ? 0.180 -50.876 -5.980 1.00 64.94 165 ILE A C 1
ATOM 1316 O O . ILE A 1 165 ? 0.484 -51.086 -4.803 1.00 64.94 165 ILE A O 1
ATOM 1320 N N . TRP A 1 166 ? -0.416 -49.749 -6.375 1.00 63.34 166 TRP A N 1
ATOM 1321 C CA . TRP A 1 166 ? -0.768 -48.663 -5.465 1.00 63.34 166 TRP A CA 1
ATOM 1322 C C . TRP A 1 166 ? -1.852 -49.079 -4.465 1.00 63.34 166 TRP A C 1
ATOM 1324 O O . TRP A 1 166 ? -1.692 -48.848 -3.270 1.00 63.34 166 TRP A O 1
ATOM 1334 N N . LEU A 1 167 ? -2.905 -49.769 -4.914 1.00 52.69 167 LEU A N 1
ATOM 1335 C CA . LEU A 1 167 ? -3.965 -50.291 -4.046 1.00 52.69 167 LEU A CA 1
ATOM 1336 C C . LEU A 1 167 ? -3.442 -51.354 -3.074 1.00 52.69 167 LEU A C 1
ATOM 1338 O O . LEU A 1 167 ? -3.814 -51.340 -1.904 1.00 52.69 167 LEU A O 1
ATOM 1342 N N . VAL A 1 168 ? -2.537 -52.236 -3.508 1.00 60.56 168 VAL A N 1
ATOM 1343 C CA . VAL A 1 168 ? -1.898 -53.230 -2.630 1.00 60.56 168 VAL A CA 1
ATOM 1344 C C . VAL A 1 168 ? -0.995 -52.549 -1.597 1.00 60.56 168 VAL A C 1
ATOM 1346 O O . VAL A 1 168 ? -1.006 -52.935 -0.426 1.00 60.56 168 VAL A O 1
ATOM 1349 N N . ALA A 1 169 ? -0.244 -51.516 -1.989 1.00 62.12 169 ALA A N 1
ATOM 1350 C CA . ALA A 1 169 ? 0.548 -50.721 -1.054 1.00 62.12 169 ALA A CA 1
ATOM 1351 C C . ALA A 1 169 ? -0.351 -49.987 -0.043 1.00 62.12 169 ALA A C 1
ATOM 1353 O O . ALA A 1 169 ? -0.108 -50.069 1.161 1.00 62.12 169 ALA A O 1
ATOM 1354 N N . ALA A 1 170 ? -1.415 -49.332 -0.515 1.00 52.50 170 ALA A N 1
ATOM 1355 C CA . ALA A 1 170 ? -2.378 -48.608 0.310 1.00 52.50 170 ALA A CA 1
ATOM 1356 C C . ALA A 1 170 ? -3.103 -49.531 1.299 1.00 52.50 170 ALA A C 1
ATOM 1358 O O . ALA A 1 170 ? -3.145 -49.231 2.490 1.00 52.50 170 ALA A O 1
ATOM 1359 N N . TYR A 1 171 ? -3.581 -50.692 0.845 1.00 60.69 171 TYR A N 1
ATOM 1360 C CA . TYR A 1 171 ? -4.221 -51.705 1.688 1.00 60.69 171 TYR A CA 1
ATOM 1361 C C . TYR A 1 171 ? -3.281 -52.203 2.795 1.00 60.69 171 TYR A C 1
ATOM 1363 O O . TYR A 1 171 ? -3.660 -52.278 3.964 1.00 60.69 171 TYR A O 1
ATOM 1371 N N . ARG A 1 172 ? -2.016 -52.493 2.460 1.00 72.94 172 ARG A N 1
ATOM 1372 C CA . ARG A 1 172 ? -1.018 -52.911 3.458 1.00 72.94 172 ARG A CA 1
ATOM 1373 C C . ARG A 1 172 ? -0.743 -51.807 4.476 1.00 72.94 172 ARG A C 1
ATOM 1375 O O . ARG A 1 172 ? -0.725 -52.094 5.671 1.00 72.94 172 ARG A O 1
ATOM 1382 N N . MET A 1 173 ? -0.611 -50.559 4.025 1.00 58.03 173 MET A N 1
ATOM 1383 C CA . MET A 1 173 ? -0.422 -49.404 4.906 1.00 58.03 173 MET A CA 1
ATOM 1384 C C . MET A 1 173 ? -1.626 -49.186 5.834 1.00 58.03 173 MET A C 1
ATOM 1386 O O . MET A 1 173 ? -1.432 -48.996 7.035 1.00 58.03 173 MET A O 1
ATOM 1390 N N . GLN A 1 174 ? -2.854 -49.307 5.320 1.00 52.06 174 GLN A N 1
ATOM 1391 C CA . GLN A 1 174 ? -4.091 -49.201 6.103 1.00 52.06 174 GLN A CA 1
ATOM 1392 C C . GLN A 1 174 ? -4.196 -50.289 7.184 1.00 52.06 174 GLN A C 1
ATOM 1394 O O . GLN A 1 174 ? -4.732 -50.044 8.263 1.00 52.06 174 GLN A O 1
ATOM 1399 N N . HIS A 1 175 ? -3.626 -51.469 6.933 1.00 59.88 175 HIS A N 1
ATOM 1400 C CA . HIS A 1 175 ? -3.577 -52.579 7.888 1.00 59.88 175 HIS A CA 1
ATOM 1401 C C . HIS A 1 175 ? -2.251 -52.687 8.655 1.00 59.88 175 HIS A C 1
ATOM 1403 O O . HIS A 1 175 ? -1.971 -53.702 9.290 1.00 59.88 175 HIS A O 1
ATOM 1409 N N . GLY A 1 176 ? -1.432 -51.631 8.636 1.00 60.50 176 GLY A N 1
ATOM 1410 C CA . GLY A 1 176 ? -0.220 -51.529 9.448 1.00 60.50 176 GLY A CA 1
ATOM 1411 C C . GLY A 1 176 ? 0.933 -52.443 9.024 1.00 60.50 176 GLY A C 1
ATOM 1412 O O . GLY A 1 176 ? 1.903 -52.550 9.779 1.00 60.50 176 GLY A O 1
ATOM 1413 N N . LEU A 1 177 ? 0.851 -53.056 7.841 1.00 61.91 177 LEU A N 1
ATOM 1414 C CA . LEU A 1 177 ? 1.886 -53.894 7.242 1.00 61.91 177 LEU A CA 1
ATOM 1415 C C . LEU A 1 177 ? 2.816 -53.034 6.367 1.00 61.91 177 LEU A C 1
ATOM 1417 O O . LEU A 1 177 ? 2.329 -52.275 5.527 1.00 61.91 177 LEU A O 1
ATOM 1421 N N . PRO A 1 178 ? 4.150 -53.159 6.486 1.00 60.16 178 PRO A N 1
ATOM 1422 C CA . PRO A 1 178 ? 5.056 -52.470 5.575 1.00 60.16 178 PRO A CA 1
ATOM 1423 C C . PRO A 1 178 ? 4.906 -53.015 4.136 1.00 60.16 178 PRO A C 1
ATOM 1425 O O . PRO A 1 178 ? 4.607 -54.211 3.949 1.00 60.16 178 PRO A O 1
ATOM 1428 N N . PRO A 1 179 ? 5.097 -52.172 3.102 1.00 64.69 179 PRO A N 1
ATOM 1429 C CA . PRO A 1 179 ? 5.253 -52.656 1.735 1.00 64.69 179 PRO A CA 1
ATOM 1430 C C . PRO A 1 179 ? 6.505 -53.539 1.669 1.00 64.69 179 PRO A C 1
ATOM 1432 O O . PRO A 1 179 ? 7.517 -53.235 2.301 1.00 64.69 179 PRO A O 1
ATOM 1435 N N . SER A 1 180 ? 6.435 -54.667 0.960 1.00 70.56 180 SER A N 1
ATOM 1436 C CA . SER A 1 180 ? 7.613 -55.524 0.813 1.00 70.56 180 SER A CA 1
ATOM 1437 C C . SER A 1 180 ? 8.693 -54.796 0.012 1.00 70.56 180 SER A C 1
ATOM 1439 O O . SER A 1 180 ? 8.393 -54.005 -0.882 1.00 70.56 180 SER A O 1
ATOM 1441 N N . GLU A 1 181 ? 9.957 -55.086 0.308 1.00 48.66 181 GLU A N 1
ATOM 1442 C CA . GLU A 1 181 ? 11.113 -54.518 -0.396 1.00 48.66 181 GLU A CA 1
ATOM 1443 C C . GLU A 1 181 ? 11.010 -54.734 -1.917 1.00 48.66 181 GLU A C 1
ATOM 1445 O O . GLU A 1 181 ? 11.269 -53.831 -2.707 1.00 48.66 181 GLU A O 1
ATOM 1450 N N . SER A 1 182 ? 10.484 -55.888 -2.336 1.00 52.81 182 SER A N 1
ATOM 1451 C CA . SER A 1 182 ? 10.191 -56.196 -3.738 1.00 52.81 182 SER A CA 1
ATOM 1452 C C . SER A 1 182 ? 9.134 -55.277 -4.364 1.00 52.81 182 SER A C 1
ATOM 1454 O O . SER A 1 182 ? 9.244 -54.962 -5.545 1.00 52.81 182 SER A O 1
ATOM 1456 N N . LEU A 1 183 ? 8.134 -54.821 -3.598 1.00 59.62 183 LEU A N 1
ATOM 1457 C CA . LEU A 1 183 ? 7.101 -53.893 -4.073 1.00 59.62 183 LEU A CA 1
ATOM 1458 C C . LEU A 1 183 ? 7.681 -52.487 -4.283 1.00 59.62 183 LEU A C 1
ATOM 1460 O O . LEU A 1 183 ? 7.371 -51.828 -5.271 1.00 59.62 183 LEU A O 1
ATOM 1464 N N . VAL A 1 184 ? 8.564 -52.055 -3.377 1.00 55.03 184 VAL A N 1
ATOM 1465 C CA . VAL A 1 184 ? 9.263 -50.763 -3.463 1.00 55.03 184 VAL A CA 1
ATOM 1466 C C . VAL A 1 184 ? 10.250 -50.758 -4.631 1.00 55.03 184 VAL A C 1
ATOM 1468 O O . VAL A 1 184 ? 10.284 -49.799 -5.398 1.00 55.03 184 VAL A O 1
ATOM 1471 N N . ILE A 1 185 ? 11.001 -51.846 -4.820 1.00 54.47 185 ILE A N 1
ATOM 1472 C CA . ILE A 1 185 ? 11.924 -52.007 -5.952 1.00 54.47 185 ILE A CA 1
ATOM 1473 C C . ILE A 1 185 ? 11.157 -52.065 -7.279 1.00 54.47 185 ILE A C 1
ATOM 1475 O O . ILE A 1 185 ? 11.583 -51.435 -8.248 1.00 54.47 185 ILE A O 1
ATOM 1479 N N . ALA A 1 186 ? 10.022 -52.769 -7.335 1.00 58.78 186 ALA A N 1
ATOM 1480 C CA . ALA A 1 186 ? 9.182 -52.825 -8.531 1.00 58.78 186 ALA A CA 1
ATOM 1481 C C . ALA A 1 186 ? 8.606 -51.445 -8.883 1.00 58.78 186 ALA A C 1
ATOM 1483 O O . ALA A 1 186 ? 8.695 -51.024 -10.036 1.00 58.78 186 ALA A O 1
ATOM 1484 N N . PHE A 1 187 ? 8.099 -50.710 -7.888 1.00 63.59 187 PHE A N 1
ATOM 1485 C CA . PHE A 1 187 ? 7.587 -49.354 -8.074 1.00 63.59 187 PHE A CA 1
ATOM 1486 C C . PHE A 1 187 ? 8.692 -48.380 -8.509 1.00 63.59 187 PHE A C 1
ATOM 1488 O O . PHE A 1 187 ? 8.516 -47.641 -9.472 1.00 63.59 187 PHE A O 1
ATOM 1495 N N . GLY A 1 188 ? 9.862 -48.425 -7.863 1.00 57.84 188 GLY A N 1
ATOM 1496 C CA . GLY A 1 188 ? 11.013 -47.591 -8.217 1.00 57.84 188 GLY A CA 1
ATOM 1497 C C . GLY A 1 188 ? 11.554 -47.879 -9.620 1.00 57.84 188 GLY A C 1
ATOM 1498 O O . GLY A 1 188 ? 11.797 -46.950 -10.387 1.00 57.84 188 GLY A O 1
ATOM 1499 N N . SER A 1 189 ? 11.678 -49.157 -9.990 1.00 57.50 189 SER A N 1
ATOM 1500 C CA . SER A 1 189 ? 12.144 -49.567 -11.324 1.00 57.50 189 SER A CA 1
ATOM 1501 C C . SER A 1 189 ? 11.157 -49.154 -12.416 1.00 57.50 189 SER A C 1
ATOM 1503 O O . SER A 1 189 ? 11.571 -48.666 -13.463 1.00 57.50 189 SER A O 1
ATOM 1505 N N . TYR A 1 190 ? 9.851 -49.280 -12.156 1.00 61.22 190 TYR A N 1
ATOM 1506 C CA . TYR A 1 190 ? 8.819 -48.826 -13.083 1.00 61.22 190 TYR A CA 1
ATOM 1507 C C . TYR A 1 190 ? 8.797 -47.300 -13.216 1.00 61.22 190 TYR A C 1
ATOM 1509 O O . TYR A 1 190 ? 8.732 -46.801 -14.332 1.00 61.22 190 TYR A O 1
ATOM 1517 N N . MET A 1 191 ? 8.926 -46.545 -12.119 1.00 55.34 191 MET A N 1
ATOM 1518 C CA . MET A 1 191 ? 9.026 -45.081 -12.173 1.00 55.34 191 MET A CA 1
ATOM 1519 C C . MET A 1 191 ? 10.247 -44.625 -12.980 1.00 55.34 191 MET A C 1
ATOM 1521 O O . MET A 1 191 ? 10.144 -43.660 -13.729 1.00 55.34 191 MET A O 1
ATOM 1525 N N . LEU A 1 192 ? 11.375 -45.336 -12.897 1.00 52.25 192 LEU A N 1
ATOM 1526 C CA . LEU A 1 192 ? 12.561 -45.098 -13.729 1.00 52.25 192 LEU A CA 1
ATOM 1527 C C . LEU A 1 192 ? 12.291 -45.355 -15.220 1.00 52.25 192 LEU A C 1
ATOM 1529 O O . LEU A 1 192 ? 12.638 -44.518 -16.052 1.00 52.25 192 LEU A O 1
ATOM 1533 N N . SER A 1 193 ? 11.633 -46.465 -15.561 1.00 54.03 193 SER A N 1
ATOM 1534 C CA . SER A 1 193 ? 11.262 -46.786 -16.947 1.00 54.03 193 SER A CA 1
ATOM 1535 C C . SER A 1 193 ? 10.198 -45.833 -17.509 1.00 54.03 193 SER A C 1
ATOM 1537 O O . SER A 1 193 ? 10.334 -45.358 -18.633 1.00 54.03 193 SER A O 1
ATOM 1539 N N . ALA A 1 194 ? 9.189 -45.479 -16.712 1.00 50.22 194 ALA A N 1
ATOM 1540 C CA . ALA A 1 194 ? 8.155 -44.513 -17.071 1.00 50.22 194 ALA A CA 1
ATOM 1541 C C . ALA A 1 194 ? 8.738 -43.101 -17.232 1.00 50.22 194 ALA A C 1
ATOM 1543 O O . ALA A 1 194 ? 8.380 -42.396 -18.166 1.00 50.22 194 ALA A O 1
ATOM 1544 N N . SER A 1 195 ? 9.696 -42.703 -16.389 1.00 47.91 195 SER A N 1
ATOM 1545 C CA . SER A 1 195 ? 10.384 -41.409 -16.510 1.00 47.91 195 SER A CA 1
ATOM 1546 C C . SER A 1 195 ? 11.266 -41.327 -17.759 1.00 47.91 195 SER A C 1
ATOM 1548 O O . SER A 1 195 ? 11.377 -40.256 -18.349 1.00 47.91 195 SER A O 1
ATOM 1550 N N . ALA A 1 196 ? 11.863 -42.444 -18.191 1.00 46.09 196 ALA A N 1
ATOM 1551 C CA . ALA A 1 196 ? 12.587 -42.515 -19.459 1.00 46.09 196 ALA A CA 1
ATOM 1552 C C . ALA A 1 196 ? 11.648 -42.360 -20.669 1.00 46.09 196 ALA A C 1
ATOM 1554 O O . ALA A 1 196 ? 12.008 -41.667 -21.614 1.00 46.09 196 ALA A O 1
ATOM 1555 N N . MET A 1 197 ? 10.433 -42.920 -20.610 1.00 44.56 197 MET A N 1
ATOM 1556 C CA . MET A 1 197 ? 9.412 -42.714 -21.649 1.00 44.56 197 MET A CA 1
ATOM 1557 C C . MET A 1 197 ? 8.834 -41.290 -21.629 1.00 44.56 197 MET A C 1
ATOM 1559 O O . MET A 1 197 ? 8.646 -40.685 -22.675 1.00 44.56 197 MET A O 1
ATOM 1563 N N . VAL A 1 198 ? 8.592 -40.709 -20.450 1.00 42.94 198 VAL A N 1
ATOM 1564 C CA . VAL A 1 198 ? 8.040 -39.348 -20.301 1.00 42.94 198 VAL A CA 1
ATOM 1565 C C . VAL A 1 198 ? 9.064 -38.266 -20.676 1.00 42.94 198 VAL A C 1
ATOM 1567 O O . VAL A 1 198 ? 8.685 -37.210 -21.180 1.00 42.94 198 VAL A O 1
ATOM 1570 N N . GLY A 1 199 ? 10.364 -38.529 -20.503 1.00 44.91 199 GLY A N 1
ATOM 1571 C CA . GLY A 1 199 ? 11.443 -37.635 -20.936 1.00 44.91 199 GLY A CA 1
ATOM 1572 C C . GLY A 1 199 ? 11.462 -37.363 -22.446 1.00 44.91 199 GLY A C 1
ATOM 1573 O O . GLY A 1 199 ? 11.856 -36.272 -22.848 1.00 44.91 199 GLY A O 1
ATOM 1574 N N . GLU A 1 200 ? 10.976 -38.297 -23.271 1.00 44.59 200 GLU A N 1
ATOM 1575 C CA . GLU A 1 200 ? 10.806 -38.085 -24.719 1.00 44.59 200 GLU A CA 1
ATOM 1576 C C . GLU A 1 200 ? 9.564 -37.244 -25.070 1.00 44.59 200 GLU A C 1
ATOM 1578 O O . GLU A 1 200 ? 9.537 -36.631 -26.134 1.00 44.59 200 GLU A O 1
ATOM 1583 N N . TYR A 1 201 ? 8.568 -37.140 -24.178 1.00 39.53 201 TYR A N 1
ATOM 1584 C CA . TYR A 1 201 ? 7.288 -36.468 -24.457 1.00 39.53 201 TYR A CA 1
ATOM 1585 C C . TYR A 1 201 ? 7.072 -35.136 -23.719 1.00 39.53 201 TYR A C 1
ATOM 1587 O O . TYR A 1 201 ? 6.248 -34.333 -24.153 1.00 39.53 201 TYR A O 1
ATOM 1595 N N . CYS A 1 202 ? 7.785 -34.864 -22.619 1.00 34.97 202 CYS A N 1
ATOM 1596 C CA . CYS A 1 202 ? 7.462 -33.735 -21.730 1.00 34.97 202 CYS A CA 1
ATOM 1597 C C . CYS A 1 202 ? 8.518 -32.622 -21.643 1.00 34.97 202 CYS A C 1
ATOM 1599 O O . CYS A 1 202 ? 8.393 -31.754 -20.784 1.00 34.97 202 CYS A O 1
ATOM 1601 N N . ASN A 1 203 ? 9.528 -32.596 -22.519 1.00 37.81 203 ASN A N 1
ATOM 1602 C CA . ASN A 1 203 ? 10.532 -31.516 -22.578 1.00 37.81 203 ASN A CA 1
ATOM 1603 C C . ASN A 1 203 ? 11.215 -31.205 -21.221 1.00 37.81 203 ASN A C 1
ATOM 1605 O O . ASN A 1 203 ? 11.660 -30.086 -20.971 1.00 37.81 203 ASN A O 1
ATOM 1609 N N . VAL A 1 204 ? 11.308 -32.201 -20.333 1.00 41.34 204 VAL A N 1
ATOM 1610 C CA . VAL A 1 204 ? 12.065 -32.117 -19.077 1.00 41.34 204 VAL A CA 1
ATOM 1611 C C . VAL A 1 204 ? 13.503 -32.498 -19.387 1.00 41.34 204 VAL A C 1
ATOM 1613 O O . VAL A 1 204 ? 13.757 -33.559 -19.962 1.00 41.34 204 VAL A O 1
ATOM 1616 N N . SER A 1 205 ? 14.473 -31.656 -19.027 1.00 49.28 205 SER A N 1
ATOM 1617 C CA . SER A 1 205 ? 15.859 -31.950 -19.377 1.00 49.28 205 SER A CA 1
ATOM 1618 C C . SER A 1 205 ? 16.348 -33.192 -18.622 1.00 49.28 205 SER A C 1
ATOM 1620 O O . SER A 1 205 ? 16.110 -33.360 -17.423 1.00 49.28 205 SER A O 1
ATOM 1622 N N . PHE A 1 206 ? 17.119 -34.053 -19.294 1.00 41.44 206 PHE A N 1
ATOM 1623 C CA . PHE A 1 206 ? 17.755 -35.225 -18.670 1.00 41.44 206 PHE A CA 1
ATOM 1624 C C . PHE A 1 206 ? 18.567 -34.850 -17.413 1.00 41.44 206 PHE A C 1
ATOM 1626 O O . PHE A 1 206 ? 18.742 -35.652 -16.498 1.00 41.44 206 PHE A O 1
ATOM 1633 N N . LYS A 1 207 ? 19.040 -33.599 -17.342 1.00 43.66 207 LYS A N 1
ATOM 1634 C CA . LYS A 1 207 ? 19.742 -33.025 -16.192 1.00 43.66 207 LYS A CA 1
ATOM 1635 C C . LYS A 1 207 ? 18.834 -32.863 -14.967 1.00 43.66 207 LYS A C 1
ATOM 1637 O O . LYS A 1 207 ? 19.272 -33.192 -13.870 1.00 43.66 207 LYS A O 1
ATOM 1642 N N . GLU A 1 208 ? 17.598 -32.402 -15.133 1.00 44.69 208 GLU A N 1
ATOM 1643 C CA . GLU A 1 208 ? 16.626 -32.228 -14.039 1.00 44.69 208 GLU A CA 1
ATOM 1644 C C . GLU A 1 208 ? 16.130 -33.576 -13.512 1.00 44.69 208 GLU A C 1
ATOM 1646 O O . GLU A 1 208 ? 16.101 -33.793 -12.300 1.00 44.69 208 GLU A O 1
ATOM 1651 N N . LEU A 1 209 ? 15.867 -34.526 -14.412 1.00 44.09 209 LEU A N 1
ATOM 1652 C CA . LEU A 1 209 ? 15.532 -35.906 -14.048 1.00 44.09 209 LEU A CA 1
ATOM 1653 C C . LEU A 1 209 ? 16.685 -36.593 -13.306 1.00 44.09 209 LEU A C 1
ATOM 1655 O O . LEU A 1 209 ? 16.478 -37.207 -12.259 1.00 44.09 209 LEU A O 1
ATOM 1659 N N . ARG A 1 210 ? 17.924 -36.430 -13.783 1.00 45.50 210 ARG A N 1
ATOM 1660 C CA . ARG A 1 210 ? 19.113 -36.967 -13.108 1.00 45.50 210 ARG A CA 1
ATOM 1661 C C . ARG A 1 210 ? 19.329 -36.338 -11.731 1.00 45.50 210 ARG A C 1
ATOM 1663 O O . ARG A 1 210 ? 19.750 -37.041 -10.820 1.00 45.50 210 ARG A O 1
ATOM 1670 N N . LEU A 1 211 ? 19.032 -35.050 -11.555 1.00 48.12 211 LEU A N 1
ATOM 1671 C CA . LEU A 1 211 ? 19.109 -34.386 -10.250 1.00 48.12 211 LEU A CA 1
ATOM 1672 C C . LEU A 1 211 ? 18.041 -34.905 -9.281 1.00 48.12 211 LEU A C 1
ATOM 1674 O O . LEU A 1 211 ? 18.366 -35.149 -8.123 1.00 48.12 211 LEU A O 1
ATOM 1678 N N . ALA A 1 212 ? 16.811 -35.142 -9.744 1.00 46.06 212 ALA A N 1
ATOM 1679 C CA . ALA A 1 212 ? 15.753 -35.735 -8.926 1.00 46.06 212 ALA A CA 1
ATOM 1680 C C . ALA A 1 212 ? 16.088 -37.178 -8.504 1.00 46.06 212 ALA A C 1
ATOM 1682 O O . ALA A 1 212 ? 15.909 -37.540 -7.341 1.00 46.06 212 ALA A O 1
ATOM 1683 N N . VAL A 1 213 ? 16.642 -37.983 -9.417 1.00 46.44 213 VAL A N 1
ATOM 1684 C CA . VAL A 1 213 ? 17.082 -39.357 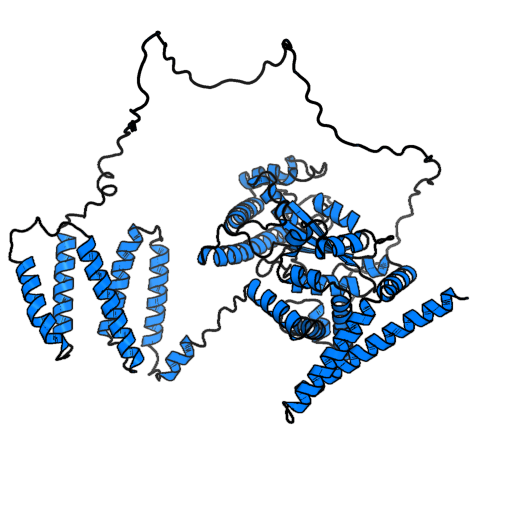-9.125 1.00 46.44 213 VAL A CA 1
ATOM 1685 C C . VAL A 1 213 ? 18.263 -39.364 -8.159 1.00 46.44 213 VAL A C 1
ATOM 1687 O O . VAL A 1 213 ? 18.197 -40.050 -7.145 1.00 46.44 213 VAL A O 1
ATOM 1690 N N . LEU A 1 214 ? 19.303 -38.559 -8.401 1.00 50.94 214 LEU A N 1
ATOM 1691 C CA . LEU A 1 214 ? 20.452 -38.455 -7.493 1.00 50.94 214 LEU A CA 1
ATOM 1692 C C . LEU A 1 214 ? 20.039 -37.935 -6.111 1.00 50.94 214 LEU A C 1
ATOM 1694 O O . LEU A 1 214 ? 20.573 -38.386 -5.103 1.00 50.94 214 LEU A O 1
ATOM 1698 N N . TYR A 1 215 ? 19.066 -37.025 -6.048 1.00 53.53 215 TYR A N 1
ATOM 1699 C CA . TYR A 1 215 ? 18.492 -36.542 -4.794 1.00 53.53 215 TYR A CA 1
ATOM 1700 C C . TYR A 1 215 ? 17.803 -37.669 -4.013 1.00 53.53 215 TYR A C 1
ATOM 1702 O O . TYR A 1 215 ? 18.054 -37.838 -2.816 1.00 53.53 215 TYR A O 1
ATOM 1710 N N . TRP A 1 216 ? 16.981 -38.479 -4.685 1.00 48.97 216 TRP A N 1
ATOM 1711 C CA . TRP A 1 216 ? 16.300 -39.622 -4.073 1.00 48.97 216 TRP A CA 1
ATOM 1712 C C . TRP A 1 216 ? 17.258 -40.754 -3.698 1.00 48.97 216 TRP A C 1
ATOM 1714 O O . TRP A 1 216 ? 17.156 -41.298 -2.603 1.00 48.97 216 TRP A O 1
ATOM 1724 N N . GLU A 1 217 ? 18.237 -41.063 -4.542 1.00 48.00 217 GLU A N 1
ATOM 1725 C CA .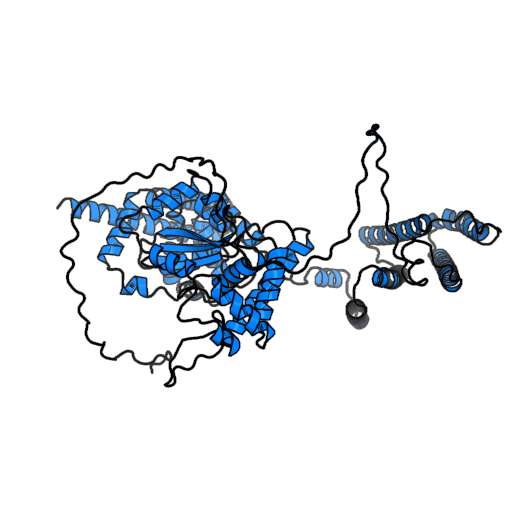 GLU A 1 217 ? 19.265 -42.075 -4.291 1.00 48.00 217 GLU A CA 1
ATOM 1726 C C . GLU A 1 217 ? 20.163 -41.677 -3.109 1.00 48.00 217 GLU A C 1
ATOM 1728 O O . GLU A 1 217 ? 20.433 -42.484 -2.220 1.00 48.00 217 GLU A O 1
ATOM 1733 N N . GLN A 1 218 ? 20.557 -40.402 -3.018 1.00 51.81 218 GLN A N 1
ATOM 1734 C CA . GLN A 1 218 ? 21.323 -39.876 -1.887 1.00 51.81 218 GLN A CA 1
ATOM 1735 C C . GLN A 1 218 ? 20.502 -39.872 -0.585 1.00 51.81 218 GLN A C 1
ATOM 1737 O O . GLN A 1 218 ? 21.061 -40.067 0.498 1.00 51.81 218 GLN A O 1
ATOM 1742 N N . ARG A 1 219 ? 19.176 -39.697 -0.670 1.00 50.41 219 ARG A N 1
ATOM 1743 C CA . ARG A 1 219 ? 18.246 -39.812 0.467 1.00 50.41 219 ARG A CA 1
ATOM 1744 C C . ARG A 1 219 ? 18.032 -41.262 0.906 1.00 50.41 219 ARG A C 1
ATOM 1746 O O . ARG A 1 219 ? 18.086 -41.529 2.104 1.00 50.41 219 ARG A O 1
ATOM 1753 N N . LEU A 1 220 ? 17.868 -42.196 -0.029 1.00 47.94 220 LEU A N 1
ATOM 1754 C CA . LEU A 1 220 ? 17.728 -43.629 0.252 1.00 47.94 220 LEU A CA 1
ATOM 1755 C C . LEU A 1 220 ? 19.025 -44.222 0.826 1.00 47.94 220 LEU A C 1
ATOM 1757 O O . LEU A 1 220 ? 18.979 -44.958 1.809 1.00 47.94 220 LEU A O 1
ATOM 1761 N N . ASN A 1 221 ? 20.189 -43.813 0.313 1.00 46.72 221 ASN A N 1
ATOM 1762 C CA . ASN A 1 221 ? 21.495 -44.213 0.852 1.00 46.72 221 ASN A CA 1
ATOM 1763 C C . ASN A 1 221 ? 21.791 -43.605 2.238 1.00 46.72 221 ASN A C 1
ATOM 1765 O O . ASN A 1 221 ? 22.488 -44.210 3.056 1.00 46.72 221 ASN A O 1
ATOM 1769 N N . LYS A 1 222 ? 21.231 -42.428 2.554 1.00 45.66 222 LYS A N 1
ATOM 1770 C CA . LYS A 1 222 ? 21.242 -41.889 3.927 1.00 45.66 222 LYS A CA 1
ATOM 1771 C C . LYS A 1 222 ? 20.291 -42.645 4.862 1.00 45.66 222 LYS A C 1
ATOM 1773 O O . LYS A 1 222 ? 20.583 -42.737 6.051 1.00 45.66 222 LYS A O 1
ATOM 1778 N N . ALA A 1 223 ? 19.190 -43.190 4.344 1.00 44.19 223 ALA A N 1
ATOM 1779 C CA . ALA A 1 223 ? 18.230 -43.975 5.120 1.00 44.19 223 ALA A CA 1
ATOM 1780 C C . ALA A 1 223 ? 18.738 -45.396 5.435 1.00 44.19 223 ALA A C 1
ATOM 1782 O O . ALA A 1 223 ? 18.438 -45.921 6.503 1.00 44.19 223 ALA A O 1
ATOM 1783 N N . SER A 1 224 ? 19.554 -45.999 4.563 1.00 41.81 224 SER A N 1
ATOM 1784 C CA . SER A 1 224 ? 20.088 -47.361 4.744 1.00 41.81 224 SER A CA 1
ATOM 1785 C C . SER A 1 224 ? 21.287 -47.466 5.700 1.00 41.81 224 SER A C 1
ATOM 1787 O O . SER A 1 224 ? 21.654 -48.568 6.103 1.00 41.81 224 SER A O 1
ATOM 1789 N N . THR A 1 225 ? 21.897 -46.343 6.097 1.00 40.97 225 THR A N 1
ATOM 1790 C CA . THR A 1 225 ? 23.146 -46.316 6.887 1.00 40.97 225 THR A CA 1
ATOM 1791 C C . THR A 1 225 ? 22.976 -45.916 8.358 1.00 40.97 225 THR A C 1
ATOM 1793 O O . THR A 1 225 ? 23.969 -45.831 9.084 1.00 40.97 225 THR A O 1
ATOM 1796 N N . ARG A 1 226 ? 21.744 -45.721 8.854 1.00 38.31 226 ARG A N 1
ATOM 1797 C CA . ARG A 1 226 ? 21.476 -45.482 10.285 1.00 38.31 226 ARG A CA 1
ATOM 1798 C C . ARG A 1 226 ? 20.472 -46.481 10.862 1.00 38.31 226 ARG A C 1
ATOM 1800 O O . ARG A 1 226 ? 19.435 -46.755 10.274 1.00 38.31 226 ARG A O 1
ATOM 1807 N N . THR A 1 227 ? 20.847 -47.001 12.030 1.00 44.75 227 THR A N 1
ATOM 1808 C CA . THR A 1 227 ? 20.147 -47.918 12.943 1.00 44.75 227 THR A CA 1
ATOM 1809 C C . THR A 1 227 ? 18.621 -47.812 12.961 1.00 44.75 227 THR A C 1
ATOM 1811 O O . THR A 1 227 ? 18.080 -46.713 12.942 1.00 44.75 227 THR A O 1
ATOM 1814 N N . VAL A 1 228 ? 17.985 -48.989 13.075 1.00 44.09 228 VAL A N 1
ATOM 1815 C CA . VAL A 1 228 ? 16.556 -49.290 13.298 1.00 44.09 228 VAL A CA 1
ATOM 1816 C C . VAL A 1 228 ? 15.727 -48.073 13.710 1.00 44.09 228 VAL A C 1
ATOM 1818 O O . VAL A 1 228 ? 15.682 -47.690 14.878 1.00 44.09 228 VAL A O 1
ATOM 1821 N N . TRP A 1 229 ? 15.031 -47.497 12.737 1.00 42.84 229 TRP A N 1
ATOM 1822 C CA . TRP A 1 229 ? 13.984 -46.519 12.984 1.00 42.84 229 TRP A CA 1
ATOM 1823 C C . TRP A 1 229 ? 12.762 -47.257 13.530 1.00 42.84 229 TRP A C 1
ATOM 1825 O O . TRP A 1 229 ? 12.256 -48.185 12.895 1.00 42.84 229 TRP A O 1
ATOM 1835 N N . THR A 1 230 ? 12.273 -46.870 14.707 1.00 57.06 230 THR A N 1
ATOM 1836 C CA . THR A 1 230 ? 10.935 -47.288 15.130 1.00 57.06 230 THR A CA 1
ATOM 1837 C C . THR A 1 230 ? 9.905 -46.643 14.200 1.00 57.06 230 THR A C 1
ATOM 1839 O O . THR A 1 230 ? 10.123 -45.550 13.670 1.00 57.06 230 THR A O 1
ATOM 1842 N N . LYS A 1 231 ? 8.769 -47.320 13.991 1.00 42.44 231 LYS A N 1
ATOM 1843 C CA . LYS A 1 231 ? 7.655 -46.873 13.132 1.00 42.44 231 LYS A CA 1
ATOM 1844 C C . LYS A 1 231 ? 7.224 -45.421 13.417 1.00 42.44 231 LYS A C 1
ATOM 1846 O O . LYS A 1 231 ? 6.803 -44.717 12.507 1.00 42.44 231 LYS A O 1
ATOM 1851 N N . GLU A 1 232 ? 7.389 -44.967 14.659 1.00 45.16 232 GLU A N 1
ATOM 1852 C CA . GLU A 1 232 ? 7.089 -43.606 15.117 1.00 45.16 232 GLU A CA 1
ATOM 1853 C C . GLU A 1 232 ? 8.154 -42.566 14.735 1.00 45.16 232 GLU A C 1
ATOM 1855 O O . GLU A 1 232 ? 7.799 -41.418 14.491 1.00 45.16 232 GLU A O 1
ATOM 1860 N N . GLY A 1 233 ? 9.436 -42.938 14.640 1.00 45.72 233 GLY A N 1
ATOM 1861 C CA . GLY A 1 233 ? 10.510 -42.015 14.249 1.00 45.72 233 GLY A CA 1
ATOM 1862 C C . GLY A 1 233 ? 10.460 -41.641 12.767 1.00 45.72 233 GLY A C 1
ATOM 1863 O O . GLY A 1 233 ? 10.668 -40.489 12.410 1.00 45.72 233 GLY A O 1
ATOM 1864 N N . TRP A 1 234 ? 10.104 -42.596 11.902 1.00 45.28 234 TRP A N 1
ATOM 1865 C CA . TRP A 1 234 ? 9.949 -42.340 10.465 1.00 45.28 234 TRP A CA 1
ATOM 1866 C C . TRP A 1 234 ? 8.728 -41.457 10.157 1.00 45.28 234 TRP A C 1
ATOM 1868 O O . TRP A 1 234 ? 8.801 -40.568 9.313 1.00 45.28 234 TRP A O 1
ATOM 1878 N N . PHE A 1 235 ? 7.617 -41.665 10.875 1.00 44.16 235 PHE A N 1
ATOM 1879 C CA . PHE A 1 235 ? 6.411 -40.843 10.733 1.00 44.16 235 PHE A CA 1
ATOM 1880 C C . PHE A 1 235 ? 6.614 -39.420 11.257 1.00 44.16 235 PHE A C 1
ATOM 1882 O O . PHE A 1 235 ? 6.146 -38.469 10.636 1.00 44.16 235 PHE A O 1
ATOM 1889 N N . ARG A 1 236 ? 7.335 -39.274 12.374 1.00 44.38 236 ARG A N 1
ATOM 1890 C CA . ARG A 1 236 ? 7.663 -37.975 12.958 1.00 44.38 236 ARG A CA 1
ATOM 1891 C C . ARG A 1 236 ? 8.514 -37.137 12.010 1.00 44.38 236 ARG A C 1
ATOM 1893 O O . ARG A 1 236 ? 8.120 -36.029 11.700 1.00 44.38 236 ARG A O 1
ATOM 1900 N N . ASP A 1 237 ? 9.581 -37.688 11.443 1.00 48.81 237 ASP A N 1
ATOM 1901 C CA . ASP A 1 237 ? 10.495 -36.917 10.587 1.00 48.81 237 ASP A CA 1
ATOM 1902 C C . ASP A 1 237 ? 9.909 -36.544 9.211 1.00 48.81 237 ASP A C 1
ATOM 1904 O O . ASP A 1 237 ? 10.368 -35.592 8.581 1.00 48.81 237 ASP A O 1
ATOM 1908 N N . ILE A 1 238 ? 8.895 -37.272 8.728 1.00 44.56 238 ILE A N 1
ATOM 1909 C CA . ILE A 1 238 ? 8.165 -36.927 7.495 1.00 44.56 238 ILE A CA 1
ATOM 1910 C C . ILE A 1 238 ? 7.088 -35.866 7.763 1.00 44.56 238 ILE A C 1
ATOM 1912 O O . ILE A 1 238 ? 6.864 -35.007 6.911 1.00 44.56 238 ILE A O 1
ATOM 1916 N N . MET A 1 239 ? 6.447 -35.904 8.935 1.00 41.31 239 MET A N 1
ATOM 1917 C CA . MET A 1 239 ? 5.376 -34.972 9.317 1.00 41.31 239 MET A CA 1
ATOM 1918 C C . MET A 1 239 ? 5.892 -33.711 10.037 1.00 41.31 239 MET A C 1
ATOM 1920 O O . MET A 1 239 ? 5.197 -32.702 10.052 1.00 41.31 239 MET A O 1
ATOM 1924 N N . GLU A 1 240 ? 7.105 -33.748 10.599 1.00 40.28 240 GLU A N 1
ATOM 1925 C CA . GLU A 1 240 ? 7.836 -32.623 11.211 1.00 40.28 240 GLU A CA 1
ATOM 1926 C C . GLU A 1 240 ? 8.885 -32.019 10.262 1.00 40.28 240 GLU A C 1
ATOM 1928 O O . GLU A 1 240 ? 9.763 -31.264 10.689 1.00 40.28 240 GLU A O 1
ATOM 1933 N N . LEU A 1 241 ? 8.802 -32.291 8.952 1.00 35.72 241 LEU A N 1
ATOM 1934 C CA . LEU A 1 241 ? 9.387 -31.347 8.004 1.00 35.72 241 LEU A CA 1
ATOM 1935 C C . LEU A 1 241 ? 8.722 -29.999 8.301 1.00 35.72 241 LEU A C 1
ATOM 1937 O O . LEU A 1 241 ? 7.490 -29.942 8.248 1.00 35.72 241 LEU A O 1
ATOM 1941 N N . PRO A 1 242 ? 9.476 -28.932 8.645 1.00 30.98 242 PRO A N 1
ATOM 1942 C CA . PRO A 1 242 ? 8.854 -27.634 8.809 1.00 30.98 242 PRO A CA 1
ATOM 1943 C C . PRO A 1 242 ? 8.108 -27.390 7.500 1.00 30.98 242 PRO A C 1
ATOM 1945 O O . PRO A 1 242 ? 8.746 -27.517 6.444 1.00 30.98 242 PRO A O 1
ATOM 1948 N N . PRO A 1 243 ? 6.787 -27.116 7.517 1.00 33.44 243 PRO A N 1
ATOM 1949 C CA . PRO A 1 243 ? 6.157 -26.608 6.317 1.00 33.44 243 PRO A CA 1
ATOM 1950 C C . PRO A 1 243 ? 7.075 -25.477 5.874 1.00 33.44 243 PRO A C 1
ATOM 1952 O O . PRO A 1 243 ? 7.419 -24.610 6.685 1.00 33.44 243 PRO A O 1
ATOM 1955 N N . THR A 1 244 ? 7.594 -25.530 4.644 1.00 36.72 244 THR A N 1
ATOM 1956 C CA . THR A 1 244 ? 8.148 -24.314 4.061 1.00 36.72 244 THR A CA 1
ATOM 1957 C C . THR A 1 244 ? 6.985 -23.358 4.160 1.00 36.72 244 THR A C 1
ATOM 1959 O O . THR A 1 244 ? 5.971 -23.589 3.508 1.00 36.72 244 THR A O 1
ATOM 1962 N N . ASN A 1 245 ? 7.058 -22.443 5.124 1.00 38.12 245 ASN A N 1
ATOM 1963 C CA . ASN A 1 245 ? 5.913 -21.722 5.648 1.00 38.12 245 ASN A CA 1
ATOM 1964 C C . ASN A 1 245 ? 5.596 -20.633 4.624 1.00 38.12 245 ASN A C 1
ATOM 1966 O O . ASN A 1 245 ? 5.815 -19.445 4.841 1.00 38.12 245 ASN A O 1
ATOM 1970 N N . THR A 1 246 ? 5.196 -21.061 3.430 1.00 46.50 246 THR A N 1
ATOM 1971 C CA . THR A 1 246 ? 4.801 -20.238 2.306 1.00 46.50 246 THR A CA 1
ATOM 1972 C C . THR A 1 246 ? 3.376 -19.812 2.590 1.00 46.50 246 THR A C 1
ATOM 1974 O O . THR A 1 246 ? 2.465 -20.166 1.852 1.00 46.50 246 THR A O 1
ATOM 1977 N N . PHE A 1 247 ? 3.187 -19.094 3.703 1.00 54.09 247 PHE A N 1
ATOM 1978 C CA . PHE A 1 247 ? 1.991 -18.300 3.919 1.00 54.09 247 PHE A CA 1
ATOM 1979 C C . PHE A 1 247 ? 1.864 -17.406 2.699 1.00 54.09 247 PHE A C 1
ATOM 1981 O O . PHE A 1 247 ? 2.673 -16.482 2.510 1.00 54.09 247 PHE A O 1
ATOM 1988 N N . THR A 1 248 ? 0.903 -17.749 1.852 1.00 73.12 248 THR A N 1
ATOM 1989 C CA . THR A 1 248 ? 0.573 -16.969 0.677 1.00 73.12 248 THR A CA 1
ATOM 1990 C C . THR A 1 248 ? -0.024 -15.655 1.149 1.00 73.12 248 THR A C 1
ATOM 1992 O O . THR A 1 248 ? -0.514 -15.533 2.275 1.00 73.12 248 THR A O 1
ATOM 1995 N N . ARG A 1 249 ? -0.004 -14.644 0.282 1.00 79.81 249 ARG A N 1
ATOM 1996 C CA . ARG A 1 249 ? -0.677 -13.378 0.573 1.00 79.81 249 ARG A CA 1
ATOM 1997 C C . ARG A 1 249 ? -2.133 -13.577 1.000 1.00 79.81 249 ARG A C 1
ATOM 1999 O O . ARG A 1 249 ? -2.614 -12.894 1.901 1.00 79.81 249 ARG A O 1
ATOM 2006 N N . ASN A 1 250 ? -2.806 -14.542 0.383 1.00 81.88 250 ASN A N 1
ATOM 2007 C CA . ASN A 1 250 ? -4.209 -14.822 0.648 1.00 81.88 250 ASN A CA 1
ATOM 2008 C C . ASN A 1 250 ? -4.432 -15.353 2.068 1.00 81.88 250 ASN A C 1
ATOM 2010 O O . ASN A 1 250 ? -5.436 -14.998 2.672 1.00 81.88 250 ASN A O 1
ATOM 2014 N N . ASP A 1 251 ? -3.498 -16.125 2.628 1.00 87.69 251 ASP A N 1
ATOM 2015 C CA . ASP A 1 251 ? -3.653 -16.700 3.970 1.00 87.69 251 ASP A CA 1
ATOM 2016 C C . ASP A 1 251 ? -3.643 -15.604 5.046 1.00 87.69 251 ASP A C 1
ATOM 2018 O O . ASP A 1 251 ? -4.539 -15.545 5.884 1.00 87.69 251 ASP A O 1
ATOM 2022 N N . THR A 1 252 ? -2.684 -14.673 4.978 1.00 89.94 252 THR A N 1
ATOM 2023 C CA . THR A 1 252 ? -2.602 -13.549 5.930 1.00 89.94 252 THR A CA 1
ATOM 2024 C C . THR A 1 252 ? -3.763 -12.564 5.763 1.00 89.94 252 THR A C 1
ATOM 2026 O O . THR A 1 252 ? -4.294 -12.072 6.753 1.00 89.94 252 THR A O 1
ATOM 2029 N N . ALA A 1 253 ? -4.198 -12.288 4.527 1.00 92.44 253 ALA A N 1
ATOM 2030 C CA . ALA A 1 253 ? -5.371 -11.443 4.295 1.00 92.44 253 ALA A CA 1
ATOM 2031 C C . ALA A 1 253 ? -6.653 -12.094 4.845 1.00 92.44 253 ALA A C 1
ATOM 2033 O O . ALA A 1 253 ? -7.452 -11.422 5.489 1.00 92.44 253 ALA A O 1
ATOM 2034 N N . THR A 1 254 ? -6.814 -13.406 4.647 1.00 94.12 254 THR A N 1
ATOM 2035 C CA . THR A 1 254 ? -7.949 -14.173 5.184 1.00 94.12 254 THR A CA 1
ATOM 2036 C C . THR A 1 254 ? -7.961 -14.137 6.709 1.00 94.12 254 THR A C 1
ATOM 2038 O O . THR A 1 254 ? -9.012 -13.900 7.291 1.00 94.12 254 THR A O 1
ATOM 2041 N N . GLU A 1 255 ? -6.803 -14.300 7.359 1.00 95.25 255 GLU A N 1
ATOM 2042 C CA . GLU A 1 255 ? -6.681 -14.184 8.817 1.00 95.25 255 GLU A CA 1
ATOM 2043 C C . GLU A 1 255 ? -7.115 -12.795 9.310 1.00 95.25 255 GLU A C 1
ATOM 2045 O O . GLU A 1 255 ? -7.909 -12.691 10.242 1.00 95.25 255 GLU A O 1
ATOM 2050 N N . TYR A 1 256 ? -6.650 -11.721 8.665 1.00 96.25 256 TYR A N 1
ATOM 2051 C CA . TYR A 1 256 ? -7.052 -10.360 9.027 1.00 96.25 256 TYR A CA 1
ATOM 2052 C C . TYR A 1 256 ? -8.550 -10.116 8.857 1.00 96.25 256 TYR A C 1
ATOM 2054 O O . TYR A 1 256 ? -9.151 -9.512 9.741 1.00 96.25 256 TYR A O 1
ATOM 2062 N N . ILE A 1 257 ? -9.151 -10.578 7.756 1.00 96.38 257 ILE A N 1
ATOM 2063 C CA . ILE A 1 257 ? -10.595 -10.446 7.513 1.00 96.38 257 ILE A CA 1
ATOM 2064 C C . ILE A 1 257 ? -11.369 -11.243 8.554 1.00 96.38 257 ILE A C 1
ATOM 2066 O O . ILE A 1 257 ? -12.259 -10.697 9.192 1.00 96.38 257 ILE A O 1
ATOM 2070 N N . GLN A 1 258 ? -10.979 -12.493 8.803 1.00 95.81 258 GLN A N 1
ATOM 2071 C CA . GLN A 1 258 ? -11.631 -13.334 9.799 1.00 95.81 258 GLN A CA 1
ATOM 2072 C C . GLN A 1 258 ? -11.581 -12.688 11.187 1.00 95.81 258 GLN A C 1
ATOM 2074 O O . GLN A 1 258 ? -12.594 -12.647 11.882 1.00 95.81 258 GLN A O 1
ATOM 2079 N N . VAL A 1 259 ? -10.426 -12.154 11.593 1.00 95.06 259 VAL A N 1
ATOM 2080 C CA . VAL A 1 259 ? -10.281 -11.444 12.872 1.00 95.06 259 VAL A CA 1
ATOM 2081 C C . VAL A 1 259 ? -11.101 -10.158 12.887 1.00 95.06 259 VAL A C 1
ATOM 2083 O O . VAL A 1 259 ? -11.730 -9.856 13.896 1.00 95.06 259 VAL A O 1
ATOM 2086 N N . LEU A 1 260 ? -11.139 -9.409 11.786 1.00 94.50 260 LEU A N 1
ATOM 2087 C CA . LEU A 1 260 ? -11.943 -8.194 11.683 1.00 94.50 260 LEU A CA 1
ATOM 2088 C C . LEU A 1 260 ? -13.445 -8.490 11.810 1.00 94.50 260 LEU A C 1
ATOM 2090 O O . LEU A 1 260 ? -14.125 -7.799 12.562 1.00 94.50 260 LEU A O 1
ATOM 2094 N N . GLU A 1 261 ? -13.941 -9.524 11.130 1.00 93.75 261 GLU A N 1
ATOM 2095 C CA . GLU A 1 261 ? -15.353 -9.924 11.125 1.00 93.75 261 GLU A CA 1
ATOM 2096 C C . GLU A 1 261 ? -15.798 -10.557 12.451 1.00 93.75 261 GLU A C 1
ATOM 2098 O O . GLU A 1 261 ? -16.914 -10.316 12.906 1.00 93.75 261 GLU A O 1
ATOM 2103 N N . SER A 1 262 ? -14.946 -11.383 13.070 1.00 92.06 262 SER A N 1
ATOM 2104 C CA . SER A 1 262 ? -15.317 -12.160 14.266 1.00 92.06 262 SER A CA 1
ATOM 2105 C C . SER A 1 262 ? -14.909 -11.517 15.591 1.00 92.06 262 SER A C 1
ATOM 2107 O O . SER A 1 262 ? -15.604 -11.688 16.591 1.00 92.06 262 SER A O 1
ATOM 2109 N N . GLU A 1 263 ? -13.800 -10.774 15.619 1.00 90.19 263 GLU A N 1
ATOM 2110 C CA . GLU A 1 263 ? -13.214 -10.202 16.839 1.00 90.19 263 GLU A CA 1
ATOM 2111 C C . GLU A 1 263 ? -13.076 -8.664 16.779 1.00 90.19 263 GLU A C 1
ATOM 2113 O O . GLU A 1 263 ? -12.754 -8.019 17.783 1.00 90.19 263 GLU A O 1
ATOM 2118 N N . GLY A 1 264 ? -13.336 -8.039 15.631 1.00 91.88 264 GLY A N 1
ATOM 2119 C CA . GLY A 1 264 ? -13.337 -6.588 15.475 1.00 91.88 264 GLY A CA 1
ATOM 2120 C C . GLY A 1 264 ? -11.948 -5.934 15.429 1.00 91.88 264 GLY A C 1
ATOM 2121 O O . GLY A 1 264 ? -10.882 -6.558 15.491 1.00 91.88 264 GLY A O 1
ATOM 2122 N N . LYS A 1 265 ? -11.952 -4.601 15.326 1.00 94.19 265 LYS A N 1
ATOM 2123 C CA . LYS A 1 265 ? -10.751 -3.786 15.060 1.00 94.19 265 LYS A CA 1
ATOM 2124 C C . LYS A 1 265 ? -9.713 -3.805 16.188 1.00 94.19 265 LYS A C 1
ATOM 2126 O O . LYS A 1 265 ? -8.518 -3.750 15.903 1.00 94.19 265 LYS A O 1
ATOM 2131 N N . ALA A 1 266 ? -10.125 -3.914 17.455 1.00 90.06 266 ALA A N 1
ATOM 2132 C CA . ALA A 1 266 ? -9.178 -3.999 18.575 1.00 90.06 266 ALA A CA 1
ATOM 2133 C C . ALA A 1 266 ? -8.347 -5.285 18.544 1.00 90.06 266 ALA A C 1
ATOM 2135 O O . ALA A 1 266 ? -7.140 -5.255 18.813 1.00 90.06 266 ALA A O 1
ATOM 2136 N N . ARG A 1 267 ? -8.951 -6.425 18.187 1.00 91.50 267 ARG A N 1
ATOM 2137 C CA . ARG A 1 267 ? -8.174 -7.653 18.023 1.00 91.50 267 ARG A CA 1
ATOM 2138 C C . ARG A 1 267 ? -7.262 -7.555 16.810 1.00 91.50 267 ARG A C 1
ATOM 2140 O O . ARG A 1 267 ? -6.090 -7.906 16.936 1.00 91.50 267 ARG A O 1
ATOM 2147 N N . LEU A 1 268 ? -7.752 -7.021 15.689 1.00 95.00 268 LEU A N 1
ATOM 2148 C CA . LEU A 1 268 ? -6.922 -6.802 14.505 1.00 95.00 268 LEU A CA 1
ATOM 2149 C C . LEU A 1 268 ? -5.683 -5.949 14.836 1.00 95.00 268 LEU A C 1
ATOM 2151 O O . LEU A 1 268 ? -4.571 -6.314 14.461 1.00 95.00 268 LEU A O 1
ATOM 2155 N N . ALA A 1 269 ? -5.841 -4.875 15.619 1.00 93.88 269 ALA A N 1
ATOM 2156 C CA . ALA A 1 269 ? -4.727 -4.053 16.102 1.00 93.88 269 ALA A CA 1
ATOM 2157 C C . ALA A 1 269 ? -3.681 -4.867 16.886 1.00 93.88 269 ALA A C 1
ATOM 2159 O O . ALA A 1 269 ? -2.474 -4.717 16.678 1.00 93.88 269 ALA A O 1
ATOM 2160 N N . ASN A 1 270 ? -4.133 -5.763 17.767 1.00 90.69 270 ASN A N 1
ATOM 2161 C CA . ASN A 1 270 ? -3.242 -6.654 18.507 1.00 90.69 270 ASN A CA 1
ATOM 2162 C C . ASN A 1 270 ? -2.541 -7.666 17.604 1.00 90.69 270 ASN A C 1
ATOM 2164 O O . ASN A 1 270 ? -1.347 -7.891 17.782 1.00 90.69 270 ASN A O 1
ATOM 2168 N N . LEU A 1 271 ? -3.252 -8.257 16.643 1.00 93.69 271 LEU A N 1
ATOM 2169 C CA . LEU A 1 271 ? -2.665 -9.201 15.696 1.00 93.69 271 LEU A CA 1
ATOM 2170 C C . LEU A 1 271 ? -1.563 -8.530 14.862 1.00 93.69 271 LEU A C 1
ATOM 2172 O O . LEU A 1 271 ? -0.483 -9.097 14.705 1.00 93.69 271 LEU A O 1
ATOM 2176 N N . ILE A 1 272 ? -1.782 -7.290 14.409 1.00 93.81 272 ILE A N 1
ATOM 2177 C CA . ILE A 1 272 ? -0.757 -6.488 13.720 1.00 93.81 272 ILE A CA 1
ATOM 2178 C C . ILE A 1 272 ? 0.492 -6.338 14.604 1.00 93.81 272 ILE A C 1
ATOM 2180 O O . ILE A 1 272 ? 1.609 -6.582 14.141 1.00 93.81 272 ILE A O 1
ATOM 2184 N N . MET A 1 273 ? 0.312 -5.987 15.883 1.00 90.88 273 MET A N 1
ATOM 2185 C CA . MET A 1 273 ? 1.408 -5.850 16.853 1.00 90.88 273 MET A CA 1
ATOM 2186 C C . MET A 1 273 ? 2.133 -7.177 17.121 1.00 90.88 273 MET A C 1
ATOM 2188 O O . MET A 1 273 ? 3.360 -7.198 17.230 1.00 90.88 273 MET A O 1
ATOM 2192 N N . GLU A 1 274 ? 1.396 -8.283 17.233 1.00 90.56 274 GLU A N 1
ATOM 2193 C CA . GLU A 1 274 ? 1.933 -9.635 17.436 1.00 90.56 274 GLU A CA 1
ATOM 2194 C C . GLU A 1 274 ? 2.791 -10.069 16.243 1.00 90.56 274 GLU A C 1
ATOM 2196 O O . GLU A 1 274 ? 3.932 -10.499 16.419 1.00 90.56 274 GLU A O 1
ATOM 2201 N N . GLN A 1 275 ? 2.287 -9.883 15.025 1.00 90.19 275 GLN A N 1
ATOM 2202 C CA . GLN A 1 275 ? 3.012 -10.229 13.806 1.00 90.19 275 GLN A CA 1
ATOM 2203 C C . GLN A 1 275 ? 4.229 -9.332 13.576 1.00 90.19 275 GLN A C 1
ATOM 2205 O O . GLN A 1 275 ? 5.272 -9.822 13.146 1.00 90.19 275 GLN A O 1
ATOM 2210 N N . ALA A 1 276 ? 4.145 -8.043 13.916 1.00 87.38 276 ALA A N 1
ATOM 2211 C CA . ALA A 1 276 ? 5.310 -7.168 13.892 1.00 87.38 276 ALA A CA 1
ATOM 2212 C C . ALA A 1 276 ? 6.387 -7.663 14.867 1.00 87.38 276 ALA A C 1
ATOM 2214 O O . ALA A 1 276 ? 7.540 -7.817 14.482 1.00 87.38 276 ALA A O 1
ATOM 2215 N N . ALA A 1 277 ? 6.012 -8.023 16.099 1.00 85.12 277 ALA A N 1
ATOM 2216 C CA . ALA A 1 277 ? 6.948 -8.589 17.071 1.00 85.12 277 ALA A CA 1
ATOM 2217 C C . ALA A 1 277 ? 7.596 -9.906 16.600 1.00 85.12 277 ALA A C 1
ATOM 2219 O O . ALA A 1 277 ? 8.760 -10.153 16.915 1.00 85.12 277 ALA A O 1
ATOM 2220 N N . ALA A 1 278 ? 6.852 -10.735 15.861 1.00 85.56 278 ALA A N 1
ATOM 2221 C CA . ALA A 1 278 ? 7.333 -12.005 15.321 1.00 85.56 278 ALA A CA 1
ATOM 2222 C C . ALA A 1 278 ? 8.180 -11.846 14.046 1.00 85.56 278 ALA A C 1
ATOM 2224 O O . ALA A 1 278 ? 8.991 -12.718 13.730 1.00 85.56 278 ALA A O 1
ATOM 2225 N N . SER A 1 279 ? 8.004 -10.752 13.302 1.00 79.62 279 SER A N 1
ATOM 2226 C CA . SER A 1 279 ? 8.740 -10.518 12.066 1.00 79.62 279 SER A CA 1
ATOM 2227 C C . SER A 1 279 ? 10.215 -10.242 12.353 1.00 79.62 279 SER A C 1
ATOM 2229 O O . SER A 1 279 ? 10.577 -9.309 13.071 1.00 79.62 279 SER A O 1
ATOM 2231 N N . HIS A 1 280 ? 11.093 -11.029 11.729 1.00 68.00 280 HIS A N 1
ATOM 2232 C CA . HIS A 1 280 ? 12.536 -10.779 11.739 1.00 68.00 280 HIS A CA 1
ATOM 2233 C C . HIS A 1 280 ? 12.933 -9.520 10.957 1.00 68.00 280 HIS A C 1
ATOM 2235 O O . HIS A 1 280 ? 14.069 -9.058 11.078 1.00 68.00 280 HIS A O 1
ATOM 2241 N N . GLN A 1 281 ? 12.027 -8.949 10.158 1.00 67.12 281 GLN A N 1
ATOM 2242 C CA . GLN A 1 281 ? 12.286 -7.667 9.519 1.00 67.12 281 GLN A CA 1
ATOM 2243 C C . GLN A 1 281 ? 12.320 -6.573 10.576 1.00 67.12 281 GLN A C 1
ATOM 2245 O O . GLN A 1 281 ? 11.443 -6.491 11.431 1.00 67.12 281 GLN A O 1
ATOM 2250 N N . SER A 1 282 ? 13.314 -5.693 10.484 1.00 62.84 282 SER A N 1
ATOM 2251 C CA . SER A 1 282 ? 13.412 -4.496 11.318 1.00 62.84 282 SER A CA 1
ATOM 2252 C C . SER A 1 282 ? 12.357 -3.465 10.908 1.00 62.84 282 SER A C 1
ATOM 2254 O O . SER A 1 282 ? 12.660 -2.397 10.367 1.00 62.84 282 SER A O 1
ATOM 2256 N N . THR A 1 283 ? 11.087 -3.779 11.160 1.00 73.25 283 THR A N 1
ATOM 2257 C CA . THR A 1 283 ? 10.036 -2.772 11.080 1.00 73.25 283 THR A CA 1
ATOM 2258 C C . THR A 1 283 ? 10.235 -1.789 12.237 1.00 73.25 283 THR A C 1
ATOM 2260 O O . THR A 1 283 ? 10.660 -2.193 13.327 1.00 73.25 283 THR A O 1
ATOM 2263 N N . PRO A 1 284 ? 9.931 -0.492 12.064 1.00 78.12 284 PRO A N 1
ATOM 2264 C CA . PRO A 1 284 ? 9.983 0.437 13.187 1.00 78.12 284 PRO A CA 1
ATOM 2265 C C . PRO A 1 284 ? 9.032 0.025 14.318 1.00 78.12 284 PRO A C 1
ATOM 2267 O O . PRO A 1 284 ? 9.302 0.336 15.478 1.00 78.12 284 PRO A O 1
ATOM 2270 N N . LEU A 1 285 ? 7.974 -0.736 14.006 1.00 82.75 285 LEU A N 1
ATOM 2271 C CA . LEU A 1 285 ? 7.024 -1.251 14.987 1.00 82.75 285 LEU A CA 1
ATOM 2272 C C . LEU A 1 285 ? 7.669 -2.241 15.970 1.00 82.75 285 LEU A C 1
ATOM 2274 O O . LEU A 1 285 ? 7.301 -2.248 17.144 1.00 82.75 285 LEU A O 1
ATOM 2278 N N . ASN A 1 286 ? 8.712 -2.974 15.558 1.00 80.88 286 ASN A N 1
ATOM 2279 C CA . ASN A 1 286 ? 9.454 -3.882 16.444 1.00 80.88 286 ASN A CA 1
ATOM 2280 C C . ASN A 1 286 ? 10.056 -3.149 17.650 1.00 80.88 286 ASN A C 1
ATOM 2282 O O . ASN A 1 286 ? 10.097 -3.685 18.756 1.00 80.88 286 ASN A O 1
ATOM 2286 N N . SER A 1 287 ? 10.484 -1.896 17.464 1.00 81.19 287 SER A N 1
ATOM 2287 C CA . SER A 1 287 ? 11.033 -1.092 18.564 1.00 81.19 287 SER A CA 1
ATOM 2288 C C . SER A 1 287 ? 9.989 -0.755 19.639 1.00 81.19 287 SER A C 1
ATOM 2290 O O . SER A 1 287 ? 10.336 -0.544 20.803 1.00 81.19 287 SER A O 1
ATOM 2292 N N . TYR A 1 288 ? 8.704 -0.750 19.270 1.00 79.88 288 TYR A N 1
ATOM 2293 C CA . TYR A 1 288 ? 7.584 -0.532 20.182 1.00 79.88 288 TYR A CA 1
ATOM 2294 C C . TYR A 1 288 ? 7.121 -1.822 20.845 1.00 79.88 288 TYR A C 1
ATOM 2296 O O . TYR A 1 288 ? 6.781 -1.807 22.027 1.00 79.88 288 TYR A O 1
ATOM 2304 N N . THR A 1 289 ? 7.139 -2.939 20.116 1.00 76.69 289 THR A N 1
ATOM 2305 C CA . THR A 1 289 ? 6.717 -4.241 20.649 1.00 76.69 289 THR A CA 1
ATOM 2306 C C . THR A 1 289 ? 7.731 -4.825 21.632 1.00 76.69 289 THR A C 1
ATOM 2308 O O . THR A 1 289 ? 7.325 -5.486 22.586 1.00 76.69 289 THR A O 1
ATOM 2311 N N . GLN A 1 290 ? 9.023 -4.538 21.442 1.00 77.25 290 GLN A N 1
ATOM 2312 C CA . GLN A 1 290 ? 10.117 -4.933 22.342 1.00 77.25 290 GLN A CA 1
ATOM 2313 C C . GLN A 1 290 ? 10.417 -3.887 23.431 1.00 77.25 290 GLN A C 1
ATOM 2315 O O . GLN A 1 290 ? 11.245 -4.117 24.312 1.00 77.25 290 GLN A O 1
ATOM 2320 N N . GLY A 1 291 ? 9.773 -2.720 23.361 1.00 75.62 291 GLY A N 1
ATOM 2321 C CA . GLY A 1 291 ? 9.957 -1.628 24.309 1.00 75.62 291 GLY A CA 1
ATOM 2322 C C . GLY A 1 291 ? 9.260 -1.858 25.658 1.00 75.62 291 GLY A C 1
ATOM 2323 O O . GLY A 1 291 ? 8.543 -2.840 25.851 1.00 75.62 291 GLY A O 1
ATOM 2324 N N . PRO A 1 292 ? 9.430 -0.926 26.616 1.00 76.75 292 PRO A N 1
ATOM 2325 C CA . PRO A 1 292 ? 8.664 -0.939 27.858 1.00 76.75 292 PRO A CA 1
ATOM 2326 C C . PRO A 1 292 ? 7.154 -0.910 27.581 1.00 76.75 292 PRO A C 1
ATOM 2328 O O . PRO A 1 292 ? 6.704 -0.362 26.571 1.00 76.75 292 PRO A O 1
ATOM 2331 N N . LEU A 1 293 ? 6.366 -1.444 28.521 1.00 72.56 293 LEU A N 1
ATOM 2332 C CA . LEU A 1 293 ? 4.911 -1.593 28.392 1.00 72.56 293 LEU A CA 1
ATOM 2333 C C . LEU A 1 293 ? 4.201 -0.287 27.997 1.00 72.56 293 LEU A C 1
ATOM 2335 O O . LEU A 1 293 ? 3.260 -0.322 27.212 1.00 72.56 293 LEU A O 1
ATOM 2339 N N . SER A 1 294 ? 4.687 0.864 28.469 1.00 74.19 294 SER A N 1
ATOM 2340 C CA . SER A 1 294 ? 4.156 2.183 28.108 1.00 74.19 294 SER A CA 1
ATOM 2341 C C . SER A 1 294 ? 4.278 2.498 26.613 1.00 74.19 294 SER A C 1
ATOM 2343 O O . SER A 1 294 ? 3.331 3.008 26.021 1.00 74.19 294 SER A O 1
ATOM 2345 N N . LYS A 1 295 ? 5.401 2.145 25.970 1.00 83.75 295 LYS A N 1
ATOM 2346 C CA . LYS A 1 295 ? 5.587 2.328 24.520 1.00 83.75 295 LYS A CA 1
ATOM 2347 C C . LYS A 1 295 ? 4.682 1.402 23.714 1.00 83.75 295 LYS A C 1
ATOM 2349 O O . LYS A 1 295 ? 4.121 1.834 22.711 1.00 83.75 295 LYS A O 1
ATOM 2354 N N . LYS A 1 296 ? 4.524 0.153 24.164 1.00 83.31 296 LYS A N 1
ATOM 2355 C CA . LYS A 1 296 ? 3.618 -0.819 23.539 1.00 83.31 296 LYS A CA 1
ATOM 2356 C C . LYS A 1 296 ? 2.159 -0.367 23.643 1.00 83.31 296 LYS A C 1
ATOM 2358 O O . LYS A 1 296 ? 1.445 -0.413 22.650 1.00 83.31 296 LYS A O 1
ATOM 2363 N N . SER A 1 297 ? 1.756 0.093 24.829 1.00 81.25 297 SER A N 1
ATOM 2364 C CA . SER A 1 297 ? 0.424 0.640 25.112 1.00 81.25 297 SER A CA 1
ATOM 2365 C C . SER A 1 297 ? 0.098 1.820 24.200 1.00 81.25 297 SER A C 1
ATOM 2367 O O . SER A 1 297 ? -0.925 1.828 23.522 1.00 81.25 297 SER A O 1
ATOM 2369 N N . TRP A 1 298 ? 1.027 2.773 24.104 1.00 87.19 298 TRP A N 1
ATOM 2370 C CA . TRP A 1 298 ? 0.880 3.928 23.229 1.00 87.19 298 TRP A CA 1
ATOM 2371 C C . TRP A 1 298 ? 0.730 3.533 21.754 1.00 87.19 298 TRP A C 1
ATOM 2373 O O . TRP A 1 298 ? -0.221 3.957 21.105 1.00 87.19 298 TRP A O 1
ATOM 2383 N N . ALA A 1 299 ? 1.618 2.679 21.235 1.00 89.94 299 ALA A N 1
ATOM 2384 C CA . ALA A 1 299 ? 1.540 2.225 19.846 1.00 89.94 299 ALA A CA 1
ATOM 2385 C C . ALA A 1 299 ? 0.210 1.519 19.541 1.00 89.94 299 ALA A C 1
ATOM 2387 O O . ALA A 1 299 ? -0.391 1.755 18.496 1.00 89.94 299 ALA A O 1
ATOM 2388 N N . LEU A 1 300 ? -0.273 0.688 20.465 1.00 88.81 300 LEU A N 1
ATOM 2389 C CA . LEU A 1 300 ? -1.547 -0.005 20.313 1.00 88.81 300 LEU A CA 1
ATOM 2390 C C . LEU A 1 300 ? -2.736 0.964 20.289 1.00 88.81 300 LEU A C 1
ATOM 2392 O O . LEU A 1 300 ? -3.594 0.839 19.420 1.00 88.81 300 LEU A O 1
ATOM 2396 N N . SER A 1 301 ? -2.752 1.964 21.173 1.00 88.56 301 SER A N 1
ATOM 2397 C CA . SER A 1 301 ? -3.775 3.019 21.181 1.00 88.56 301 SER A CA 1
ATOM 2398 C C . SER A 1 301 ? -3.820 3.794 19.855 1.00 88.56 301 SER A C 1
ATOM 2400 O O . SER A 1 301 ? -4.896 4.042 19.303 1.00 88.56 301 SER A O 1
ATOM 2402 N N . GLU A 1 302 ? -2.656 4.109 19.281 1.00 93.00 302 GLU A N 1
ATOM 2403 C CA . GLU A 1 302 ? -2.557 4.778 17.978 1.00 93.00 302 GLU A CA 1
ATOM 2404 C C . GLU A 1 302 ? -3.070 3.892 16.831 1.00 93.00 302 GLU A C 1
ATOM 2406 O O . GLU A 1 302 ? -3.836 4.361 15.988 1.00 93.00 302 GLU A O 1
ATOM 2411 N N . ILE A 1 303 ? -2.724 2.599 16.823 1.00 94.88 303 ILE A N 1
ATOM 2412 C CA . ILE A 1 303 ? -3.237 1.640 15.830 1.00 94.88 303 ILE A CA 1
ATOM 2413 C C . ILE A 1 303 ? -4.761 1.528 15.933 1.00 94.88 303 ILE A C 1
ATOM 2415 O O . ILE A 1 303 ? -5.448 1.627 14.918 1.00 94.88 303 ILE A O 1
ATOM 2419 N N . ILE A 1 304 ? -5.301 1.367 17.145 1.00 92.50 304 ILE A N 1
ATOM 2420 C CA . ILE A 1 304 ? -6.749 1.290 17.376 1.00 92.50 304 ILE A CA 1
ATOM 2421 C C . ILE A 1 304 ? -7.437 2.560 16.873 1.00 92.50 304 ILE A C 1
ATOM 2423 O O . ILE A 1 304 ? -8.432 2.462 16.162 1.00 92.50 304 ILE A O 1
ATOM 2427 N N . THR A 1 305 ? -6.890 3.742 17.169 1.00 92.50 305 THR A N 1
ATOM 2428 C CA . THR A 1 305 ? -7.452 5.024 16.709 1.00 92.50 305 THR A CA 1
ATOM 2429 C C . THR A 1 305 ? -7.507 5.099 15.177 1.00 92.50 305 THR A C 1
ATOM 2431 O O . THR A 1 305 ? -8.516 5.521 14.602 1.00 92.50 305 THR A O 1
ATOM 2434 N N . ILE A 1 306 ? -6.443 4.662 14.495 1.00 95.56 306 ILE A N 1
ATOM 2435 C CA . ILE A 1 306 ? -6.386 4.619 13.027 1.00 95.56 306 ILE A CA 1
ATOM 2436 C C . ILE A 1 306 ? -7.446 3.663 12.470 1.00 95.56 306 ILE A C 1
ATOM 2438 O O . ILE A 1 306 ? -8.206 4.047 11.583 1.00 95.56 306 ILE A O 1
ATOM 2442 N N . LEU A 1 307 ? -7.548 2.445 13.009 1.00 95.56 307 LEU A N 1
ATOM 2443 C CA . LEU A 1 307 ? -8.539 1.470 12.544 1.00 95.56 307 LEU A CA 1
ATOM 2444 C C . LEU A 1 307 ? -9.975 1.934 12.831 1.00 95.56 307 LEU A C 1
ATOM 2446 O O . LEU A 1 307 ? -10.847 1.787 11.977 1.00 95.56 307 LEU A O 1
ATOM 2450 N N . ALA A 1 308 ? -10.221 2.536 13.996 1.00 91.94 308 ALA A N 1
ATOM 2451 C CA . ALA A 1 308 ? -11.538 3.026 14.400 1.00 91.94 308 ALA A CA 1
ATOM 2452 C C . ALA A 1 308 ? -12.031 4.194 13.525 1.00 91.94 308 ALA A C 1
ATOM 2454 O O . ALA A 1 308 ? -13.221 4.356 13.270 1.00 91.94 308 ALA A O 1
ATOM 2455 N N . THR A 1 309 ? -11.118 5.025 13.024 1.00 92.69 309 THR A N 1
ATOM 2456 C CA . THR A 1 309 ? -11.487 6.111 12.101 1.00 92.69 309 THR A CA 1
ATOM 2457 C C . THR A 1 309 ? -11.645 5.655 10.655 1.00 92.69 309 THR A C 1
ATOM 2459 O O . THR A 1 309 ? -12.247 6.377 9.854 1.00 92.69 309 THR A O 1
ATOM 2462 N N . MET A 1 310 ? -11.155 4.464 10.314 1.00 94.25 310 MET A N 1
ATOM 2463 C CA . MET A 1 310 ? -11.299 3.902 8.981 1.00 94.25 310 MET A CA 1
ATOM 2464 C C . MET A 1 310 ? -12.682 3.275 8.788 1.00 94.25 310 MET A C 1
ATOM 2466 O O . MET A 1 310 ? -13.256 2.653 9.685 1.00 94.25 310 MET A O 1
ATOM 2470 N N . ASP A 1 311 ? -13.228 3.456 7.588 1.00 93.62 311 ASP A N 1
ATOM 2471 C CA . ASP A 1 311 ? -14.442 2.766 7.177 1.00 93.62 311 ASP A CA 1
ATOM 2472 C C . ASP A 1 311 ? -14.212 1.251 7.080 1.00 93.62 311 ASP A C 1
ATOM 2474 O O . ASP A 1 311 ? -13.190 0.829 6.543 1.00 93.62 311 ASP A O 1
ATOM 2478 N N . THR A 1 312 ? -15.124 0.443 7.625 1.00 93.94 312 THR A N 1
ATOM 2479 C CA . THR A 1 312 ? -14.929 -1.013 7.713 1.00 93.94 312 THR A CA 1
ATOM 2480 C C . THR A 1 312 ? -14.893 -1.658 6.330 1.00 93.94 312 THR A C 1
ATOM 2482 O O . THR A 1 312 ? -13.978 -2.430 6.064 1.00 93.94 312 THR A O 1
ATOM 2485 N N . GLU A 1 313 ? -15.774 -1.259 5.407 1.00 96.25 313 GLU A N 1
ATOM 2486 C CA . GLU A 1 313 ? -15.764 -1.798 4.040 1.00 96.25 313 GLU A CA 1
ATOM 2487 C C . GLU A 1 313 ? -14.491 -1.393 3.284 1.00 96.25 313 GLU A C 1
ATOM 2489 O O . GLU A 1 313 ? -13.930 -2.173 2.511 1.00 96.25 313 GLU A O 1
ATOM 2494 N N . LEU A 1 314 ? -14.001 -0.170 3.523 1.00 97.19 314 LEU A N 1
ATOM 2495 C CA . LEU A 1 314 ? -12.728 0.294 2.972 1.00 97.19 314 LEU A CA 1
ATOM 2496 C C . LEU A 1 314 ? -11.545 -0.516 3.527 1.00 97.19 314 LEU A C 1
ATOM 2498 O O . LEU A 1 314 ? -10.629 -0.845 2.774 1.00 97.19 314 LEU A O 1
ATOM 2502 N N . LEU A 1 315 ? -11.553 -0.821 4.828 1.00 97.56 315 LEU A N 1
ATOM 2503 C CA . LEU A 1 315 ? -10.521 -1.610 5.501 1.00 97.56 315 LEU A CA 1
ATOM 2504 C C . LEU A 1 315 ? -10.507 -3.054 4.989 1.00 97.56 315 LEU A C 1
ATOM 2506 O O . LEU A 1 315 ? -9.445 -3.553 4.625 1.00 97.56 315 LEU A O 1
ATOM 2510 N N . GLU A 1 316 ? -11.669 -3.696 4.887 1.00 97.38 316 GLU A N 1
ATOM 2511 C CA . GLU A 1 316 ? -11.813 -5.035 4.302 1.00 97.38 316 GLU A CA 1
ATOM 2512 C C . GLU A 1 316 ? -11.301 -5.069 2.862 1.00 97.38 316 GLU A C 1
ATOM 2514 O O . GLU A 1 316 ? -10.497 -5.929 2.508 1.00 97.38 316 GLU A O 1
ATOM 2519 N N . ALA A 1 317 ? -11.690 -4.083 2.046 1.00 98.00 317 ALA A N 1
ATOM 2520 C CA . ALA A 1 317 ? -11.250 -3.994 0.660 1.00 98.00 317 ALA A CA 1
ATOM 2521 C C . ALA A 1 317 ? -9.741 -3.736 0.511 1.00 98.00 317 ALA A C 1
ATOM 2523 O O . ALA A 1 317 ? -9.120 -4.127 -0.482 1.00 98.00 317 ALA A O 1
ATOM 2524 N N . LEU A 1 318 ? -9.138 -3.030 1.471 1.00 98.00 318 LEU A N 1
ATOM 2525 C CA . LEU A 1 318 ? -7.692 -2.835 1.519 1.00 98.00 318 LEU A CA 1
ATOM 2526 C C . LEU A 1 318 ? -6.980 -4.161 1.826 1.00 98.00 318 LEU A C 1
ATOM 2528 O O . LEU A 1 318 ? -5.983 -4.483 1.178 1.00 98.00 318 LEU A O 1
ATOM 2532 N N . VAL A 1 319 ? -7.496 -4.918 2.797 1.00 97.31 319 VAL A N 1
ATOM 2533 C CA . VAL A 1 319 ? -6.929 -6.195 3.249 1.00 97.31 319 VAL A CA 1
ATOM 2534 C C . VAL A 1 319 ? -7.068 -7.284 2.180 1.00 97.31 319 VAL A C 1
ATOM 2536 O O . VAL A 1 319 ? -6.089 -7.967 1.875 1.00 97.31 319 VAL A O 1
ATOM 2539 N N . ASP A 1 320 ? -8.249 -7.426 1.573 1.00 95.94 320 ASP A N 1
ATOM 2540 C CA . ASP A 1 320 ? -8.513 -8.428 0.530 1.00 95.94 320 ASP A CA 1
ATOM 2541 C C . ASP A 1 320 ? -7.888 -8.058 -0.836 1.00 95.94 320 ASP A C 1
ATOM 2543 O O . ASP A 1 320 ? -7.746 -8.908 -1.717 1.00 95.94 320 ASP A O 1
ATOM 2547 N N . GLY A 1 321 ? -7.466 -6.797 -1.005 1.00 96.81 321 GLY A N 1
ATOM 2548 C CA . GLY A 1 321 ? -6.864 -6.266 -2.228 1.00 96.81 321 GLY A CA 1
ATOM 2549 C C . GLY A 1 321 ? -7.856 -5.876 -3.329 1.00 96.81 321 GLY A C 1
ATOM 2550 O O . GLY A 1 321 ? -7.433 -5.530 -4.431 1.00 96.81 321 GLY A O 1
ATOM 2551 N N . SER A 1 322 ? -9.158 -5.891 -3.050 1.00 97.62 322 SER A N 1
ATOM 2552 C CA . SER A 1 322 ? -10.232 -5.516 -3.975 1.00 97.62 322 SER A CA 1
ATOM 2553 C C . SER A 1 322 ? -10.494 -4.010 -4.038 1.00 97.62 322 SER A C 1
ATOM 2555 O O . SER A 1 322 ? -11.271 -3.567 -4.889 1.00 97.62 322 SER A O 1
ATOM 2557 N N . LEU A 1 323 ? -9.847 -3.216 -3.176 1.00 98.25 323 LEU A N 1
ATOM 2558 C CA . LEU A 1 323 ? -10.030 -1.766 -3.083 1.00 98.25 323 LEU A CA 1
ATOM 2559 C C . LEU A 1 323 ? -9.975 -1.042 -4.443 1.00 98.25 323 LEU A C 1
ATOM 2561 O O . LEU A 1 323 ? -10.917 -0.302 -4.726 1.00 98.25 323 LEU A O 1
ATOM 2565 N N . PRO A 1 324 ? -8.984 -1.269 -5.328 1.00 98.19 324 PRO A N 1
ATOM 2566 C CA . PRO A 1 324 ? -8.923 -0.576 -6.620 1.00 98.19 324 PRO A CA 1
ATOM 2567 C C . PRO A 1 324 ? -10.160 -0.837 -7.487 1.00 98.19 324 PRO A C 1
ATOM 2569 O O . PRO A 1 324 ? -10.747 0.087 -8.040 1.00 98.19 324 PRO A O 1
ATOM 2572 N N . ARG A 1 325 ? -10.635 -2.087 -7.518 1.00 98.19 325 ARG A N 1
ATOM 2573 C CA . ARG A 1 325 ? -11.843 -2.481 -8.253 1.00 98.19 325 ARG A CA 1
ATOM 2574 C C . ARG A 1 325 ? -13.114 -1.904 -7.634 1.00 98.19 325 ARG A C 1
ATOM 2576 O O . ARG A 1 325 ? -13.984 -1.427 -8.357 1.00 98.19 325 ARG A O 1
ATOM 2583 N N . LYS A 1 326 ? -13.253 -1.962 -6.306 1.00 98.12 326 LYS A N 1
ATOM 2584 C CA . LYS A 1 326 ? -14.443 -1.441 -5.613 1.00 98.12 326 LYS A CA 1
ATOM 2585 C C . LYS A 1 326 ? -14.512 0.094 -5.657 1.00 98.12 326 LYS A C 1
ATOM 2587 O O . LYS A 1 326 ? -15.611 0.640 -5.634 1.00 98.12 326 LYS A O 1
ATOM 2592 N N . ALA A 1 327 ? -13.373 0.783 -5.765 1.00 97.81 327 ALA A N 1
ATOM 2593 C CA . ALA A 1 327 ? -13.311 2.238 -5.926 1.00 97.81 327 ALA A CA 1
ATOM 2594 C C . ALA A 1 327 ? -13.910 2.725 -7.259 1.00 97.81 327 ALA A C 1
ATOM 2596 O O . ALA A 1 327 ? -14.486 3.812 -7.301 1.00 97.81 327 ALA A O 1
ATOM 2597 N N . GLU A 1 328 ? -13.830 1.907 -8.315 1.00 97.44 328 GLU A N 1
ATOM 2598 C CA . GLU A 1 328 ? -14.381 2.214 -9.643 1.00 97.44 328 GLU A CA 1
ATOM 2599 C C . GLU A 1 328 ? -15.905 2.033 -9.733 1.00 97.44 328 GLU A C 1
ATOM 2601 O O . GLU A 1 328 ? -16.500 2.392 -10.746 1.00 97.44 328 GLU A O 1
ATOM 2606 N N . ILE A 1 329 ? -16.564 1.489 -8.700 1.00 97.31 329 ILE A N 1
ATOM 2607 C CA . ILE A 1 329 ? -18.027 1.356 -8.664 1.00 97.31 329 ILE A CA 1
ATOM 2608 C C . ILE A 1 329 ? -18.629 2.730 -8.337 1.00 97.31 329 ILE A C 1
ATOM 2610 O O . ILE A 1 329 ? -18.537 3.168 -7.183 1.00 97.31 329 ILE A O 1
ATOM 2614 N N . PRO A 1 330 ? -19.279 3.416 -9.298 1.00 95.75 330 PRO A N 1
ATOM 2615 C CA . PRO A 1 330 ? -19.785 4.762 -9.068 1.00 95.75 330 PRO A CA 1
ATOM 2616 C C . PRO A 1 330 ? -20.838 4.755 -7.963 1.00 95.75 330 PRO A C 1
ATOM 2618 O O . PRO A 1 330 ? -21.729 3.904 -7.952 1.00 95.75 330 PRO A O 1
ATOM 2621 N N . SER A 1 331 ? -20.726 5.699 -7.029 1.00 95.12 331 SER A N 1
ATOM 2622 C CA . SER A 1 331 ? -21.634 5.827 -5.880 1.00 95.12 331 SER A CA 1
ATOM 2623 C C . SER A 1 331 ? -21.670 4.613 -4.937 1.00 95.12 331 SER A C 1
ATOM 2625 O O . SER A 1 331 ? -22.533 4.554 -4.058 1.00 95.12 331 SER A O 1
ATOM 2627 N N . GLY A 1 332 ? -20.740 3.660 -5.077 1.00 96.75 332 GLY A N 1
ATOM 2628 C CA . GLY A 1 332 ? -20.558 2.575 -4.116 1.00 96.75 332 GLY A CA 1
ATOM 2629 C C . GLY A 1 332 ? -20.038 3.100 -2.769 1.00 96.75 332 GLY A C 1
ATOM 2630 O O . GLY A 1 332 ? -19.417 4.166 -2.738 1.00 96.75 332 GLY A O 1
ATOM 2631 N N . PRO A 1 333 ? -20.235 2.372 -1.654 1.00 96.19 333 PRO A N 1
ATOM 2632 C CA . PRO A 1 333 ? -19.824 2.837 -0.325 1.00 96.19 333 PRO A CA 1
ATOM 2633 C C . PRO A 1 333 ? -18.342 3.231 -0.255 1.00 96.19 333 PRO A C 1
ATOM 2635 O O . PRO A 1 333 ? -18.005 4.302 0.244 1.00 96.19 333 PRO A O 1
ATOM 2638 N N . ILE A 1 334 ? -17.468 2.424 -0.864 1.00 97.44 334 ILE A N 1
ATOM 2639 C CA . ILE A 1 334 ? -16.025 2.685 -0.939 1.00 97.44 334 ILE A CA 1
ATOM 2640 C C . ILE A 1 334 ? -15.709 3.922 -1.778 1.00 97.44 334 ILE A C 1
ATOM 2642 O O . ILE A 1 334 ? -14.923 4.763 -1.349 1.00 97.44 334 ILE A O 1
ATOM 2646 N N . SER A 1 335 ? -16.334 4.064 -2.949 1.00 97.19 335 SER A N 1
ATOM 2647 C CA . SER A 1 335 ? -16.159 5.247 -3.799 1.00 97.19 335 SER A CA 1
ATOM 2648 C C . SER A 1 335 ? -16.590 6.520 -3.057 1.00 97.19 335 SER A C 1
ATOM 2650 O O . SER A 1 335 ? -15.839 7.492 -3.013 1.00 97.19 335 SER A O 1
ATOM 2652 N N . ASN A 1 336 ? -17.726 6.475 -2.351 1.00 95.69 336 ASN A N 1
ATOM 2653 C CA . ASN A 1 336 ? -18.216 7.583 -1.528 1.00 95.69 336 ASN A CA 1
ATOM 2654 C C . ASN A 1 336 ? -17.265 7.904 -0.362 1.00 95.69 336 ASN A C 1
ATOM 2656 O O . ASN A 1 336 ? -17.015 9.076 -0.077 1.00 95.69 336 ASN A O 1
ATOM 2660 N N . ALA A 1 337 ? -16.710 6.887 0.307 1.00 95.00 337 ALA A N 1
ATOM 2661 C CA . ALA A 1 337 ? -15.752 7.075 1.397 1.00 95.00 337 ALA A CA 1
ATOM 2662 C C . ALA A 1 337 ? -14.452 7.736 0.904 1.00 95.00 337 ALA A C 1
ATOM 2664 O O . ALA A 1 337 ? -13.971 8.696 1.510 1.00 95.00 337 ALA A O 1
ATOM 2665 N N . LEU A 1 338 ? -13.914 7.267 -0.225 1.00 96.38 338 LEU A N 1
ATOM 2666 C CA . LEU A 1 338 ? -12.735 7.845 -0.876 1.00 96.38 338 LEU A CA 1
ATOM 2667 C C . LEU A 1 338 ? -12.997 9.283 -1.345 1.00 96.38 338 LEU A C 1
ATOM 2669 O O . LEU A 1 338 ? -12.176 10.172 -1.106 1.00 96.38 338 LEU A O 1
ATOM 2673 N N . GLN A 1 339 ? -14.158 9.531 -1.955 1.00 95.44 339 GLN A N 1
ATOM 2674 C CA . GLN A 1 339 ? -14.572 10.861 -2.393 1.00 95.44 339 GLN A CA 1
ATOM 2675 C C . GLN A 1 339 ? -14.684 11.820 -1.204 1.00 95.44 339 GLN A C 1
ATOM 2677 O O . GLN A 1 339 ? -14.081 12.893 -1.231 1.00 95.44 339 GLN A O 1
ATOM 2682 N N . SER A 1 340 ? -15.348 11.408 -0.122 1.00 92.81 340 SER A N 1
ATOM 2683 C CA . SER A 1 340 ? -15.487 12.214 1.095 1.00 92.81 340 SER A CA 1
ATOM 2684 C C . SER A 1 340 ? -14.135 12.586 1.712 1.00 92.81 340 SER A C 1
ATOM 2686 O O . SER A 1 340 ? -13.974 13.708 2.191 1.00 92.81 340 SER A O 1
ATOM 2688 N N . MET A 1 341 ? -13.140 11.691 1.666 1.00 93.56 341 MET A N 1
ATOM 2689 C CA . MET A 1 341 ? -11.770 12.027 2.072 1.00 93.56 341 MET A CA 1
ATOM 2690 C C . MET A 1 341 ? -11.129 13.052 1.133 1.00 93.56 341 MET A C 1
ATOM 2692 O O . MET A 1 341 ? -10.480 13.982 1.604 1.00 93.56 341 MET A O 1
ATOM 2696 N N . SER A 1 342 ? -11.327 12.912 -0.179 1.00 90.81 342 SER A N 1
ATOM 2697 C CA . SER A 1 342 ? -10.734 13.802 -1.186 1.00 90.81 342 SER A CA 1
ATOM 2698 C C . SER A 1 342 ? -11.325 15.219 -1.207 1.00 90.81 342 SER A C 1
ATOM 2700 O O . SER A 1 342 ? -10.645 16.157 -1.617 1.00 90.81 342 SER A O 1
ATOM 2702 N N . GLU A 1 343 ? -12.567 15.382 -0.747 1.00 91.00 343 GLU A N 1
ATOM 2703 C CA . GLU A 1 343 ? -13.294 16.659 -0.730 1.00 91.00 343 GLU A CA 1
ATOM 2704 C C . GLU A 1 343 ? -12.989 17.523 0.507 1.00 91.00 343 GLU A C 1
ATOM 2706 O O . GLU A 1 343 ? -13.467 18.656 0.614 1.00 91.00 343 GLU A O 1
ATOM 2711 N N . GLN A 1 344 ? -12.181 17.028 1.451 1.00 87.62 344 GLN A N 1
ATOM 2712 C CA . GLN A 1 344 ? -11.819 17.787 2.646 1.00 87.62 344 GLN A CA 1
ATOM 2713 C C . GLN A 1 344 ? -10.990 19.029 2.287 1.00 87.62 344 GLN A C 1
ATOM 2715 O O . GLN A 1 344 ? -9.971 18.948 1.601 1.00 87.62 344 GLN A O 1
ATOM 2720 N N . ASN A 1 345 ? -11.405 20.194 2.797 1.00 84.31 345 ASN A N 1
ATOM 2721 C CA . ASN A 1 345 ? -10.720 21.464 2.566 1.00 84.31 345 ASN A CA 1
ATOM 2722 C C . ASN A 1 345 ? -10.422 22.206 3.891 1.00 84.31 345 ASN A C 1
ATOM 2724 O O . ASN A 1 345 ? -11.357 22.589 4.604 1.00 84.31 345 ASN A O 1
ATOM 2728 N N . PRO A 1 346 ? -9.142 22.463 4.230 1.00 86.31 346 PRO A N 1
ATOM 2729 C CA . PRO A 1 346 ? -7.940 21.993 3.534 1.00 86.31 346 PRO A CA 1
ATOM 2730 C C . PRO A 1 346 ? -7.765 20.477 3.678 1.00 86.31 346 PRO A C 1
ATOM 2732 O O . PRO A 1 346 ? -8.174 19.903 4.686 1.00 86.31 346 PRO A O 1
ATOM 2735 N N . MET A 1 347 ? -7.127 19.857 2.684 1.00 91.38 347 MET A N 1
ATOM 2736 C CA . MET A 1 347 ? -6.819 18.428 2.703 1.00 91.38 347 MET A CA 1
ATOM 2737 C C . MET A 1 347 ? -5.803 18.125 3.816 1.00 91.38 347 MET A C 1
ATOM 2739 O O . MET A 1 347 ? -4.702 18.688 3.775 1.00 91.38 347 MET A O 1
ATOM 2743 N N . PRO A 1 348 ? -6.119 17.256 4.794 1.00 95.25 348 PRO A N 1
ATOM 2744 C CA . PRO A 1 348 ? -5.153 16.869 5.813 1.00 95.25 348 PRO A CA 1
ATOM 2745 C C . PRO A 1 348 ? -3.975 16.084 5.216 1.00 95.25 348 PRO A C 1
ATOM 2747 O O . PRO A 1 348 ? -4.103 15.465 4.149 1.00 95.25 348 PRO A O 1
ATOM 2750 N N . PRO A 1 349 ? -2.834 16.019 5.927 1.00 97.44 349 PRO A N 1
ATOM 2751 C CA . PRO A 1 349 ? -1.816 15.016 5.648 1.00 97.44 349 PRO A CA 1
ATOM 2752 C C . PRO A 1 349 ? -2.459 13.629 5.569 1.00 97.44 349 PRO A C 1
ATOM 2754 O O . PRO A 1 349 ? -3.359 13.325 6.345 1.00 97.44 349 PRO A O 1
ATOM 2757 N N . SER A 1 350 ? -2.049 12.800 4.617 1.00 98.06 350 SER A N 1
ATOM 2758 C CA . SER A 1 350 ? -2.790 11.578 4.294 1.00 98.06 350 SER A CA 1
ATOM 2759 C C . SER A 1 350 ? -1.878 10.423 3.911 1.00 98.06 350 SER A C 1
ATOM 2761 O O . SER A 1 350 ? -0.772 10.630 3.400 1.00 98.06 350 SER A O 1
ATOM 2763 N N . ILE A 1 351 ? -2.380 9.209 4.126 1.00 98.44 351 ILE A N 1
ATOM 2764 C CA . ILE A 1 351 ? -1.830 7.985 3.553 1.00 98.44 351 ILE A CA 1
ATOM 2765 C C . ILE A 1 351 ? -2.524 7.726 2.219 1.00 98.44 351 ILE A C 1
ATOM 2767 O O . ILE A 1 351 ? -3.754 7.778 2.110 1.00 98.44 351 ILE A O 1
ATOM 2771 N N . TYR A 1 352 ? -1.724 7.451 1.199 1.00 98.31 352 TYR A N 1
ATOM 2772 C CA . TYR A 1 352 ? -2.186 7.083 -0.127 1.00 98.31 352 TYR A CA 1
ATOM 2773 C C . TYR A 1 352 ? -1.724 5.676 -0.493 1.00 98.31 352 TYR A C 1
ATOM 2775 O O . TYR A 1 352 ? -0.758 5.150 0.061 1.00 98.31 352 TYR A O 1
ATOM 2783 N N . MET A 1 353 ? -2.423 5.097 -1.461 1.00 98.44 353 MET A N 1
ATOM 2784 C CA . MET A 1 353 ? -2.087 3.846 -2.112 1.00 98.44 353 MET A CA 1
ATOM 2785 C C . MET A 1 353 ? -1.927 4.087 -3.609 1.00 98.44 353 MET A C 1
ATOM 2787 O O . MET A 1 353 ? -2.796 4.684 -4.246 1.00 98.44 353 MET A O 1
ATOM 2791 N N . ASN A 1 354 ? -0.836 3.586 -4.170 1.00 98.50 354 ASN A N 1
ATOM 2792 C CA . ASN A 1 354 ? -0.682 3.373 -5.600 1.00 98.50 354 ASN A CA 1
ATOM 2793 C C . ASN A 1 354 ? -0.818 1.874 -5.880 1.00 98.50 354 ASN A C 1
ATOM 2795 O O . ASN A 1 354 ? -0.298 1.052 -5.128 1.00 98.50 354 ASN A O 1
ATOM 2799 N N . CYS A 1 355 ? -1.499 1.499 -6.955 1.00 98.00 355 CYS A N 1
ATOM 2800 C CA . CYS A 1 355 ? -1.682 0.099 -7.328 1.00 98.00 355 CYS A CA 1
ATOM 2801 C C . CYS A 1 355 ? -1.589 -0.078 -8.843 1.00 98.00 355 CYS A C 1
ATOM 2803 O O . CYS A 1 355 ? -2.054 0.772 -9.597 1.00 98.00 355 CYS A O 1
ATOM 2805 N N . ILE A 1 356 ? -0.953 -1.168 -9.279 1.00 98.25 356 ILE A N 1
ATOM 2806 C CA . ILE A 1 356 ? -0.812 -1.499 -10.701 1.00 98.25 356 ILE A CA 1
ATOM 2807 C C . ILE A 1 356 ? -2.011 -2.345 -11.121 1.00 98.25 356 ILE A C 1
ATOM 2809 O O . ILE A 1 356 ? -2.098 -3.527 -10.779 1.00 98.25 356 ILE A O 1
ATOM 2813 N N . CYS A 1 357 ? -2.917 -1.741 -11.877 1.00 98.31 357 CYS A N 1
ATOM 2814 C CA . CYS A 1 357 ? -4.134 -2.377 -12.369 1.00 98.31 357 CYS A CA 1
ATOM 2815 C C . CYS A 1 357 ? -4.617 -1.703 -13.656 1.00 98.31 357 CYS A C 1
ATOM 2817 O O . CYS A 1 357 ? -4.067 -0.692 -14.096 1.00 98.31 357 CYS A O 1
ATOM 2819 N N . ASP A 1 358 ? -5.610 -2.293 -14.308 1.00 98.00 358 ASP A N 1
ATOM 2820 C CA . ASP A 1 358 ? -6.266 -1.676 -15.454 1.00 98.00 358 ASP A CA 1
ATOM 2821 C C . ASP A 1 358 ? -7.258 -0.579 -15.030 1.00 98.00 358 ASP A C 1
ATOM 2823 O O . ASP A 1 358 ? -7.380 -0.224 -13.855 1.00 98.00 358 ASP A O 1
ATOM 2827 N N . ARG A 1 359 ? -7.986 -0.027 -16.006 1.00 97.06 359 ARG A N 1
ATOM 2828 C CA . ARG A 1 359 ? -8.993 1.025 -15.776 1.00 97.06 359 ARG A CA 1
ATOM 2829 C C . ARG A 1 359 ? -10.204 0.562 -14.959 1.00 97.06 359 ARG A C 1
ATOM 2831 O O . ARG A 1 359 ? -11.018 1.395 -14.593 1.00 97.06 359 ARG A O 1
ATOM 2838 N N . MET A 1 360 ? -10.354 -0.739 -14.724 1.00 97.44 360 MET A N 1
ATOM 2839 C CA . MET A 1 360 ? -11.424 -1.333 -13.923 1.00 97.44 360 MET A CA 1
ATOM 2840 C C . MET A 1 360 ? -10.919 -1.792 -12.546 1.00 97.44 360 MET A C 1
ATOM 2842 O O . MET A 1 360 ? -11.644 -2.476 -11.819 1.00 97.44 360 MET A O 1
ATOM 2846 N N . GLY A 1 361 ? -9.670 -1.470 -12.195 1.00 97.00 361 GLY A N 1
ATOM 2847 C CA . GLY A 1 361 ? -9.039 -1.923 -10.961 1.00 97.00 361 GLY A CA 1
ATOM 2848 C C . GLY A 1 361 ? -8.664 -3.408 -10.969 1.00 97.00 361 GLY A C 1
ATOM 2849 O O . GLY A 1 361 ? -8.456 -3.991 -9.905 1.00 97.00 361 GLY A O 1
ATOM 2850 N N . ILE A 1 362 ? -8.586 -4.048 -12.143 1.00 97.75 362 ILE A N 1
ATOM 2851 C CA . ILE A 1 362 ? -8.203 -5.457 -12.284 1.00 97.75 362 ILE A CA 1
ATOM 2852 C C . ILE A 1 362 ? -6.678 -5.561 -12.394 1.00 97.75 362 ILE A C 1
ATOM 2854 O O . ILE A 1 362 ? -6.034 -4.894 -13.204 1.00 97.75 362 ILE A O 1
ATOM 2858 N N . SER A 1 363 ? -6.085 -6.411 -11.557 1.00 97.69 363 SER A N 1
ATOM 2859 C CA . SER A 1 363 ? -4.641 -6.661 -11.542 1.00 97.69 363 SER A CA 1
ATOM 2860 C C . SER A 1 363 ? -4.166 -7.395 -12.808 1.00 97.69 363 SER A C 1
ATOM 2862 O O . SER A 1 363 ? -4.926 -8.176 -13.386 1.00 97.69 363 SER A O 1
ATOM 2864 N N . PRO A 1 364 ? -2.897 -7.248 -13.225 1.00 98.12 364 PRO A N 1
ATOM 2865 C CA . PRO A 1 364 ? -2.320 -8.140 -14.222 1.00 98.12 364 PRO A CA 1
ATOM 2866 C C . PRO A 1 364 ? -2.347 -9.615 -13.784 1.00 98.12 364 PRO A C 1
ATOM 2868 O O . PRO A 1 364 ? -2.283 -9.952 -12.597 1.00 98.12 364 PRO A O 1
ATOM 2871 N N . THR A 1 365 ? -2.408 -10.509 -14.768 1.00 98.00 365 THR A N 1
ATOM 2872 C CA . THR A 1 365 ? -2.325 -11.966 -14.570 1.00 98.00 365 THR A CA 1
ATOM 2873 C C . THR A 1 365 ? -0.895 -12.414 -14.224 1.00 98.00 365 THR A C 1
ATOM 2875 O O . THR A 1 365 ? 0.069 -11.720 -14.577 1.00 98.00 365 THR A O 1
ATOM 2878 N N . PRO A 1 366 ? -0.712 -13.592 -13.596 1.00 97.69 366 PRO A N 1
ATOM 2879 C CA . PRO A 1 366 ? 0.612 -14.156 -13.342 1.00 97.69 366 PRO A CA 1
ATOM 2880 C C . PRO A 1 366 ? 1.493 -14.258 -14.596 1.00 97.69 366 PRO A C 1
ATOM 2882 O O . PRO A 1 366 ? 2.666 -13.898 -14.547 1.00 97.69 366 PRO A O 1
ATOM 2885 N N . LEU A 1 367 ? 0.944 -14.678 -15.743 1.00 98.12 367 LEU A N 1
ATOM 2886 C CA . LEU A 1 367 ? 1.711 -14.778 -16.995 1.00 98.12 367 LEU A CA 1
ATOM 2887 C C . LEU A 1 367 ? 2.131 -13.406 -17.545 1.00 98.12 367 LEU A C 1
ATOM 2889 O O . LEU A 1 367 ? 3.226 -13.252 -18.098 1.00 98.12 367 LEU A O 1
ATOM 2893 N N . GLN A 1 368 ? 1.300 -12.379 -17.352 1.00 98.19 368 GLN A N 1
ATOM 2894 C CA . GLN A 1 368 ? 1.683 -11.019 -17.722 1.00 98.19 368 GLN A CA 1
ATOM 2895 C C . GLN A 1 368 ? 2.836 -10.508 -16.852 1.00 98.19 368 GLN A C 1
ATOM 2897 O O . GLN A 1 368 ? 3.800 -9.948 -17.384 1.00 98.19 368 GLN A O 1
ATOM 2902 N N . TRP A 1 369 ? 2.774 -10.766 -15.541 1.00 98.19 369 TRP A N 1
ATOM 2903 C CA . TRP A 1 369 ? 3.869 -10.485 -14.612 1.00 98.19 369 TRP A CA 1
ATOM 2904 C C . TRP A 1 369 ? 5.135 -11.270 -14.943 1.00 98.19 369 TRP A C 1
ATOM 2906 O O . TRP A 1 369 ? 6.216 -10.695 -14.896 1.00 98.19 369 TRP A O 1
ATOM 2916 N N . GLN A 1 370 ? 5.030 -12.535 -15.357 1.00 98.19 370 GLN A N 1
ATOM 2917 C CA . GLN A 1 370 ? 6.181 -13.331 -15.793 1.00 98.19 370 GLN A CA 1
ATOM 2918 C C . GLN A 1 370 ? 6.956 -12.635 -16.921 1.00 98.19 370 GLN A C 1
ATOM 2920 O O . GLN A 1 370 ? 8.183 -12.522 -16.871 1.00 98.19 370 GLN A O 1
ATOM 2925 N N . THR A 1 371 ? 6.225 -12.119 -17.912 1.00 98.31 371 THR A N 1
ATOM 2926 C CA . THR A 1 371 ? 6.799 -11.397 -19.055 1.00 98.31 371 THR A CA 1
ATOM 2927 C C . THR A 1 371 ? 7.448 -10.083 -18.615 1.00 98.31 371 THR A C 1
ATOM 2929 O O . THR A 1 371 ? 8.567 -9.777 -19.033 1.00 98.31 371 THR A O 1
ATOM 2932 N N . VAL A 1 372 ? 6.786 -9.329 -17.728 1.00 98.50 372 VAL A N 1
ATOM 2933 C CA . VAL A 1 372 ? 7.333 -8.093 -17.141 1.00 98.50 372 VAL A CA 1
ATOM 2934 C C . VAL A 1 372 ? 8.613 -8.376 -16.358 1.00 98.50 372 VAL A C 1
ATOM 2936 O O . VAL A 1 372 ? 9.616 -7.704 -16.574 1.00 98.50 372 VAL A O 1
ATOM 2939 N N . CYS A 1 373 ? 8.625 -9.405 -15.511 1.00 98.44 373 CYS A N 1
ATOM 2940 C CA . CYS A 1 373 ? 9.796 -9.820 -14.745 1.00 98.44 373 CYS A CA 1
ATOM 2941 C C . CYS A 1 373 ? 10.995 -10.141 -15.644 1.00 98.44 373 CYS A C 1
ATOM 2943 O O . CYS A 1 373 ? 12.115 -9.746 -15.323 1.00 98.44 373 CYS A O 1
ATOM 2945 N N . HIS A 1 374 ? 10.774 -10.814 -16.778 1.00 98.38 374 HIS A N 1
ATOM 2946 C CA . HIS A 1 374 ? 11.835 -11.095 -17.749 1.00 98.38 374 HIS A CA 1
ATOM 2947 C C . HIS A 1 374 ? 12.456 -9.794 -18.289 1.00 98.38 374 HIS A C 1
ATOM 2949 O O . HIS A 1 374 ? 13.671 -9.614 -18.226 1.00 98.38 374 HIS A O 1
ATOM 2955 N N . HIS A 1 375 ? 11.620 -8.839 -18.705 1.00 98.56 375 HIS A N 1
ATOM 2956 C CA . HIS A 1 375 ? 12.082 -7.554 -19.239 1.00 98.56 375 HIS A CA 1
ATOM 2957 C C . HIS A 1 375 ? 12.710 -6.651 -18.171 1.00 98.56 375 HIS A C 1
ATOM 2959 O O . HIS A 1 375 ? 13.649 -5.917 -18.463 1.00 98.56 375 HIS A O 1
ATOM 2965 N N . MET A 1 376 ? 12.253 -6.715 -16.917 1.00 98.50 376 MET A N 1
ATOM 2966 C CA . MET A 1 376 ? 12.911 -6.021 -15.804 1.00 98.50 376 MET A CA 1
ATOM 2967 C C . MET A 1 376 ? 14.329 -6.552 -15.572 1.00 98.50 376 MET A C 1
ATOM 2969 O O . MET A 1 376 ? 15.234 -5.770 -15.289 1.00 98.50 376 MET A O 1
ATOM 2973 N N . ILE A 1 377 ? 14.546 -7.863 -15.724 1.00 98.50 377 ILE A N 1
ATOM 2974 C CA . ILE A 1 377 ? 15.886 -8.453 -15.652 1.00 98.50 377 ILE A CA 1
ATOM 2975 C C . ILE A 1 377 ? 16.747 -7.977 -16.821 1.00 98.50 377 ILE A C 1
ATOM 2977 O O . ILE A 1 377 ? 17.878 -7.547 -16.591 1.00 98.50 377 ILE A O 1
ATOM 2981 N N . ASP A 1 378 ? 16.215 -7.974 -18.042 1.00 98.19 378 ASP A N 1
ATOM 2982 C CA . ASP A 1 378 ? 16.929 -7.457 -19.215 1.00 98.19 378 ASP A CA 1
ATOM 2983 C C . ASP A 1 378 ? 17.287 -5.979 -19.072 1.00 98.19 378 ASP A C 1
ATOM 2985 O O . ASP A 1 378 ? 18.410 -5.575 -19.377 1.00 98.19 378 ASP A O 1
ATOM 2989 N N . TYR A 1 379 ? 16.388 -5.184 -18.497 1.00 98.12 379 TYR A N 1
ATOM 2990 C CA . TYR A 1 379 ? 16.622 -3.777 -18.198 1.00 98.12 379 TYR A CA 1
ATOM 2991 C C . TYR A 1 379 ? 17.792 -3.571 -17.225 1.00 98.12 379 TYR A C 1
ATOM 2993 O O . TYR A 1 379 ? 18.552 -2.629 -17.384 1.00 98.12 379 TYR A O 1
ATOM 3001 N N . VAL A 1 380 ? 18.012 -4.453 -16.241 1.00 97.50 380 VAL A N 1
ATOM 3002 C CA . VAL A 1 380 ? 19.117 -4.288 -15.268 1.00 97.50 380 VAL A CA 1
ATOM 3003 C C . VAL A 1 380 ? 20.412 -5.025 -15.628 1.00 97.50 380 VAL A C 1
ATOM 3005 O O . VAL A 1 380 ? 21.402 -4.892 -14.899 1.00 97.50 380 VAL A O 1
ATOM 3008 N N . LYS A 1 381 ? 20.434 -5.815 -16.713 1.00 95.94 381 LYS A N 1
ATOM 3009 C CA . LYS A 1 381 ? 21.628 -6.556 -17.171 1.00 95.94 381 LYS A CA 1
ATOM 3010 C C . LYS A 1 381 ? 22.761 -5.625 -17.622 1.00 95.94 381 LYS A C 1
ATOM 3012 O O . LYS A 1 381 ? 23.921 -5.914 -17.335 1.00 95.94 381 LYS A O 1
ATOM 3017 N N . GLY A 1 382 ? 22.431 -4.499 -18.259 1.00 91.81 382 GLY A N 1
ATOM 3018 C CA . GLY A 1 382 ? 23.392 -3.647 -18.963 1.00 91.81 382 GLY A CA 1
ATOM 3019 C C . GLY A 1 382 ? 23.824 -4.230 -20.317 1.00 91.81 382 GLY A C 1
ATOM 3020 O O . GLY A 1 382 ? 23.528 -5.381 -20.636 1.00 91.81 382 GLY A O 1
ATOM 3021 N N . GLY A 1 383 ? 24.517 -3.424 -21.124 1.00 96.00 383 GLY A N 1
ATOM 3022 C CA . GLY A 1 383 ? 24.933 -3.790 -22.483 1.00 96.00 383 GLY A CA 1
ATOM 3023 C C . GLY A 1 383 ? 23.941 -3.332 -23.556 1.00 96.00 383 GLY A C 1
ATOM 3024 O O . GLY A 1 383 ? 22.887 -2.788 -23.251 1.00 96.00 383 GLY A O 1
ATOM 3025 N N . VAL A 1 384 ? 24.282 -3.559 -24.828 1.00 96.94 384 VAL A N 1
ATOM 3026 C CA . VAL A 1 384 ? 23.599 -2.938 -25.984 1.00 96.94 384 VAL A CA 1
ATOM 3027 C C . VAL A 1 384 ? 22.091 -3.219 -26.020 1.00 96.94 384 VAL A C 1
ATOM 3029 O O . VAL A 1 384 ? 21.308 -2.308 -26.278 1.00 96.94 384 VAL A O 1
ATOM 3032 N N . GLU A 1 385 ? 21.672 -4.454 -25.740 1.00 97.31 385 GLU A N 1
ATOM 3033 C CA . GLU A 1 385 ? 20.251 -4.840 -25.733 1.00 97.31 385 GLU A CA 1
ATOM 3034 C C . GLU A 1 385 ? 19.486 -4.182 -24.576 1.00 97.31 385 GLU A C 1
ATOM 3036 O O . GLU A 1 385 ? 18.411 -3.615 -24.769 1.00 97.31 385 GLU A O 1
ATOM 3041 N N . SER A 1 386 ? 20.086 -4.193 -23.385 1.00 97.00 386 SER A N 1
ATOM 3042 C CA . SER A 1 386 ? 19.562 -3.541 -22.183 1.00 97.00 386 SER A CA 1
ATOM 3043 C C . SER A 1 386 ? 19.407 -2.029 -22.389 1.00 97.00 386 SER A C 1
ATOM 3045 O O . SER A 1 386 ? 18.373 -1.450 -22.062 1.00 97.00 386 SER A O 1
ATOM 3047 N N . ASP A 1 387 ? 20.399 -1.398 -23.018 1.00 97.06 387 ASP A N 1
ATOM 3048 C CA . ASP A 1 387 ? 20.417 0.030 -23.330 1.00 97.06 387 ASP A CA 1
ATOM 3049 C C . ASP A 1 387 ? 19.365 0.406 -24.384 1.00 97.06 387 ASP A C 1
ATOM 3051 O O . ASP A 1 387 ? 18.750 1.471 -24.297 1.00 97.06 387 ASP A O 1
ATOM 3055 N N . ALA A 1 388 ? 19.111 -0.468 -25.365 1.00 97.06 388 ALA A N 1
ATOM 3056 C CA . ALA A 1 388 ? 18.039 -0.282 -26.342 1.00 97.06 388 ALA A CA 1
ATOM 3057 C C . ALA A 1 388 ? 16.649 -0.368 -25.687 1.00 97.06 388 ALA A C 1
ATOM 3059 O O . ALA A 1 388 ? 15.792 0.489 -25.936 1.00 97.06 388 ALA A O 1
ATOM 3060 N N . LEU A 1 389 ? 16.446 -1.353 -24.803 1.00 97.62 389 LEU A N 1
ATOM 3061 C CA . LEU A 1 389 ? 15.220 -1.483 -24.015 1.00 97.62 389 LEU A CA 1
ATOM 3062 C C . LEU A 1 389 ? 15.009 -0.249 -23.129 1.00 97.62 389 LEU A C 1
ATOM 3064 O O . LEU A 1 389 ? 13.945 0.368 -23.178 1.00 97.62 389 LEU A O 1
ATOM 3068 N N . ALA A 1 390 ? 16.033 0.167 -22.380 1.00 97.12 390 ALA A N 1
ATOM 3069 C CA . ALA A 1 390 ? 15.974 1.348 -21.524 1.00 97.12 390 ALA A CA 1
ATOM 3070 C C . ALA A 1 390 ? 15.692 2.633 -22.315 1.00 97.12 390 ALA A C 1
ATOM 3072 O O . ALA A 1 390 ? 14.870 3.446 -21.896 1.00 97.12 390 ALA A O 1
ATOM 3073 N N . GLY A 1 391 ? 16.298 2.791 -23.497 1.00 95.69 391 GLY A N 1
ATOM 3074 C CA . GLY A 1 391 ? 16.040 3.923 -24.389 1.00 95.69 391 GLY A CA 1
ATOM 3075 C C . GLY A 1 391 ? 14.573 4.053 -24.805 1.00 95.69 391 GLY A C 1
ATOM 3076 O O . GLY A 1 391 ? 14.114 5.169 -25.044 1.00 95.69 391 GLY A O 1
ATOM 3077 N N . THR A 1 392 ? 13.839 2.937 -24.841 1.00 95.88 392 THR A N 1
ATOM 3078 C CA . THR A 1 392 ? 12.392 2.911 -25.084 1.00 95.88 392 THR A CA 1
ATOM 3079 C C . THR A 1 392 ? 11.619 3.145 -23.786 1.00 95.88 392 THR A C 1
ATOM 3081 O O . THR A 1 392 ? 10.862 4.108 -23.687 1.00 95.88 392 THR A O 1
ATOM 3084 N N . VAL A 1 393 ? 11.837 2.300 -22.773 1.00 96.50 393 VAL A N 1
ATOM 3085 C CA . VAL A 1 393 ? 11.075 2.283 -21.512 1.00 96.50 393 VAL A CA 1
ATOM 3086 C C . VAL A 1 393 ? 11.163 3.615 -20.765 1.00 96.50 393 VAL A C 1
ATOM 3088 O O . VAL A 1 393 ? 10.146 4.128 -20.298 1.00 96.50 393 VAL A O 1
ATOM 3091 N N . ASP A 1 394 ? 12.346 4.227 -20.702 1.00 96.00 394 ASP A N 1
ATOM 3092 C CA . ASP A 1 394 ? 12.568 5.458 -19.936 1.00 96.00 394 ASP A CA 1
ATOM 3093 C C . ASP A 1 394 ? 11.804 6.673 -20.498 1.00 96.00 394 ASP A C 1
ATOM 3095 O O . ASP A 1 394 ? 11.592 7.654 -19.774 1.00 96.00 394 ASP A O 1
ATOM 3099 N N . GLN A 1 395 ? 11.393 6.606 -21.772 1.00 94.62 395 GLN A N 1
ATOM 3100 C CA . GLN A 1 395 ? 10.671 7.666 -22.484 1.00 94.62 395 GLN A CA 1
ATOM 3101 C C . GLN A 1 395 ? 9.150 7.499 -22.463 1.00 94.62 395 GLN A C 1
ATOM 3103 O O . GLN A 1 395 ? 8.448 8.441 -22.818 1.00 94.62 395 GLN A O 1
ATOM 3108 N N . LEU A 1 396 ? 8.623 6.334 -22.070 1.00 93.56 396 LEU A N 1
ATOM 3109 C CA . LEU A 1 396 ? 7.189 6.048 -22.200 1.00 93.56 396 LEU A CA 1
ATOM 3110 C C . LEU A 1 396 ? 6.328 6.927 -21.291 1.00 93.56 396 LEU A C 1
ATOM 3112 O O . LEU A 1 396 ? 5.288 7.424 -21.715 1.00 93.56 396 LEU A O 1
ATOM 3116 N N . ILE A 1 397 ? 6.757 7.130 -20.043 1.00 90.69 397 ILE A N 1
ATOM 3117 C CA . ILE A 1 397 ? 5.973 7.861 -19.043 1.00 90.69 397 ILE A CA 1
ATOM 3118 C C . ILE A 1 397 ? 6.615 9.211 -18.772 1.00 90.69 397 ILE A C 1
ATOM 3120 O O . ILE A 1 397 ? 7.699 9.291 -18.186 1.00 90.69 397 ILE A O 1
ATOM 3124 N N . HIS A 1 398 ? 5.900 10.264 -19.182 1.00 85.25 398 HIS A N 1
ATOM 3125 C CA . HIS A 1 398 ? 6.296 11.663 -19.050 1.00 85.25 398 HIS A CA 1
ATOM 3126 C C . HIS A 1 398 ? 7.761 11.883 -19.459 1.00 85.25 398 HIS A C 1
ATOM 3128 O O . HIS A 1 398 ? 8.618 11.979 -18.571 1.00 85.25 398 HIS A O 1
ATOM 3134 N N . PRO A 1 399 ? 8.049 11.964 -20.778 1.00 80.19 399 PRO A N 1
ATOM 3135 C CA . PRO A 1 399 ? 9.394 12.174 -21.302 1.00 80.19 399 PRO A CA 1
ATOM 3136 C C . PRO A 1 399 ? 10.075 13.311 -20.545 1.00 80.19 399 PRO A C 1
ATOM 3138 O O . PRO A 1 399 ? 9.691 14.479 -20.647 1.00 80.19 399 PRO A O 1
ATOM 3141 N N . SER A 1 400 ? 11.036 12.956 -19.695 1.00 77.75 400 SER A N 1
ATOM 3142 C CA . SER A 1 400 ? 11.703 13.946 -18.867 1.00 77.75 400 SER A CA 1
ATOM 3143 C C . SER A 1 400 ? 12.787 14.593 -19.719 1.00 77.75 400 SER A C 1
ATOM 3145 O O . SER A 1 400 ? 13.664 13.874 -20.199 1.00 77.75 400 SER A O 1
ATOM 3147 N N . PRO A 1 401 ? 12.826 15.931 -19.856 1.00 79.69 401 PRO A N 1
ATOM 3148 C CA . PRO A 1 401 ? 13.934 16.593 -20.549 1.00 79.69 401 PRO A CA 1
ATOM 3149 C C . PRO A 1 401 ? 15.288 16.282 -19.887 1.00 79.69 401 PRO A C 1
ATOM 3151 O O . PRO A 1 401 ? 16.333 16.336 -20.527 1.00 79.69 401 PRO A O 1
ATOM 3154 N N . ASN A 1 402 ? 15.269 15.878 -18.611 1.00 82.62 402 ASN A N 1
ATOM 3155 C CA . ASN A 1 402 ? 16.445 15.478 -17.843 1.00 82.62 402 ASN A CA 1
ATOM 3156 C C . ASN A 1 402 ? 16.895 14.032 -18.098 1.00 82.62 402 ASN A C 1
ATOM 3158 O O . ASN A 1 402 ? 17.880 13.589 -17.492 1.00 82.62 402 ASN A O 1
ATOM 3162 N N . TRP A 1 403 ? 16.169 13.295 -18.939 1.00 86.88 403 TRP A N 1
ATOM 3163 C CA . TRP A 1 403 ? 16.441 11.906 -19.267 1.00 86.88 403 TRP A CA 1
ATOM 3164 C C . TRP A 1 403 ? 16.423 11.664 -20.782 1.00 86.88 403 TRP A C 1
ATOM 3166 O O . TRP A 1 403 ? 15.545 10.965 -21.272 1.00 86.88 403 TRP A O 1
ATOM 3176 N N . PRO A 1 404 ? 17.351 12.241 -21.565 1.00 90.06 404 PRO A N 1
ATOM 3177 C CA . PRO A 1 404 ? 17.405 11.976 -22.999 1.00 90.06 404 PRO A CA 1
ATOM 3178 C C . PRO A 1 404 ? 17.801 10.519 -23.282 1.00 90.06 404 PRO A C 1
ATOM 3180 O O . PRO A 1 404 ? 18.594 9.924 -22.552 1.00 90.06 404 PRO A O 1
ATOM 3183 N N . SER A 1 405 ? 17.325 9.965 -24.400 1.00 90.25 405 SER A N 1
ATOM 3184 C CA . SER A 1 405 ? 17.629 8.589 -24.840 1.00 90.25 405 SER A CA 1
ATOM 3185 C C . SER A 1 405 ? 19.127 8.310 -25.038 1.00 90.25 405 SER A C 1
ATOM 3187 O O . SER A 1 405 ? 19.564 7.160 -25.017 1.00 90.25 405 SER A O 1
ATOM 3189 N N . SER A 1 406 ? 19.949 9.354 -25.185 1.00 92.38 406 SER A N 1
ATOM 3190 C CA . SER A 1 406 ? 21.408 9.244 -25.241 1.00 92.38 406 SER A CA 1
ATOM 3191 C C . SER A 1 406 ? 22.043 8.768 -23.929 1.00 92.38 406 SER A C 1
ATOM 3193 O O . SER A 1 406 ? 23.154 8.246 -23.976 1.00 92.38 406 SER A O 1
ATOM 3195 N N . LEU A 1 407 ? 21.369 8.911 -22.780 1.00 92.50 407 LEU A N 1
ATOM 3196 C CA . LEU A 1 407 ? 21.851 8.378 -21.500 1.00 92.50 407 LEU A CA 1
ATOM 3197 C C . LEU A 1 407 ? 21.779 6.854 -21.456 1.00 92.50 407 LEU A C 1
ATOM 3199 O O . LEU A 1 407 ? 22.730 6.223 -21.000 1.00 92.50 407 LEU A O 1
ATOM 3203 N N . ALA A 1 408 ? 20.716 6.269 -22.013 1.00 93.69 408 ALA A N 1
ATOM 3204 C CA . ALA A 1 408 ? 20.578 4.820 -22.089 1.00 93.69 408 ALA A CA 1
ATOM 3205 C C . ALA A 1 408 ? 21.749 4.195 -22.860 1.00 93.69 408 ALA A C 1
ATOM 3207 O O . ALA A 1 408 ? 22.343 3.241 -22.382 1.00 93.69 408 ALA A O 1
ATOM 3208 N N . LYS A 1 409 ? 22.197 4.823 -23.960 1.00 93.19 409 LYS A N 1
ATOM 3209 C CA . LYS A 1 409 ? 23.391 4.402 -24.729 1.00 93.19 409 LYS A CA 1
ATOM 3210 C C . LYS A 1 409 ? 24.710 4.447 -23.943 1.00 93.19 409 LYS A C 1
ATOM 3212 O O . LYS A 1 409 ? 25.719 3.944 -24.425 1.00 93.19 409 LYS A O 1
ATOM 3217 N N . LYS A 1 410 ? 24.729 5.107 -22.782 1.00 92.31 410 LYS A N 1
ATOM 3218 C CA . LYS A 1 410 ? 25.867 5.150 -21.852 1.00 92.31 410 LYS A CA 1
ATOM 3219 C C . LYS A 1 410 ? 25.697 4.162 -20.688 1.00 92.31 410 LYS A C 1
ATOM 3221 O O . LYS A 1 410 ? 26.426 4.266 -19.706 1.00 92.31 410 LYS A O 1
ATOM 3226 N N . GLY A 1 411 ? 24.720 3.254 -20.748 1.00 92.25 411 GLY A N 1
ATOM 3227 C CA . GLY A 1 411 ? 24.396 2.326 -19.663 1.00 92.25 411 GLY A CA 1
ATOM 3228 C C . GLY A 1 411 ? 23.659 2.958 -18.479 1.00 92.25 411 GLY A C 1
ATOM 3229 O O . GLY A 1 411 ? 23.562 2.333 -17.420 1.00 92.25 411 GLY A O 1
ATOM 3230 N N . LEU A 1 412 ? 23.173 4.197 -18.625 1.00 93.94 412 LEU A N 1
ATOM 3231 C CA . LEU A 1 412 ? 22.434 4.915 -17.589 1.00 93.94 412 LEU A CA 1
ATOM 3232 C C . LEU A 1 412 ? 20.940 4.781 -17.848 1.00 93.94 412 LEU A C 1
ATOM 3234 O O . LEU A 1 412 ? 20.422 5.342 -18.813 1.00 93.94 412 LEU A O 1
ATOM 3238 N N . HIS A 1 413 ? 20.240 4.079 -16.960 1.00 94.88 413 HIS A N 1
ATOM 3239 C CA . HIS A 1 413 ? 18.800 3.852 -17.085 1.00 94.88 413 HIS A CA 1
ATOM 3240 C C . HIS A 1 413 ? 18.033 4.535 -15.953 1.00 94.88 413 HIS A C 1
ATOM 3242 O O . HIS A 1 413 ? 18.488 4.545 -14.807 1.00 94.88 413 HIS A O 1
ATOM 3248 N N . ARG A 1 414 ? 16.871 5.115 -16.267 1.00 94.31 414 ARG A N 1
ATOM 3249 C CA . ARG A 1 414 ? 16.119 6.026 -15.382 1.00 94.31 414 ARG A CA 1
ATOM 3250 C C . ARG A 1 414 ? 15.819 5.420 -14.021 1.00 94.31 414 ARG A C 1
ATOM 3252 O O . ARG A 1 414 ? 15.905 6.111 -13.011 1.00 94.31 414 ARG A O 1
ATOM 3259 N N . TYR A 1 415 ? 15.461 4.141 -13.999 1.00 95.50 415 TYR A N 1
ATOM 3260 C CA . TYR A 1 415 ? 15.019 3.445 -12.790 1.00 95.50 415 TYR A CA 1
ATOM 3261 C C . TYR A 1 415 ? 16.153 2.727 -12.053 1.00 95.50 415 TYR A C 1
ATOM 3263 O O . TYR A 1 415 ? 15.932 2.186 -10.973 1.00 95.50 415 TYR A O 1
ATOM 3271 N N . THR A 1 416 ? 17.371 2.730 -12.604 1.00 94.44 416 THR A N 1
ATOM 3272 C CA . THR A 1 416 ? 18.560 2.185 -11.931 1.00 94.44 416 THR A CA 1
ATOM 3273 C C . THR A 1 416 ? 19.607 3.241 -11.623 1.00 94.44 416 THR A C 1
ATOM 3275 O O . THR A 1 416 ? 20.629 2.908 -11.042 1.00 94.44 416 THR A O 1
ATOM 3278 N N . GLU A 1 417 ? 19.385 4.507 -11.959 1.00 89.12 417 GLU A N 1
ATOM 3279 C CA . GLU A 1 417 ? 20.288 5.596 -11.593 1.00 89.12 417 GLU A CA 1
ATOM 3280 C C . GLU A 1 417 ? 20.105 6.015 -10.129 1.00 89.12 417 GLU A C 1
ATOM 3282 O O . GLU A 1 417 ? 19.033 5.862 -9.537 1.00 89.12 417 GLU A O 1
ATOM 3287 N N . TRP A 1 418 ? 21.178 6.526 -9.530 1.00 77.38 418 TRP A N 1
ATOM 3288 C CA . TRP A 1 418 ? 21.168 7.098 -8.191 1.00 77.38 418 TRP A CA 1
ATOM 3289 C C . TRP A 1 418 ? 21.767 8.496 -8.220 1.00 77.38 418 TRP A C 1
ATOM 3291 O O . TRP A 1 418 ? 22.938 8.666 -8.541 1.00 77.38 418 TRP A O 1
ATOM 3301 N N . ARG A 1 419 ? 20.952 9.488 -7.846 1.00 70.25 419 ARG A N 1
ATOM 3302 C CA . ARG A 1 419 ? 21.358 10.902 -7.779 1.00 70.25 419 ARG A CA 1
ATOM 3303 C C . ARG A 1 419 ? 21.978 11.319 -6.454 1.00 70.25 419 ARG A C 1
ATOM 3305 O O . ARG A 1 419 ? 22.382 12.471 -6.320 1.00 70.25 419 ARG A O 1
ATOM 3312 N N . SER A 1 420 ? 21.950 10.465 -5.432 1.00 50.50 420 SER A N 1
ATOM 3313 C CA . SER A 1 420 ? 22.279 10.933 -4.091 1.00 50.50 420 SER A CA 1
ATOM 3314 C C . SER A 1 420 ? 23.794 11.054 -3.928 1.00 50.50 420 SER A C 1
ATOM 3316 O O . SER A 1 420 ? 24.493 10.044 -3.969 1.00 50.50 420 SER A O 1
ATOM 3318 N N . PHE A 1 421 ? 24.210 12.286 -3.640 1.00 47.41 421 PHE A N 1
ATOM 3319 C CA . PHE A 1 421 ? 25.559 12.789 -3.389 1.00 47.41 421 PHE A CA 1
ATOM 3320 C C . PHE A 1 421 ? 26.406 13.072 -4.631 1.00 47.41 421 PHE A C 1
ATOM 3322 O O . PHE A 1 421 ? 27.189 12.262 -5.111 1.00 47.41 421 PHE A O 1
ATOM 3329 N N . ILE A 1 422 ? 26.260 14.319 -5.086 1.00 45.38 422 ILE A N 1
ATOM 3330 C CA . ILE A 1 422 ? 27.266 15.078 -5.824 1.00 45.38 422 ILE A CA 1
ATOM 3331 C C . ILE A 1 422 ? 28.484 15.215 -4.897 1.00 45.38 422 ILE A C 1
ATOM 3333 O O . ILE A 1 422 ? 28.660 16.225 -4.220 1.00 45.38 422 ILE A O 1
ATOM 3337 N N . GLU A 1 423 ? 29.315 14.182 -4.822 1.00 44.31 423 GLU A N 1
ATOM 3338 C CA . GLU A 1 423 ? 30.719 14.370 -4.474 1.00 44.31 423 GLU A CA 1
ATOM 3339 C C . GLU A 1 423 ? 31.399 14.957 -5.716 1.00 44.31 423 GLU A C 1
ATOM 3341 O O . GLU A 1 423 ? 31.853 14.243 -6.600 1.00 44.31 423 GLU A O 1
ATOM 3346 N N . GLY A 1 424 ? 31.367 16.287 -5.824 1.00 53.38 424 GLY A N 1
ATOM 3347 C CA . GLY A 1 424 ? 32.246 17.078 -6.692 1.00 53.38 424 GLY A CA 1
ATOM 3348 C C . GLY A 1 424 ? 31.956 17.090 -8.196 1.00 53.38 424 GLY A C 1
ATOM 3349 O O . GLY A 1 424 ? 31.945 18.175 -8.770 1.00 53.38 424 GLY A O 1
ATOM 3350 N N . ASP A 1 425 ? 31.671 15.948 -8.827 1.00 55.41 425 ASP A N 1
ATOM 3351 C CA . ASP A 1 425 ? 31.843 15.824 -10.288 1.00 55.41 425 ASP A CA 1
ATOM 3352 C C . ASP A 1 425 ? 30.545 15.749 -11.108 1.00 55.41 425 ASP A C 1
ATOM 3354 O O . ASP A 1 425 ? 30.579 15.821 -12.333 1.00 55.41 425 ASP A O 1
ATOM 3358 N N . GLY A 1 426 ? 29.371 15.664 -10.471 1.00 67.56 426 GLY A N 1
ATOM 3359 C CA . GLY A 1 426 ? 28.078 15.684 -11.180 1.00 67.56 426 GLY A CA 1
ATOM 3360 C C . GLY A 1 426 ? 27.845 14.509 -12.146 1.00 67.56 426 GLY A C 1
ATOM 3361 O O . GLY A 1 426 ? 26.850 14.510 -12.881 1.00 67.56 426 GLY A O 1
ATOM 3362 N N . ASP A 1 427 ? 28.730 13.511 -12.138 1.00 76.19 427 ASP A N 1
ATOM 3363 C CA . ASP A 1 427 ? 28.649 12.343 -13.001 1.00 76.19 427 ASP A CA 1
ATOM 3364 C C . ASP A 1 427 ? 27.562 11.374 -12.523 1.00 76.19 427 ASP A C 1
ATOM 3366 O O . ASP A 1 427 ? 27.418 11.049 -11.343 1.00 76.19 427 ASP A O 1
ATOM 3370 N N . ARG A 1 428 ? 26.740 10.926 -13.476 1.00 83.06 428 ARG A N 1
ATOM 3371 C CA . ARG A 1 428 ? 25.669 9.955 -13.232 1.00 83.06 428 ARG A CA 1
ATOM 3372 C C . ARG A 1 428 ? 26.239 8.550 -13.321 1.00 83.06 428 ARG A C 1
ATOM 3374 O O . ARG A 1 428 ? 26.903 8.221 -14.305 1.00 83.06 428 ARG A O 1
ATOM 3381 N N . HIS A 1 429 ? 25.882 7.698 -12.365 1.00 86.31 429 HIS A N 1
ATOM 3382 C CA . HIS A 1 429 ? 26.290 6.297 -12.357 1.00 86.31 429 HIS A CA 1
ATOM 3383 C C . HIS A 1 429 ? 25.102 5.356 -12.119 1.00 86.31 429 HIS A C 1
ATOM 3385 O O . HIS A 1 429 ? 24.150 5.714 -11.415 1.00 86.31 429 HIS A O 1
ATOM 3391 N N . PRO A 1 430 ? 25.137 4.133 -12.678 1.00 88.62 430 PRO A N 1
ATOM 3392 C CA . PRO A 1 430 ? 24.169 3.110 -12.323 1.00 88.62 430 PRO A CA 1
ATOM 3393 C C . PRO A 1 430 ? 24.309 2.707 -10.853 1.00 88.62 430 PRO A C 1
ATOM 3395 O O . PRO A 1 430 ? 25.392 2.394 -10.366 1.00 88.62 430 PRO A O 1
ATOM 3398 N N . SER A 1 431 ? 23.187 2.650 -10.155 1.00 91.88 431 SER A N 1
ATOM 3399 C CA . SER A 1 431 ? 23.084 2.197 -8.776 1.00 91.88 431 SER A CA 1
ATOM 3400 C C . SER A 1 431 ? 23.071 0.680 -8.708 1.00 91.88 431 SER A C 1
ATOM 3402 O O . SER A 1 431 ? 22.067 0.037 -9.032 1.00 91.88 431 SER A O 1
ATOM 3404 N N . HIS A 1 432 ? 24.166 0.090 -8.228 1.00 92.19 432 HIS A N 1
ATOM 3405 C CA . HIS A 1 432 ? 24.207 -1.340 -7.915 1.00 92.19 432 HIS A CA 1
ATOM 3406 C C . HIS A 1 432 ? 23.090 -1.728 -6.940 1.00 92.19 432 HIS A C 1
ATOM 3408 O O . HIS A 1 432 ? 22.382 -2.700 -7.178 1.00 92.19 432 HIS A O 1
ATOM 3414 N N . ARG A 1 433 ? 22.833 -0.885 -5.931 1.00 93.44 433 ARG A N 1
ATOM 3415 C CA . ARG A 1 433 ? 21.759 -1.092 -4.954 1.00 93.44 433 ARG A CA 1
ATOM 3416 C C . ARG A 1 433 ? 20.375 -1.174 -5.600 1.00 93.44 433 ARG A C 1
ATOM 3418 O O . ARG A 1 433 ? 19.607 -2.063 -5.248 1.00 93.44 433 ARG A O 1
ATOM 3425 N N . HIS A 1 434 ? 20.043 -0.275 -6.533 1.00 94.75 434 HIS A N 1
ATOM 3426 C CA . HIS A 1 434 ? 18.750 -0.345 -7.230 1.00 94.75 434 HIS A CA 1
ATOM 3427 C C . HIS A 1 434 ? 18.656 -1.585 -8.114 1.00 94.75 434 HIS A C 1
ATOM 3429 O O . HIS A 1 434 ? 17.620 -2.242 -8.129 1.00 94.75 434 HIS A O 1
ATOM 3435 N N . ARG A 1 435 ? 19.735 -1.936 -8.824 1.00 96.00 435 ARG A N 1
ATOM 3436 C CA . ARG A 1 435 ? 19.770 -3.145 -9.659 1.00 96.00 435 ARG A CA 1
ATOM 3437 C C . ARG A 1 435 ? 19.563 -4.408 -8.826 1.00 96.00 435 ARG A C 1
ATOM 3439 O O . ARG A 1 435 ? 18.770 -5.259 -9.215 1.00 96.00 435 ARG A O 1
ATOM 3446 N N . ASP A 1 436 ? 20.226 -4.515 -7.681 1.00 96.38 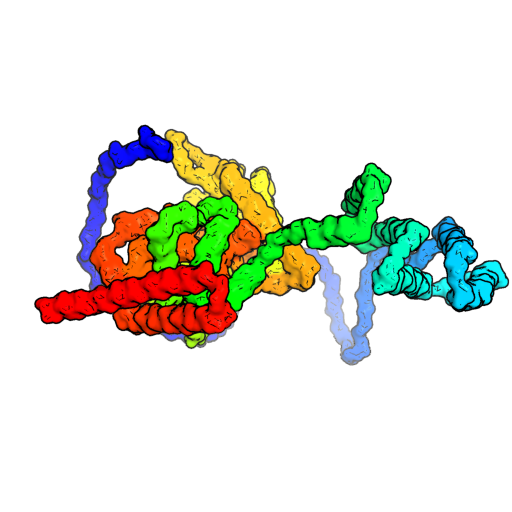436 ASP A N 1
ATOM 3447 C CA . ASP A 1 436 ? 20.090 -5.666 -6.786 1.00 96.38 436 ASP A CA 1
ATOM 3448 C C . ASP A 1 436 ? 18.697 -5.739 -6.164 1.00 96.38 436 ASP A C 1
ATOM 3450 O O . ASP A 1 436 ? 18.105 -6.815 -6.114 1.00 96.38 436 ASP A O 1
ATOM 3454 N N . MET A 1 437 ? 18.120 -4.597 -5.785 1.00 96.88 437 MET A N 1
ATOM 3455 C CA . MET A 1 437 ? 16.746 -4.552 -5.292 1.00 96.88 437 MET A CA 1
ATOM 3456 C C . MET A 1 437 ? 15.721 -4.920 -6.376 1.00 96.88 437 MET A C 1
ATOM 3458 O O . MET A 1 437 ? 14.772 -5.644 -6.092 1.00 96.88 437 MET A O 1
ATOM 3462 N N . ILE A 1 438 ? 15.920 -4.499 -7.632 1.00 97.81 438 ILE A N 1
ATOM 3463 C CA . ILE A 1 438 ? 15.079 -4.939 -8.759 1.00 97.81 438 ILE A CA 1
ATOM 3464 C C . ILE A 1 438 ? 15.187 -6.453 -8.947 1.00 97.81 438 ILE A C 1
ATOM 3466 O O . ILE A 1 438 ? 14.166 -7.114 -9.110 1.00 97.81 438 ILE A O 1
ATOM 3470 N N . ARG A 1 439 ? 16.396 -7.026 -8.887 1.00 97.88 439 ARG A N 1
ATOM 3471 C CA . ARG A 1 439 ? 16.583 -8.485 -8.971 1.00 97.88 439 ARG A CA 1
ATOM 3472 C C . ARG A 1 439 ? 15.887 -9.213 -7.827 1.00 97.88 439 ARG A C 1
ATOM 3474 O O . ARG A 1 439 ? 15.241 -10.226 -8.075 1.00 97.88 439 ARG A O 1
ATOM 3481 N N . HIS A 1 440 ? 15.990 -8.692 -6.605 1.00 96.94 440 HIS A N 1
ATOM 3482 C CA . HIS A 1 440 ? 15.289 -9.241 -5.447 1.00 96.94 440 HIS A CA 1
ATOM 3483 C C . HIS A 1 440 ? 13.770 -9.204 -5.650 1.00 96.94 440 HIS A C 1
ATOM 3485 O O . HIS A 1 440 ? 13.126 -10.247 -5.577 1.00 96.94 440 HIS A O 1
ATOM 3491 N N . PHE A 1 441 ? 13.214 -8.046 -6.014 1.00 97.69 441 PHE A N 1
ATOM 3492 C CA . PHE A 1 441 ? 11.790 -7.902 -6.317 1.00 97.69 441 PHE A CA 1
ATOM 3493 C C . PHE A 1 441 ? 11.327 -8.866 -7.420 1.00 97.69 441 PHE A C 1
ATOM 3495 O O . PHE A 1 441 ? 10.304 -9.529 -7.265 1.00 97.69 441 PHE A O 1
ATOM 3502 N N . VAL A 1 442 ? 12.089 -9.000 -8.513 1.00 98.25 442 VAL A N 1
ATOM 3503 C CA . VAL A 1 442 ? 11.767 -9.951 -9.587 1.00 98.25 442 VAL A CA 1
ATOM 3504 C C . VAL A 1 442 ? 11.786 -11.394 -9.081 1.00 98.25 442 VAL A C 1
ATOM 3506 O O . VAL A 1 442 ? 10.893 -12.157 -9.434 1.00 98.25 442 VAL A O 1
ATOM 3509 N N . SER A 1 443 ? 12.759 -11.771 -8.251 1.00 97.50 443 SER A N 1
ATOM 3510 C CA . SER A 1 443 ? 12.831 -13.116 -7.667 1.00 97.50 443 SER A CA 1
ATOM 3511 C C . SER A 1 443 ? 11.591 -13.433 -6.824 1.00 97.50 443 SER A C 1
ATOM 3513 O O . SER A 1 443 ? 10.974 -14.482 -7.006 1.00 97.50 443 SER A O 1
ATOM 3515 N N . GLU A 1 444 ? 11.189 -12.516 -5.941 1.00 96.62 444 GLU A N 1
ATOM 3516 C CA . GLU A 1 444 ? 9.978 -12.666 -5.121 1.00 96.62 444 GLU A CA 1
ATOM 3517 C C . GLU A 1 444 ? 8.717 -12.731 -5.998 1.00 96.62 444 GLU A C 1
ATOM 3519 O O . GLU A 1 444 ? 7.830 -13.559 -5.776 1.00 96.62 444 GLU A O 1
ATOM 3524 N N . MET A 1 445 ? 8.643 -11.897 -7.041 1.00 97.56 445 MET A N 1
ATOM 3525 C CA . MET A 1 445 ? 7.500 -11.873 -7.956 1.00 97.56 445 MET A CA 1
ATOM 3526 C C . MET A 1 445 ? 7.399 -13.160 -8.768 1.00 97.56 445 MET A C 1
ATOM 3528 O O . MET A 1 445 ? 6.308 -13.697 -8.931 1.00 97.56 445 MET A O 1
ATOM 3532 N N . GLN A 1 446 ? 8.524 -13.703 -9.231 1.00 97.19 446 GLN A N 1
ATOM 3533 C CA . GLN A 1 446 ? 8.557 -14.997 -9.910 1.00 97.19 446 GLN A CA 1
ATOM 3534 C C . GLN A 1 446 ? 8.097 -16.126 -8.986 1.00 97.19 446 GLN A C 1
ATOM 3536 O O . GLN A 1 446 ? 7.347 -16.992 -9.432 1.00 97.19 446 GLN A O 1
ATOM 3541 N N . ALA A 1 447 ? 8.474 -16.107 -7.703 1.00 95.62 447 ALA A N 1
ATOM 3542 C CA . ALA A 1 447 ? 7.972 -17.079 -6.733 1.00 95.62 447 ALA A CA 1
ATOM 3543 C C . ALA A 1 447 ? 6.440 -17.003 -6.598 1.00 95.62 447 ALA A C 1
ATOM 3545 O O . ALA A 1 447 ? 5.766 -18.032 -6.671 1.00 95.62 447 ALA A O 1
ATOM 3546 N N . ARG A 1 448 ? 5.884 -15.788 -6.497 1.00 94.69 448 ARG A N 1
ATOM 3547 C CA . ARG A 1 448 ? 4.431 -15.554 -6.477 1.00 94.69 448 ARG A CA 1
ATOM 3548 C C . ARG A 1 448 ? 3.742 -16.024 -7.765 1.00 94.69 448 ARG A C 1
ATOM 3550 O O . ARG A 1 448 ? 2.737 -16.723 -7.698 1.00 94.69 448 ARG A O 1
ATOM 3557 N N . VAL A 1 449 ? 4.287 -15.673 -8.931 1.00 95.88 449 VAL A N 1
ATOM 3558 C CA . VAL A 1 449 ? 3.773 -16.092 -10.247 1.00 95.88 449 VAL A CA 1
ATOM 3559 C C . VAL A 1 449 ? 3.750 -17.616 -10.366 1.00 95.88 449 VAL A C 1
ATOM 3561 O O . VAL A 1 449 ? 2.735 -18.184 -10.762 1.00 95.88 449 VAL A O 1
ATOM 3564 N N . ASN A 1 450 ? 4.843 -18.284 -9.995 1.00 95.44 450 ASN A N 1
ATOM 3565 C CA . ASN A 1 450 ? 4.962 -19.737 -10.092 1.00 95.44 450 ASN A CA 1
ATOM 3566 C C . ASN A 1 450 ? 3.965 -20.459 -9.177 1.00 95.44 450 ASN A C 1
ATOM 3568 O O . ASN A 1 450 ? 3.438 -21.499 -9.572 1.00 95.44 450 ASN A O 1
ATOM 3572 N N . ALA A 1 451 ? 3.679 -19.906 -7.993 1.00 93.12 451 ALA A N 1
ATOM 3573 C CA . ALA A 1 451 ? 2.679 -20.462 -7.084 1.00 93.12 451 ALA A CA 1
ATOM 3574 C C . ALA A 1 451 ? 1.281 -20.500 -7.728 1.00 93.12 451 ALA A C 1
ATOM 3576 O O . ALA A 1 451 ? 0.616 -21.533 -7.684 1.00 93.12 451 ALA A O 1
ATOM 3577 N N . ASP A 1 452 ? 0.869 -19.419 -8.398 1.00 91.88 452 ASP A N 1
ATOM 3578 C CA . ASP A 1 452 ? -0.441 -19.342 -9.056 1.00 91.88 452 ASP A CA 1
ATOM 3579 C C . ASP A 1 452 ? -0.492 -20.140 -10.369 1.00 91.88 452 ASP A C 1
ATOM 3581 O O . ASP A 1 452 ? -1.476 -20.832 -10.646 1.00 91.88 452 ASP A O 1
ATOM 3585 N N . VAL A 1 453 ? 0.573 -20.103 -11.178 1.00 92.94 453 VAL A N 1
ATOM 3586 C CA . VAL A 1 453 ? 0.662 -20.905 -12.411 1.00 92.94 453 VAL A CA 1
ATOM 3587 C C . VAL A 1 453 ? 0.621 -22.401 -12.093 1.00 92.94 453 VAL A C 1
ATOM 3589 O O . VAL A 1 453 ? -0.092 -23.141 -12.770 1.00 92.94 453 VAL A O 1
ATOM 3592 N N . GLY A 1 454 ? 1.310 -22.844 -11.035 1.00 90.81 454 GLY A N 1
ATOM 3593 C CA . GLY A 1 454 ? 1.353 -24.248 -10.615 1.00 90.81 454 GLY A CA 1
ATOM 3594 C C . GLY A 1 454 ? -0.011 -24.835 -10.239 1.00 90.81 454 GLY A C 1
ATOM 3595 O O . GLY A 1 454 ? -0.202 -26.044 -10.342 1.00 90.81 454 GLY A O 1
ATOM 3596 N N . VAL A 1 455 ? -0.977 -23.989 -9.868 1.00 91.75 455 VAL A N 1
ATOM 3597 C CA . VAL A 1 455 ? -2.367 -24.382 -9.575 1.00 91.75 455 VAL A CA 1
ATOM 3598 C C . VAL A 1 455 ? -3.348 -24.010 -10.697 1.00 91.75 455 VAL A C 1
ATOM 3600 O O . VAL A 1 455 ? -4.557 -23.964 -10.477 1.00 91.75 455 VAL A O 1
ATOM 3603 N N . GLY A 1 456 ? -2.849 -23.721 -11.905 1.00 93.50 456 GLY A N 1
ATOM 3604 C CA . GLY A 1 456 ? -3.671 -23.434 -13.085 1.00 93.50 456 GLY A CA 1
ATOM 3605 C C . GLY A 1 456 ? -4.286 -22.030 -13.125 1.00 93.50 456 GLY A C 1
ATOM 3606 O O . GLY A 1 456 ? -5.163 -21.773 -13.947 1.00 93.50 456 GLY A O 1
ATOM 3607 N N . LYS A 1 457 ? -3.833 -21.095 -12.280 1.00 93.88 457 LYS A N 1
ATOM 3608 C CA . LYS A 1 457 ? -4.345 -19.711 -12.212 1.00 93.88 457 LYS A CA 1
ATOM 3609 C C . LYS A 1 457 ? -3.544 -18.715 -13.058 1.00 93.88 457 LYS A C 1
ATOM 3611 O O . LYS A 1 457 ? -3.706 -17.512 -12.901 1.00 93.88 457 LYS A O 1
ATOM 3616 N N . GLY A 1 458 ? -2.720 -19.183 -13.999 1.00 94.94 458 GLY A N 1
ATOM 3617 C CA . GLY A 1 458 ? -1.829 -18.327 -14.800 1.00 94.94 458 GLY A CA 1
ATOM 3618 C C . GLY A 1 458 ? -2.522 -17.221 -15.614 1.00 94.94 458 GLY A C 1
ATOM 3619 O O . GLY A 1 458 ? -1.924 -16.171 -15.846 1.00 94.94 458 GLY A O 1
ATOM 3620 N N . TYR A 1 459 ? -3.781 -17.437 -16.005 1.00 97.12 459 TYR A N 1
ATOM 3621 C CA . TYR A 1 459 ? -4.608 -16.486 -16.765 1.00 97.12 459 TYR A CA 1
ATOM 3622 C C . TYR A 1 459 ? -5.628 -15.735 -15.903 1.00 97.12 459 TYR A C 1
ATOM 3624 O O . TYR A 1 459 ? -6.365 -14.893 -16.412 1.00 97.12 459 TYR A O 1
ATOM 3632 N N . VAL A 1 460 ? -5.702 -16.045 -14.608 1.00 96.38 460 VAL A N 1
ATOM 3633 C CA . VAL A 1 460 ? -6.601 -15.363 -13.679 1.00 96.38 460 VAL A CA 1
ATOM 3634 C C . VAL A 1 460 ? -5.847 -14.160 -13.114 1.00 96.38 460 VAL A C 1
ATOM 3636 O O . VAL A 1 460 ? -4.732 -14.339 -12.626 1.00 96.38 460 VAL A O 1
ATOM 3639 N N . PRO A 1 461 ? -6.400 -12.936 -13.180 1.00 97.38 461 PRO A N 1
ATOM 3640 C CA . PRO A 1 461 ? -5.830 -11.778 -12.501 1.00 97.38 461 PRO A CA 1
ATOM 3641 C C . PRO A 1 461 ? -5.469 -12.092 -11.053 1.00 97.38 461 PRO A C 1
ATOM 3643 O O . PRO A 1 461 ? -6.227 -12.783 -10.366 1.00 97.38 461 PRO A O 1
ATOM 3646 N N . PHE A 1 462 ? -4.349 -11.559 -10.560 1.00 95.62 462 PHE A N 1
ATOM 3647 C CA . PHE A 1 462 ? -4.084 -11.658 -9.128 1.00 95.62 462 PHE A CA 1
ATOM 3648 C C . PHE A 1 462 ? -5.256 -11.059 -8.342 1.00 95.62 462 PHE A C 1
ATOM 3650 O O . PHE A 1 462 ? -5.695 -9.951 -8.647 1.00 95.62 462 PHE A O 1
ATOM 3657 N N . ALA A 1 463 ? -5.718 -11.767 -7.306 1.00 93.06 463 ALA A N 1
ATOM 3658 C CA . ALA A 1 463 ? -6.813 -11.295 -6.454 1.00 93.06 463 ALA A CA 1
ATOM 3659 C C . ALA A 1 463 ? -6.515 -9.912 -5.855 1.00 93.06 463 ALA A C 1
ATOM 3661 O O . ALA A 1 463 ? -7.392 -9.057 -5.796 1.00 93.06 463 ALA A O 1
ATOM 3662 N N . ALA A 1 464 ? -5.251 -9.692 -5.493 1.00 95.56 464 ALA A N 1
ATOM 3663 C CA . ALA A 1 464 ? -4.766 -8.441 -4.952 1.00 95.56 464 ALA A CA 1
ATOM 3664 C C . ALA A 1 464 ? -3.608 -7.886 -5.806 1.00 95.56 464 ALA A C 1
ATOM 3666 O O . ALA A 1 464 ? -2.635 -8.617 -6.059 1.00 95.56 464 ALA A O 1
ATOM 3667 N N . PRO A 1 465 ? -3.673 -6.623 -6.262 1.00 97.06 465 PRO A N 1
ATOM 3668 C CA . PRO A 1 465 ? -2.643 -6.041 -7.109 1.00 97.06 465 PRO A CA 1
ATOM 3669 C C . PRO A 1 465 ? -1.334 -5.804 -6.355 1.00 97.06 465 PRO A C 1
ATOM 3671 O O . PRO A 1 465 ? -1.251 -5.893 -5.127 1.00 97.06 465 PRO A O 1
ATOM 3674 N N . VAL A 1 466 ? -0.285 -5.514 -7.122 1.00 97.94 466 VAL A N 1
ATOM 3675 C CA . VAL A 1 466 ? 0.983 -5.022 -6.576 1.00 97.94 466 VAL A CA 1
ATOM 3676 C C . VAL A 1 466 ? 0.807 -3.550 -6.245 1.00 97.94 466 VAL A C 1
ATOM 3678 O O . VAL A 1 466 ? 0.362 -2.774 -7.095 1.00 97.94 466 VAL A O 1
ATOM 3681 N N . ILE A 1 467 ? 1.129 -3.184 -5.008 1.00 98.00 467 ILE A N 1
ATOM 3682 C CA . ILE A 1 467 ? 0.836 -1.857 -4.467 1.00 98.00 467 ILE A CA 1
ATOM 3683 C C . ILE A 1 467 ? 2.073 -1.155 -3.903 1.00 98.00 467 ILE A C 1
ATOM 3685 O O . ILE A 1 467 ? 3.102 -1.768 -3.627 1.00 98.00 467 ILE A O 1
ATOM 3689 N N . GLU A 1 468 ? 1.934 0.136 -3.654 1.00 98.00 468 GLU A N 1
ATOM 3690 C CA . GLU A 1 468 ? 2.778 0.913 -2.757 1.00 98.00 468 GLU A CA 1
ATOM 3691 C C . GLU A 1 468 ? 1.873 1.752 -1.854 1.00 98.00 468 GLU A C 1
ATOM 3693 O O . GLU A 1 468 ? 0.840 2.261 -2.289 1.00 98.00 468 GLU A O 1
ATOM 3698 N N . ILE A 1 469 ? 2.251 1.848 -0.583 1.00 98.31 469 ILE A N 1
ATOM 3699 C CA . ILE A 1 469 ? 1.602 2.698 0.410 1.00 98.31 469 ILE A CA 1
ATOM 3700 C C . ILE A 1 469 ? 2.609 3.768 0.801 1.00 98.31 469 ILE A C 1
ATOM 3702 O O . ILE A 1 469 ? 3.770 3.452 1.064 1.00 98.31 469 ILE A O 1
ATOM 3706 N N . GLY A 1 470 ? 2.161 5.017 0.862 1.00 97.56 470 GLY A N 1
ATOM 3707 C CA . GLY A 1 470 ? 3.020 6.127 1.243 1.00 97.56 470 GLY A CA 1
ATOM 3708 C C . GLY A 1 470 ? 2.268 7.248 1.943 1.00 97.56 470 GLY A C 1
ATOM 3709 O O . GLY A 1 470 ? 1.043 7.345 1.896 1.00 97.56 470 GLY A O 1
ATOM 3710 N N . PHE A 1 471 ? 3.027 8.128 2.585 1.00 97.75 471 PHE A N 1
ATOM 3711 C CA . PHE A 1 471 ? 2.515 9.317 3.260 1.00 97.75 471 PHE A CA 1
ATOM 3712 C C . PHE A 1 471 ? 2.836 10.606 2.491 1.00 97.75 471 PHE A C 1
ATOM 3714 O O . PHE A 1 471 ? 3.874 10.724 1.833 1.00 97.75 471 PHE A O 1
ATOM 3721 N N . SER A 1 472 ? 1.957 11.609 2.591 1.00 97.44 472 SER A N 1
ATOM 3722 C CA . SER A 1 472 ? 2.270 12.987 2.200 1.00 97.44 472 SER A CA 1
ATOM 3723 C C . SER A 1 472 ? 1.453 14.021 2.975 1.00 97.44 472 SER A C 1
ATOM 3725 O O . SER A 1 472 ? 0.261 13.840 3.217 1.00 97.44 472 SER A O 1
ATOM 3727 N N . ILE A 1 473 ? 2.071 15.171 3.264 1.00 97.25 473 ILE A N 1
ATOM 3728 C CA . ILE A 1 473 ? 1.373 16.383 3.735 1.00 97.25 473 ILE A CA 1
ATOM 3729 C C . ILE A 1 473 ? 0.531 17.053 2.635 1.00 97.25 473 ILE A C 1
ATOM 3731 O O . ILE A 1 473 ? -0.360 17.837 2.935 1.00 97.25 473 ILE A O 1
ATOM 3735 N N . ASN A 1 474 ? 0.827 16.766 1.362 1.00 96.62 474 ASN A N 1
ATOM 3736 C CA . ASN A 1 474 ? 0.055 17.193 0.198 1.00 96.62 474 ASN A CA 1
ATOM 3737 C C . ASN A 1 474 ? -0.130 15.973 -0.721 1.00 96.62 474 ASN A C 1
ATOM 3739 O O . ASN A 1 474 ? 0.696 15.742 -1.618 1.00 96.62 474 ASN A O 1
ATOM 3743 N N . PRO A 1 475 ? -1.146 15.132 -0.461 1.00 96.62 475 PRO A N 1
ATOM 3744 C CA . PRO A 1 475 ? -1.319 13.878 -1.184 1.00 96.62 475 PRO A CA 1
ATOM 3745 C C . PRO A 1 475 ? -1.525 14.103 -2.683 1.00 96.62 475 PRO A C 1
ATOM 3747 O O . PRO A 1 475 ? -0.911 13.401 -3.471 1.00 96.62 475 PRO A O 1
ATOM 3750 N N . PHE A 1 476 ? -2.278 15.116 -3.116 1.00 96.38 476 PHE A N 1
ATOM 3751 C CA . PHE A 1 476 ? -2.540 15.327 -4.546 1.00 96.38 476 PHE A CA 1
ATOM 3752 C C . PHE A 1 476 ? -1.302 15.738 -5.346 1.00 96.38 476 PHE A C 1
ATOM 3754 O O . PHE A 1 476 ? -1.090 15.225 -6.447 1.00 96.38 476 PHE A O 1
ATOM 3761 N N . ALA A 1 477 ? -0.458 16.620 -4.799 1.00 96.69 477 ALA A N 1
ATOM 3762 C CA . ALA A 1 477 ? 0.820 16.944 -5.431 1.00 96.69 477 ALA A CA 1
ATOM 3763 C C . ALA A 1 477 ? 1.703 15.693 -5.534 1.00 96.69 477 ALA A C 1
ATOM 3765 O O . ALA A 1 477 ? 2.244 15.401 -6.598 1.00 96.69 477 ALA A O 1
ATOM 3766 N N . ARG A 1 478 ? 1.759 14.902 -4.457 1.00 96.81 478 ARG A N 1
ATOM 3767 C CA . ARG A 1 478 ? 2.545 13.670 -4.414 1.00 96.81 478 ARG A CA 1
ATOM 3768 C C . ARG A 1 478 ? 2.037 12.601 -5.384 1.00 96.81 478 ARG A C 1
ATOM 3770 O O . ARG A 1 478 ? 2.824 11.966 -6.075 1.00 96.81 478 ARG A O 1
ATOM 3777 N N . LEU A 1 479 ? 0.726 12.414 -5.479 1.00 96.75 479 LEU A N 1
ATOM 3778 C CA . LEU A 1 479 ? 0.111 11.492 -6.432 1.00 96.75 479 LEU A CA 1
ATOM 3779 C C . LEU A 1 479 ? 0.386 11.931 -7.878 1.00 96.75 479 LEU A C 1
ATOM 3781 O O . LEU A 1 479 ? 0.726 11.102 -8.722 1.00 96.75 479 LEU A O 1
ATOM 3785 N N . LYS A 1 480 ? 0.356 13.239 -8.160 1.00 96.88 480 LYS A N 1
ATOM 3786 C CA . LYS A 1 480 ? 0.774 13.779 -9.460 1.00 96.88 480 LYS A CA 1
ATOM 3787 C C . LYS A 1 480 ? 2.247 13.478 -9.768 1.00 96.88 480 LYS A C 1
ATOM 3789 O O . LYS A 1 480 ? 2.544 13.092 -10.893 1.00 96.88 480 LYS A O 1
ATOM 3794 N N . GLU A 1 481 ? 3.150 13.615 -8.797 1.00 95.56 481 GLU A N 1
ATOM 3795 C CA . GLU A 1 481 ? 4.565 13.236 -8.953 1.00 95.56 481 GLU A CA 1
ATOM 3796 C C . GLU A 1 481 ? 4.726 11.742 -9.270 1.00 95.56 481 GLU A C 1
ATOM 3798 O O . GLU A 1 481 ? 5.475 11.387 -10.182 1.00 95.56 481 GLU A O 1
ATOM 3803 N N . HIS A 1 482 ? 3.977 10.875 -8.577 1.00 96.38 482 HIS A N 1
ATOM 3804 C CA . HIS A 1 482 ? 3.932 9.434 -8.852 1.00 96.38 482 HIS A CA 1
ATOM 3805 C C . HIS A 1 482 ? 3.489 9.143 -10.291 1.00 96.38 482 HIS A C 1
ATOM 3807 O O . HIS A 1 482 ? 4.229 8.469 -10.996 1.00 96.38 482 HIS A O 1
ATOM 3813 N N . ARG A 1 483 ? 2.392 9.742 -10.792 1.00 95.81 483 ARG A N 1
ATOM 3814 C CA . ARG A 1 483 ? 1.965 9.587 -12.209 1.00 95.81 483 ARG A CA 1
ATOM 3815 C C . ARG A 1 483 ? 3.042 10.004 -13.205 1.00 95.81 483 ARG A C 1
ATOM 3817 O O . ARG A 1 483 ? 3.085 9.520 -14.328 1.00 95.81 483 ARG A O 1
ATOM 3824 N N . GLN A 1 484 ? 3.894 10.943 -12.805 1.00 95.44 484 GLN A N 1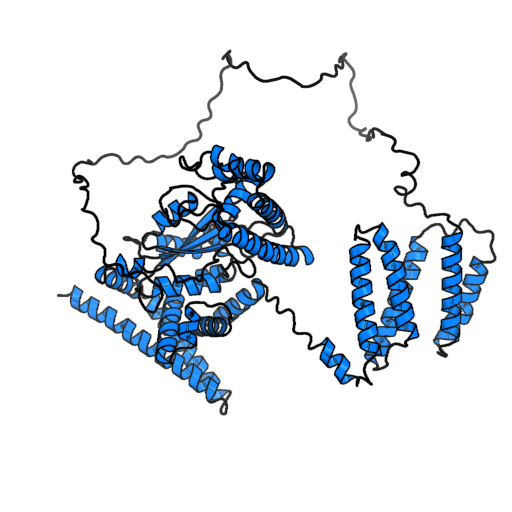
ATOM 3825 C CA . GLN A 1 484 ? 4.967 11.478 -13.635 1.00 95.44 484 GLN A CA 1
ATOM 3826 C C . GLN A 1 484 ? 6.288 10.721 -13.489 1.00 95.44 484 GLN A C 1
ATOM 3828 O O . GLN A 1 484 ? 7.279 11.097 -14.128 1.00 95.44 484 GLN A O 1
ATOM 3833 N N . HIS A 1 485 ? 6.326 9.672 -12.663 1.00 95.25 485 HIS A N 1
ATOM 3834 C CA . HIS A 1 485 ? 7.547 8.963 -12.296 1.00 95.25 485 HIS A CA 1
ATOM 3835 C C . HIS A 1 485 ? 8.627 9.933 -11.776 1.00 95.25 485 HIS A C 1
ATOM 3837 O O . HIS A 1 485 ? 9.794 9.873 -12.185 1.00 95.25 485 HIS A O 1
ATOM 3843 N N . GLN A 1 486 ? 8.229 10.881 -10.920 1.00 92.62 486 GLN A N 1
ATOM 3844 C CA . GLN A 1 486 ? 9.102 11.882 -10.306 1.00 92.62 486 GLN A CA 1
ATOM 3845 C C . GLN A 1 486 ? 9.215 11.630 -8.803 1.00 92.62 486 GLN A C 1
ATOM 3847 O O . GLN A 1 486 ? 8.211 11.514 -8.112 1.00 92.62 486 GLN A O 1
ATOM 3852 N N . GLN A 1 487 ? 10.450 11.538 -8.296 1.00 87.38 487 GLN A N 1
ATOM 3853 C CA . GLN A 1 487 ? 10.752 11.383 -6.861 1.00 87.38 487 GLN A CA 1
ATOM 3854 C C . GLN A 1 487 ? 9.966 10.260 -6.158 1.00 87.38 487 GLN A C 1
ATOM 3856 O O . GLN A 1 487 ? 9.664 10.354 -4.972 1.00 87.38 487 GLN A O 1
ATOM 3861 N N . SER A 1 488 ? 9.619 9.208 -6.891 1.00 88.19 488 SER A N 1
ATOM 3862 C CA . SER A 1 488 ? 8.708 8.143 -6.477 1.00 88.19 488 SER A CA 1
ATOM 3863 C C . SER A 1 488 ? 9.454 6.802 -6.349 1.00 88.19 488 SER A C 1
ATOM 3865 O O . SER A 1 488 ? 10.656 6.719 -6.611 1.00 88.19 488 SER A O 1
ATOM 3867 N N . ASN A 1 489 ? 8.762 5.752 -5.911 1.00 95.50 489 ASN A N 1
ATOM 3868 C CA . ASN A 1 489 ? 9.287 4.400 -5.813 1.00 95.50 489 ASN A CA 1
ATOM 3869 C C . ASN A 1 489 ? 9.689 3.858 -7.201 1.00 95.50 489 ASN A C 1
ATOM 3871 O O . ASN A 1 489 ? 8.846 3.607 -8.063 1.00 95.50 489 ASN A O 1
ATOM 3875 N N . TYR A 1 490 ? 10.991 3.665 -7.426 1.00 96.19 490 TYR A N 1
ATOM 3876 C CA . TYR A 1 490 ? 11.514 3.246 -8.730 1.00 96.19 490 TYR A CA 1
ATOM 3877 C C . TYR A 1 490 ? 11.094 1.826 -9.137 1.00 96.19 490 TYR A C 1
ATOM 3879 O O . TYR A 1 490 ? 11.013 1.572 -10.335 1.00 96.19 490 TYR A O 1
ATOM 3887 N N . LEU A 1 491 ? 10.796 0.920 -8.193 1.00 97.75 491 LEU A N 1
ATOM 3888 C CA . LEU A 1 491 ? 10.315 -0.433 -8.511 1.00 97.75 491 LEU A CA 1
ATOM 3889 C C . LEU A 1 491 ? 8.914 -0.383 -9.116 1.00 97.75 491 LEU A C 1
ATOM 3891 O O . LEU A 1 491 ? 8.656 -1.000 -10.150 1.00 97.75 491 LEU A O 1
ATOM 3895 N N . MET A 1 492 ? 8.030 0.392 -8.489 1.00 97.62 492 MET A N 1
ATOM 3896 C CA . MET A 1 492 ? 6.667 0.595 -8.966 1.00 97.62 492 MET A CA 1
ATOM 3897 C C . MET A 1 492 ? 6.661 1.294 -10.328 1.00 97.62 492 MET A C 1
ATOM 3899 O O . MET A 1 492 ? 6.005 0.827 -11.255 1.00 97.62 492 MET A O 1
ATOM 3903 N N . ASN A 1 493 ? 7.463 2.351 -10.472 1.00 97.44 493 ASN A N 1
ATOM 3904 C CA . ASN A 1 493 ? 7.565 3.100 -11.723 1.00 97.44 493 ASN A CA 1
ATOM 3905 C C . ASN A 1 493 ? 8.149 2.252 -12.864 1.00 97.44 493 ASN A C 1
ATOM 3907 O O . ASN A 1 493 ? 7.642 2.279 -13.983 1.00 97.44 493 ASN A O 1
ATOM 3911 N N . LEU A 1 494 ? 9.198 1.464 -12.598 1.00 97.94 494 LEU A N 1
ATOM 3912 C CA . LEU A 1 494 ? 9.737 0.532 -13.591 1.00 97.94 494 LEU A CA 1
ATOM 3913 C C . LEU A 1 494 ? 8.682 -0.504 -13.994 1.00 97.94 494 LEU A C 1
ATOM 3915 O O . LEU A 1 494 ? 8.532 -0.786 -15.180 1.00 97.94 494 LEU A O 1
ATOM 3919 N N . SER A 1 495 ? 7.932 -1.036 -13.027 1.00 98.25 495 SER A N 1
ATOM 3920 C CA . SER A 1 495 ? 6.868 -2.007 -13.294 1.00 98.25 495 SER A CA 1
ATOM 3921 C C . SER A 1 495 ? 5.776 -1.405 -14.186 1.00 98.25 495 SER A C 1
ATOM 3923 O O . SER A 1 495 ? 5.460 -1.989 -15.220 1.00 98.25 495 SER A O 1
ATOM 3925 N N . GLU A 1 496 ? 5.254 -0.212 -13.864 1.00 97.94 496 GLU A N 1
ATOM 3926 C CA . GLU A 1 496 ? 4.265 0.475 -14.710 1.00 97.94 496 GLU A CA 1
ATOM 3927 C C . GLU A 1 496 ? 4.815 0.735 -16.121 1.00 97.94 496 GLU A C 1
ATOM 3929 O O . GLU A 1 496 ? 4.134 0.442 -17.104 1.00 97.94 496 GLU A O 1
ATOM 3934 N N . ALA A 1 497 ? 6.052 1.231 -16.240 1.00 97.56 497 ALA A N 1
ATOM 3935 C CA . ALA A 1 497 ? 6.684 1.504 -17.532 1.00 97.56 497 ALA A CA 1
ATOM 3936 C C . ALA A 1 497 ? 6.867 0.230 -18.377 1.00 97.56 497 ALA A C 1
ATOM 3938 O O . ALA A 1 497 ? 6.681 0.261 -19.594 1.00 97.56 497 ALA A O 1
ATOM 3939 N N . MET A 1 498 ? 7.163 -0.909 -17.747 1.00 98.19 498 MET A N 1
ATOM 3940 C CA . MET A 1 498 ? 7.216 -2.202 -18.434 1.00 98.19 498 MET A CA 1
ATOM 3941 C C . MET A 1 498 ? 5.835 -2.657 -18.905 1.00 98.19 498 MET A C 1
ATOM 3943 O O . MET A 1 498 ? 5.695 -3.115 -20.040 1.00 98.19 498 MET A O 1
ATOM 3947 N N . PHE A 1 499 ? 4.793 -2.470 -18.090 1.00 98.31 499 PHE A N 1
ATOM 3948 C CA . PHE A 1 499 ? 3.426 -2.724 -18.541 1.00 98.31 499 PHE A CA 1
ATOM 3949 C C . PHE A 1 499 ? 3.025 -1.813 -19.709 1.00 98.31 499 PHE A C 1
ATOM 3951 O O . PHE A 1 499 ? 2.349 -2.284 -20.625 1.00 98.31 499 PHE A O 1
ATOM 3958 N N . GLN A 1 500 ? 3.482 -0.554 -19.734 1.00 96.88 500 GLN A N 1
ATOM 3959 C CA . GLN A 1 500 ? 3.279 0.331 -20.890 1.00 96.88 500 GLN A CA 1
ATOM 3960 C C . GLN A 1 500 ? 3.898 -0.218 -22.155 1.00 96.88 500 GLN A C 1
ATOM 3962 O O . GLN A 1 500 ? 3.249 -0.250 -23.201 1.00 96.88 500 GLN A O 1
ATOM 3967 N N . HIS A 1 501 ? 5.151 -0.643 -22.040 1.00 97.25 501 HIS A N 1
ATOM 3968 C CA . HIS A 1 501 ? 5.921 -1.150 -23.156 1.00 97.25 501 HIS A CA 1
ATOM 3969 C C . HIS A 1 501 ? 5.270 -2.395 -23.770 1.00 97.25 501 HIS A C 1
ATOM 3971 O O . HIS A 1 501 ? 5.131 -2.485 -24.988 1.00 97.25 501 HIS A O 1
ATOM 3977 N N . LEU A 1 502 ? 4.831 -3.325 -22.920 1.00 97.62 502 LEU A N 1
ATOM 3978 C CA . LEU A 1 502 ? 4.370 -4.647 -23.339 1.00 97.62 502 LEU A CA 1
ATOM 3979 C C . LEU A 1 502 ? 2.876 -4.700 -23.684 1.00 97.62 502 LEU A C 1
ATOM 3981 O O . LEU A 1 502 ? 2.485 -5.447 -24.577 1.00 97.62 502 LEU A O 1
ATOM 3985 N N . TYR A 1 503 ? 2.036 -3.907 -23.010 1.00 96.75 503 TYR A N 1
ATOM 3986 C CA . TYR A 1 503 ? 0.572 -4.034 -23.085 1.00 96.75 503 TYR A CA 1
ATOM 3987 C C . TYR A 1 503 ? -0.147 -2.742 -23.482 1.00 96.75 503 TYR A C 1
ATOM 3989 O O . TYR A 1 503 ? -1.330 -2.589 -23.175 1.00 96.75 503 TYR A O 1
ATOM 3997 N N . ARG A 1 504 ? 0.545 -1.816 -24.166 1.00 90.06 504 ARG A N 1
ATOM 3998 C CA . ARG A 1 504 ? -0.034 -0.626 -24.829 1.00 90.06 504 ARG A CA 1
ATOM 3999 C C . ARG A 1 504 ? -1.093 0.083 -23.991 1.00 90.06 504 ARG A C 1
ATOM 4001 O O . ARG A 1 504 ? -2.236 0.249 -24.396 1.00 90.06 504 ARG A O 1
ATOM 4008 N N . GLU A 1 505 ? -0.689 0.491 -22.804 1.00 79.81 505 GLU A N 1
ATOM 4009 C CA . GLU A 1 505 ? -1.517 1.225 -21.863 1.00 79.81 505 GLU A CA 1
ATOM 4010 C C . GLU A 1 505 ? -2.559 0.468 -21.032 1.00 79.81 505 GLU A C 1
ATOM 4012 O O . GLU A 1 505 ? -3.286 1.115 -20.276 1.00 79.81 505 GLU A O 1
ATOM 4017 N N . SER A 1 506 ? -2.598 -0.861 -21.087 1.00 91.44 506 SER A N 1
ATOM 4018 C CA . SER A 1 506 ? -3.632 -1.631 -20.377 1.00 91.44 506 SER A CA 1
ATOM 4019 C C . SER A 1 506 ? -3.580 -1.492 -18.854 1.00 91.44 506 SER A C 1
ATOM 4021 O O . SER A 1 506 ? -4.628 -1.493 -18.222 1.00 91.44 506 SER A O 1
ATOM 4023 N N . PHE A 1 507 ? -2.392 -1.323 -18.265 1.00 97.62 507 PHE A N 1
ATOM 4024 C CA . PHE A 1 507 ? -2.219 -1.200 -16.814 1.00 97.62 507 PHE A CA 1
ATOM 4025 C C . PHE A 1 507 ? -1.591 0.149 -16.462 1.00 97.62 507 PHE A C 1
ATOM 4027 O O . PHE A 1 507 ? -0.691 0.605 -17.165 1.00 97.62 507 PHE A O 1
ATOM 4034 N N . ARG A 1 508 ? -2.075 0.810 -15.411 1.00 97.19 508 ARG A N 1
ATOM 4035 C CA . ARG A 1 508 ? -1.576 2.088 -14.879 1.00 97.19 508 ARG A CA 1
ATOM 4036 C C . ARG A 1 508 ? -1.515 2.050 -13.361 1.00 97.19 508 ARG A C 1
ATOM 4038 O O . ARG A 1 508 ? -2.074 1.156 -12.732 1.00 97.19 508 ARG A O 1
ATOM 4045 N N . LEU A 1 509 ? -0.885 3.069 -12.785 1.00 97.44 509 LEU A N 1
ATOM 4046 C CA . LEU A 1 509 ? -1.081 3.420 -11.388 1.00 97.44 509 LEU A CA 1
ATOM 4047 C C . LEU A 1 509 ? -2.480 4.001 -11.176 1.00 97.44 509 LEU A C 1
ATOM 4049 O O . LEU A 1 509 ? -2.747 5.158 -11.512 1.00 97.44 509 LEU A O 1
ATOM 4053 N N . GLN A 1 510 ? -3.359 3.216 -10.559 1.00 97.81 510 GLN A N 1
ATOM 4054 C CA . GLN A 1 510 ? -4.543 3.753 -9.897 1.00 97.81 510 GLN A CA 1
ATOM 4055 C C . GLN A 1 510 ? -4.128 4.252 -8.508 1.00 97.81 510 GLN A C 1
ATOM 4057 O O . GLN A 1 510 ? -3.366 3.605 -7.786 1.00 97.81 510 GLN A O 1
ATOM 4062 N N . GLN A 1 511 ? -4.578 5.457 -8.165 1.00 97.94 511 GLN A N 1
ATOM 4063 C CA . GLN A 1 511 ? -4.067 6.217 -7.030 1.00 97.94 511 GLN A CA 1
ATOM 4064 C C . GLN A 1 511 ? -5.201 6.649 -6.122 1.00 97.94 511 GLN A C 1
ATOM 4066 O O . GLN A 1 511 ? -6.085 7.387 -6.556 1.00 97.94 511 GLN A O 1
ATOM 4071 N N . LEU A 1 512 ? -5.148 6.227 -4.866 1.00 97.94 512 LEU A N 1
ATOM 4072 C CA . LEU A 1 512 ? -6.226 6.412 -3.906 1.00 97.94 512 LEU A CA 1
ATOM 4073 C C . LEU A 1 512 ? -5.678 7.070 -2.642 1.00 97.94 512 LEU A C 1
ATOM 4075 O O . LEU A 1 512 ? -4.639 6.660 -2.130 1.00 97.94 512 LEU A O 1
ATOM 4079 N N . VAL A 1 513 ? -6.375 8.074 -2.110 1.00 97.94 513 VAL A N 1
ATOM 4080 C CA . VAL A 1 513 ? -6.154 8.507 -0.725 1.00 97.94 513 VAL A CA 1
ATOM 4081 C C . VAL A 1 513 ? -6.989 7.600 0.162 1.00 97.94 513 VAL A C 1
ATOM 4083 O O . VAL A 1 513 ? -8.211 7.624 0.070 1.00 97.94 513 VAL A O 1
ATOM 4086 N N . ILE A 1 514 ? -6.332 6.787 0.986 1.00 97.75 514 ILE A N 1
ATOM 4087 C CA . ILE A 1 514 ? -6.998 5.726 1.753 1.00 97.75 514 ILE A CA 1
ATOM 4088 C C . ILE A 1 514 ? -7.220 6.099 3.219 1.00 97.75 514 ILE A C 1
ATOM 4090 O O . ILE A 1 514 ? -8.009 5.449 3.897 1.00 97.75 514 ILE A O 1
ATOM 4094 N N . TYR A 1 515 ? -6.534 7.135 3.712 1.00 97.81 515 TYR A N 1
ATOM 4095 C CA . TYR A 1 515 ? -6.676 7.588 5.091 1.00 97.81 515 TYR A CA 1
ATOM 4096 C C . TYR A 1 515 ? -6.201 9.032 5.285 1.00 97.81 515 TYR A C 1
ATOM 4098 O O . TYR A 1 515 ? -5.101 9.389 4.861 1.00 97.81 515 TYR A O 1
ATOM 4106 N N . THR A 1 516 ? -6.990 9.849 5.987 1.00 96.94 516 THR A N 1
ATOM 4107 C CA . THR A 1 516 ? -6.618 11.215 6.391 1.00 96.94 516 THR A CA 1
ATOM 4108 C C . THR A 1 516 ? -6.075 11.231 7.822 1.00 96.94 516 THR A C 1
ATOM 4110 O O . THR A 1 516 ? -6.790 10.929 8.784 1.00 96.94 516 THR A O 1
ATOM 4113 N N . CYS A 1 517 ? -4.812 11.620 7.985 1.00 97.12 517 CYS A N 1
ATOM 4114 C CA . CYS A 1 517 ? -4.144 11.704 9.277 1.00 97.12 517 CYS A CA 1
ATOM 4115 C C . CYS A 1 517 ? -4.646 12.915 10.068 1.00 97.12 517 CYS A C 1
ATOM 4117 O O . CYS A 1 517 ? -4.624 14.044 9.581 1.00 97.12 517 CYS A O 1
ATOM 4119 N N . HIS A 1 518 ? -5.021 12.687 11.323 1.00 95.50 518 HIS A N 1
ATOM 4120 C CA . HIS A 1 518 ? -5.526 13.736 12.209 1.00 95.50 518 HIS A CA 1
ATOM 4121 C C . HIS A 1 518 ? -4.717 13.899 13.501 1.00 95.50 518 HIS A C 1
ATOM 4123 O O . HIS A 1 518 ? -4.980 14.828 14.254 1.00 95.50 518 HIS A O 1
ATOM 4129 N N . ARG A 1 519 ? -3.687 13.071 13.726 1.00 95.31 519 ARG A N 1
ATOM 4130 C CA . ARG A 1 519 ? -2.682 13.263 14.783 1.00 95.31 519 ARG A CA 1
ATOM 4131 C C . ARG A 1 519 ? -1.260 13.215 14.207 1.00 95.31 519 ARG A C 1
ATOM 4133 O O . ARG A 1 519 ? -1.050 12.534 13.201 1.00 95.31 519 ARG A O 1
ATOM 4140 N N . PRO A 1 520 ? -0.266 13.853 14.854 1.00 95.62 520 PRO A N 1
ATOM 4141 C CA . PRO A 1 520 ? 1.126 13.857 14.384 1.00 95.62 520 PRO A CA 1
ATOM 4142 C C . PRO A 1 520 ? 1.774 12.471 14.246 1.00 95.62 520 PRO A C 1
ATOM 4144 O O . PRO A 1 520 ? 2.684 12.295 13.445 1.00 95.62 520 PRO A O 1
ATOM 4147 N N . SER A 1 521 ? 1.323 11.494 15.029 1.00 95.56 521 SER A N 1
ATOM 4148 C CA . SER A 1 521 ? 1.764 10.090 15.031 1.00 95.56 521 SER A CA 1
ATOM 4149 C C . SER A 1 521 ? 1.184 9.264 13.877 1.00 95.56 521 SER A C 1
ATOM 4151 O O . SER A 1 521 ? 1.797 8.287 13.444 1.00 95.56 521 SER A O 1
ATOM 4153 N N . HIS A 1 522 ? 0.022 9.657 13.348 1.00 96.75 522 HIS A N 1
ATOM 4154 C CA . HIS A 1 522 ? -0.711 8.892 12.337 1.00 96.75 522 HIS A CA 1
ATOM 4155 C C . HIS A 1 522 ? 0.040 8.692 11.017 1.00 96.75 522 HIS A C 1
ATOM 4157 O O . HIS A 1 522 ? -0.061 7.600 10.474 1.00 96.75 522 HIS A O 1
ATOM 4163 N N . PRO A 1 523 ? 0.801 9.665 10.482 1.00 97.12 523 PRO A N 1
ATOM 4164 C CA . PRO A 1 523 ? 1.648 9.444 9.311 1.00 97.12 523 PRO A CA 1
ATOM 4165 C C . PRO A 1 523 ? 2.561 8.226 9.448 1.00 97.12 523 PRO A C 1
ATOM 4167 O O . PRO A 1 523 ? 2.635 7.399 8.546 1.00 97.12 523 PRO A O 1
ATOM 4170 N N . TRP A 1 524 ? 3.199 8.081 10.612 1.00 94.94 524 TRP A N 1
ATOM 4171 C CA . TRP A 1 524 ? 4.116 6.982 10.876 1.00 94.94 524 TRP A CA 1
ATOM 4172 C C . TRP A 1 524 ? 3.373 5.653 11.020 1.00 94.94 524 TRP A C 1
ATOM 4174 O O . TRP A 1 524 ? 3.643 4.708 10.277 1.00 94.94 524 TRP A O 1
ATOM 4184 N N . PHE A 1 525 ? 2.421 5.578 11.951 1.00 95.88 525 PHE A N 1
ATOM 4185 C CA . PHE A 1 525 ? 1.690 4.336 12.194 1.00 95.88 525 PHE A CA 1
ATOM 4186 C C . PHE A 1 525 ? 0.832 3.929 10.999 1.00 95.88 525 PHE A C 1
ATOM 4188 O O . PHE A 1 525 ? 0.822 2.759 10.644 1.00 95.88 525 PHE A O 1
ATOM 4195 N N . GLY A 1 526 ? 0.173 4.876 10.337 1.00 97.25 526 GLY A N 1
ATOM 4196 C CA . GLY A 1 526 ? -0.662 4.622 9.168 1.00 97.25 526 GLY A CA 1
ATOM 4197 C C . GLY A 1 526 ? 0.133 4.004 8.024 1.00 97.25 526 GLY A C 1
ATOM 4198 O O . GLY A 1 526 ? -0.276 2.979 7.490 1.00 97.25 526 GLY A O 1
ATOM 4199 N N . GLU A 1 527 ? 1.304 4.554 7.689 1.00 97.19 527 GLU A N 1
ATOM 4200 C CA . GLU A 1 527 ? 2.156 3.974 6.645 1.00 97.19 527 GLU A CA 1
ATOM 4201 C C . GLU A 1 527 ? 2.568 2.534 6.999 1.00 97.19 527 GLU A C 1
ATOM 4203 O O . GLU A 1 527 ? 2.497 1.653 6.145 1.00 97.19 527 GLU A O 1
ATOM 4208 N N . ILE A 1 528 ? 2.924 2.258 8.261 1.00 95.25 528 ILE A N 1
ATOM 4209 C CA . ILE A 1 528 ? 3.278 0.906 8.731 1.00 95.25 528 ILE A CA 1
ATOM 4210 C C . ILE A 1 528 ? 2.090 -0.053 8.645 1.00 95.25 528 ILE A C 1
ATOM 4212 O O . ILE A 1 528 ? 2.198 -1.105 8.012 1.00 95.25 528 ILE A O 1
ATOM 4216 N N . ILE A 1 529 ? 0.973 0.306 9.281 1.00 96.12 529 ILE A N 1
ATOM 4217 C CA . ILE A 1 529 ? -0.223 -0.531 9.404 1.00 96.12 529 ILE A CA 1
ATOM 4218 C C . ILE A 1 529 ? -0.760 -0.863 8.019 1.00 96.12 529 ILE A C 1
ATOM 4220 O O . ILE A 1 529 ? -0.967 -2.031 7.707 1.00 96.12 529 ILE A O 1
ATOM 4224 N N . PHE A 1 530 ? -0.949 0.145 7.165 1.00 97.94 530 PHE A N 1
ATOM 4225 C CA . PHE A 1 530 ? -1.547 -0.069 5.853 1.00 97.94 530 PHE A CA 1
ATOM 4226 C C . PHE A 1 530 ? -0.596 -0.789 4.897 1.00 97.94 530 PHE A C 1
ATOM 4228 O O . PHE A 1 530 ? -1.062 -1.610 4.111 1.00 97.94 530 PHE A O 1
ATOM 4235 N N . THR A 1 531 ? 0.725 -0.587 5.003 1.00 96.75 531 THR A N 1
ATOM 4236 C CA . THR A 1 531 ? 1.684 -1.417 4.252 1.00 96.75 531 THR A CA 1
ATOM 4237 C C . THR A 1 531 ? 1.609 -2.878 4.694 1.00 96.75 531 THR A C 1
ATOM 4239 O O . THR A 1 531 ? 1.652 -3.763 3.848 1.00 96.75 531 THR A O 1
ATOM 4242 N N . GLN A 1 532 ? 1.470 -3.157 5.992 1.00 95.00 532 GLN A N 1
ATOM 4243 C CA . GLN A 1 532 ? 1.366 -4.528 6.498 1.00 95.00 532 GLN A CA 1
ATOM 4244 C C . GLN A 1 532 ? 0.034 -5.188 6.114 1.00 95.00 532 GLN A C 1
ATOM 4246 O O . GLN A 1 532 ? 0.042 -6.270 5.530 1.00 95.00 532 GLN A O 1
ATOM 4251 N N . LEU A 1 533 ? -1.094 -4.520 6.371 1.00 96.19 533 LEU A N 1
ATOM 4252 C CA . LEU A 1 533 ? -2.440 -5.015 6.063 1.00 96.19 533 LEU A CA 1
ATOM 4253 C C . LEU A 1 533 ? -2.624 -5.310 4.575 1.00 96.19 533 LEU A C 1
ATOM 4255 O O . LEU A 1 533 ? -3.123 -6.369 4.206 1.00 96.19 533 LEU A O 1
ATOM 4259 N N . ALA A 1 534 ? -2.164 -4.396 3.723 1.00 96.69 534 ALA A N 1
ATOM 4260 C CA . ALA A 1 534 ? -2.250 -4.546 2.278 1.00 96.69 534 ALA A CA 1
ATOM 4261 C C . ALA A 1 534 ? -1.067 -5.345 1.692 1.00 96.69 534 ALA A C 1
ATOM 4263 O O . ALA A 1 534 ? -0.988 -5.542 0.478 1.00 96.69 534 ALA A O 1
ATOM 4264 N N . GLN A 1 535 ? -0.144 -5.806 2.546 1.00 95.00 535 GLN A N 1
ATOM 4265 C CA . GLN A 1 535 ? 1.059 -6.562 2.193 1.00 95.00 535 GLN A CA 1
ATOM 4266 C C . GLN A 1 535 ? 1.900 -5.873 1.109 1.00 95.00 535 GLN A C 1
ATOM 4268 O O . GLN A 1 535 ? 2.360 -6.494 0.158 1.00 95.00 535 GLN A O 1
ATOM 4273 N N . GLY A 1 536 ? 2.093 -4.563 1.240 1.00 96.19 536 GLY A N 1
ATOM 4274 C CA . GLY A 1 536 ? 2.762 -3.709 0.260 1.00 96.19 536 GLY A CA 1
ATOM 4275 C C . GLY A 1 536 ? 4.290 -3.826 0.214 1.00 96.19 536 GLY A C 1
ATOM 4276 O O . GLY A 1 536 ? 4.926 -3.083 -0.534 1.00 96.19 536 GLY A O 1
ATOM 4277 N N . TYR A 1 537 ? 4.895 -4.722 0.994 1.00 96.00 537 TYR A N 1
ATOM 4278 C CA . TYR A 1 537 ? 6.338 -4.946 0.973 1.00 96.00 537 TYR A CA 1
ATOM 4279 C C . TYR A 1 537 ? 6.791 -5.764 -0.243 1.00 96.00 537 TYR A C 1
ATOM 4281 O O . TYR A 1 537 ? 6.010 -6.498 -0.856 1.00 96.00 537 TYR A O 1
ATOM 4289 N N . THR A 1 538 ? 8.071 -5.634 -0.601 1.00 95.94 538 THR A N 1
ATOM 4290 C CA . THR A 1 538 ? 8.666 -6.430 -1.684 1.00 95.94 538 THR A CA 1
ATOM 4291 C C . THR A 1 538 ? 8.790 -7.905 -1.331 1.00 95.94 538 THR A C 1
ATOM 4293 O O . THR A 1 538 ? 8.756 -8.738 -2.236 1.00 95.94 538 THR A O 1
ATOM 4296 N N . GLU A 1 539 ? 8.906 -8.250 -0.045 1.00 90.50 539 GLU A N 1
ATOM 4297 C CA . GLU A 1 539 ? 8.920 -9.654 0.363 1.00 90.50 539 GLU A CA 1
ATOM 4298 C C . GLU A 1 539 ? 7.566 -10.306 0.070 1.00 90.50 539 GLU A C 1
ATOM 4300 O O . GLU A 1 539 ? 6.510 -9.715 0.304 1.00 90.50 539 GLU A O 1
ATOM 4305 N N . LYS A 1 540 ? 7.590 -11.526 -0.485 1.00 88.00 540 LYS A N 1
ATOM 4306 C CA . LYS A 1 540 ? 6.402 -12.212 -1.026 1.00 88.00 540 LYS A CA 1
ATOM 4307 C C . LYS A 1 540 ? 5.718 -11.480 -2.189 1.00 88.00 540 LYS A C 1
ATOM 4309 O O . LYS A 1 540 ? 4.617 -11.862 -2.591 1.00 88.00 540 LYS A O 1
ATOM 4314 N N . ALA A 1 541 ? 6.354 -10.442 -2.737 1.00 91.06 541 ALA A N 1
ATOM 4315 C CA . ALA A 1 541 ? 5.903 -9.698 -3.906 1.00 91.06 541 ALA A CA 1
ATOM 4316 C C . ALA A 1 541 ? 4.461 -9.173 -3.816 1.00 91.06 541 ALA A C 1
ATOM 4318 O O . ALA A 1 541 ? 3.711 -9.178 -4.801 1.00 91.06 541 ALA A O 1
ATOM 4319 N N . GLY A 1 542 ? 4.049 -8.731 -2.627 1.00 92.19 542 GLY A N 1
ATOM 4320 C CA . GLY A 1 542 ? 2.755 -8.086 -2.437 1.00 92.19 542 GLY A CA 1
ATOM 4321 C C . GLY A 1 542 ? 2.759 -6.605 -2.849 1.00 92.19 542 GLY A C 1
ATOM 4322 O O . GLY A 1 542 ? 1.740 -6.099 -3.325 1.00 92.19 542 GLY A O 1
ATOM 4323 N N . GLY A 1 543 ? 3.912 -5.938 -2.790 1.00 96.25 543 GLY A N 1
ATOM 4324 C CA . GLY A 1 543 ? 4.066 -4.561 -3.244 1.00 96.25 543 GLY A CA 1
ATOM 4325 C C . GLY A 1 543 ? 5.502 -4.152 -3.562 1.00 96.25 543 GLY A C 1
ATOM 4326 O O . GLY A 1 543 ? 6.371 -4.983 -3.820 1.00 96.25 543 GLY A O 1
ATOM 4327 N N . CYS A 1 544 ? 5.735 -2.842 -3.602 1.00 97.56 544 CYS A N 1
ATOM 4328 C CA . CYS A 1 544 ? 7.004 -2.230 -4.000 1.00 97.56 544 CYS A CA 1
ATOM 4329 C C . CYS A 1 544 ? 7.755 -1.553 -2.839 1.00 97.56 544 CYS A C 1
ATOM 4331 O O . CYS A 1 544 ? 8.816 -0.954 -3.059 1.00 97.56 544 CYS A O 1
ATOM 4333 N N . SER A 1 545 ? 7.240 -1.615 -1.608 1.00 96.12 545 SER A N 1
ATOM 4334 C CA . SER A 1 545 ? 7.904 -1.042 -0.433 1.00 96.12 545 SER A CA 1
ATOM 4335 C C . SER A 1 545 ? 9.123 -1.885 -0.053 1.00 96.12 545 SER A C 1
ATOM 4337 O O . SER A 1 545 ? 9.003 -2.944 0.548 1.00 96.12 545 SER A O 1
ATOM 4339 N N . HIS A 1 546 ? 10.311 -1.411 -0.427 1.00 94.00 546 HIS A N 1
ATOM 4340 C CA . HIS A 1 546 ? 11.599 -2.052 -0.121 1.00 94.00 546 HIS A CA 1
ATOM 4341 C C . HIS A 1 546 ? 12.337 -1.389 1.051 1.00 94.00 546 HIS A C 1
ATOM 4343 O O . HIS A 1 546 ? 13.368 -1.877 1.513 1.00 94.00 546 HIS A O 1
ATOM 4349 N N . TYR A 1 547 ? 11.839 -0.240 1.507 1.00 91.69 547 TYR A N 1
ATOM 4350 C CA . TYR A 1 547 ? 12.255 0.379 2.756 1.00 91.69 547 TYR A CA 1
ATOM 4351 C C . TYR A 1 547 ? 11.193 0.120 3.821 1.00 91.69 547 TYR A C 1
ATOM 4353 O O . TYR A 1 547 ? 10.008 0.067 3.484 1.00 91.69 547 TYR A O 1
ATOM 4361 N N . PRO A 1 548 ? 11.585 0.013 5.103 1.00 91.94 548 PRO A N 1
ATOM 4362 C CA . PRO A 1 548 ? 10.615 -0.094 6.178 1.00 91.94 548 PRO A CA 1
ATOM 4363 C C . PRO A 1 548 ? 9.679 1.116 6.169 1.00 91.94 548 PRO A C 1
ATOM 4365 O O . PRO A 1 548 ? 10.145 2.261 6.226 1.00 91.94 548 PRO A O 1
ATOM 4368 N N . ALA A 1 549 ? 8.375 0.848 6.104 1.00 93.62 549 ALA A N 1
ATOM 4369 C CA . ALA A 1 549 ? 7.342 1.867 6.189 1.00 93.62 549 ALA A CA 1
ATOM 4370 C C . ALA A 1 549 ? 7.506 2.680 7.480 1.00 93.62 549 ALA A C 1
ATOM 4372 O O . ALA A 1 549 ? 7.996 2.170 8.492 1.00 93.62 549 ALA A O 1
ATOM 4373 N N . GLY A 1 550 ? 7.130 3.955 7.459 1.00 91.25 550 GLY A N 1
ATOM 4374 C CA . GLY A 1 550 ? 7.200 4.815 8.629 1.00 91.25 550 GLY A CA 1
ATOM 4375 C C . GLY A 1 550 ? 8.445 5.700 8.716 1.00 91.25 550 GLY A C 1
ATOM 4376 O O . GLY A 1 550 ? 8.445 6.671 9.473 1.00 91.25 550 GLY A O 1
ATOM 4377 N N . ARG A 1 551 ? 9.511 5.409 7.957 1.00 89.25 551 ARG A N 1
ATOM 4378 C CA . ARG A 1 551 ? 10.803 6.110 8.097 1.00 89.25 551 ARG A CA 1
ATOM 4379 C C . ARG A 1 551 ? 10.809 7.542 7.559 1.00 89.25 551 ARG A C 1
ATOM 4381 O O . ARG A 1 551 ? 11.531 8.381 8.090 1.00 89.25 551 ARG A O 1
ATOM 4388 N N . SER A 1 552 ? 10.029 7.843 6.525 1.00 87.12 552 SER A N 1
ATOM 4389 C CA . SER A 1 552 ? 10.117 9.113 5.786 1.00 87.12 552 SER A CA 1
ATOM 4390 C C . SER A 1 552 ? 9.011 10.111 6.149 1.00 87.12 552 SER A C 1
ATOM 4392 O O . SER A 1 552 ? 8.516 10.841 5.295 1.00 87.12 552 SER A O 1
ATOM 4394 N N . ASN A 1 553 ? 8.662 10.192 7.438 1.00 89.88 553 ASN A N 1
ATOM 4395 C CA . ASN A 1 553 ? 7.535 10.995 7.932 1.00 89.88 553 ASN A CA 1
ATOM 4396 C C . ASN A 1 553 ? 7.927 12.294 8.655 1.00 89.88 553 ASN A C 1
ATOM 4398 O O . ASN A 1 553 ? 7.062 12.990 9.180 1.00 89.88 553 ASN A O 1
ATOM 4402 N N . GLY A 1 554 ? 9.211 12.678 8.655 1.00 90.38 554 GLY A N 1
ATOM 4403 C CA . GLY A 1 554 ? 9.684 13.891 9.345 1.00 90.38 554 GLY A CA 1
ATOM 4404 C C . GLY A 1 554 ? 8.991 15.187 8.892 1.00 90.38 554 GLY A C 1
ATOM 4405 O O . GLY A 1 554 ? 8.853 16.133 9.666 1.00 90.38 554 GLY A O 1
ATOM 4406 N N . SER A 1 555 ? 8.476 15.224 7.659 1.00 91.25 555 SER A N 1
ATOM 4407 C CA . SER A 1 555 ? 7.701 16.357 7.143 1.00 91.25 555 SER A CA 1
ATOM 4408 C C . SER A 1 555 ? 6.399 16.605 7.913 1.00 91.25 555 SER A C 1
ATOM 4410 O O . SER A 1 555 ? 5.990 17.760 8.007 1.00 91.25 555 SER A O 1
ATOM 4412 N N . ALA A 1 556 ? 5.787 15.578 8.512 1.00 92.94 556 ALA A N 1
ATOM 4413 C CA . ALA A 1 556 ? 4.586 15.720 9.334 1.00 92.94 556 ALA A CA 1
ATOM 4414 C C . ALA A 1 556 ? 4.821 16.609 10.565 1.00 92.94 556 ALA A C 1
ATOM 4416 O O . ALA A 1 556 ? 3.974 17.425 10.921 1.00 92.94 556 ALA A O 1
ATOM 4417 N N . TYR A 1 557 ? 5.989 16.479 11.194 1.00 90.69 557 TYR A N 1
ATOM 4418 C CA . TYR A 1 557 ? 6.359 17.261 12.373 1.00 90.69 557 TYR A CA 1
ATOM 4419 C C . TYR A 1 557 ? 6.915 18.635 11.996 1.00 90.69 557 TYR A C 1
ATOM 4421 O O . TYR A 1 557 ? 6.626 19.627 12.657 1.00 90.69 557 TYR A O 1
ATOM 4429 N N . ASN A 1 558 ? 7.682 18.703 10.905 1.00 93.44 558 ASN A N 1
ATOM 4430 C CA . ASN A 1 558 ? 8.412 19.914 10.533 1.00 93.44 558 ASN A CA 1
ATOM 4431 C C . ASN A 1 558 ? 7.581 20.910 9.712 1.00 93.44 558 ASN A C 1
ATOM 4433 O O . ASN A 1 558 ? 7.944 22.080 9.627 1.00 93.44 558 ASN A O 1
ATOM 4437 N N . ARG A 1 559 ? 6.506 20.458 9.049 1.00 94.81 559 ARG A N 1
ATOM 4438 C CA . ARG A 1 559 ? 5.746 21.279 8.085 1.00 94.81 559 ARG A CA 1
ATOM 4439 C C . ARG A 1 559 ? 4.259 21.412 8.396 1.00 94.81 559 ARG A C 1
ATOM 4441 O O . ARG A 1 559 ? 3.578 22.157 7.698 1.00 94.81 559 ARG A O 1
ATOM 4448 N N . THR A 1 560 ? 3.750 20.728 9.416 1.00 94.75 560 THR A N 1
ATOM 4449 C CA . THR A 1 560 ? 2.356 20.863 9.853 1.00 94.75 560 THR A CA 1
ATOM 4450 C C . THR A 1 560 ? 2.328 21.475 11.244 1.00 94.75 560 THR A C 1
ATOM 4452 O O . THR A 1 560 ? 2.938 20.954 12.176 1.00 94.75 560 THR A O 1
ATOM 4455 N N . SER A 1 561 ? 1.648 22.614 11.386 1.00 95.75 561 SER A N 1
ATOM 4456 C CA . SER A 1 561 ? 1.637 23.340 12.652 1.00 95.75 561 SER A CA 1
ATOM 4457 C C . SER A 1 561 ? 0.805 22.606 13.709 1.00 95.75 561 SER A C 1
ATOM 4459 O O . SER A 1 561 ? -0.139 21.882 13.388 1.00 95.75 561 SER A O 1
ATOM 4461 N N . LYS A 1 562 ? 1.096 22.843 14.996 1.00 94.94 562 LYS A N 1
ATOM 4462 C CA . LYS A 1 562 ? 0.266 22.330 16.102 1.00 94.94 562 LYS A CA 1
ATOM 4463 C C . LYS A 1 562 ? -1.205 22.738 15.942 1.00 94.94 562 LYS A C 1
ATOM 4465 O O . LYS A 1 562 ? -2.088 21.930 16.194 1.00 94.94 562 LYS A O 1
ATOM 4470 N N . LYS A 1 563 ? -1.458 23.966 15.471 1.00 94.88 563 LYS A N 1
ATOM 4471 C CA . LYS A 1 563 ? -2.809 24.485 15.211 1.00 94.88 563 LYS A CA 1
ATOM 4472 C C . LYS A 1 563 ? -3.538 23.672 14.138 1.00 94.88 563 LYS A C 1
ATOM 4474 O O . LYS A 1 563 ? -4.723 23.392 14.301 1.00 94.88 563 LYS A O 1
ATOM 4479 N N . ASP A 1 564 ? -2.843 23.287 13.070 1.00 95.25 564 ASP A N 1
ATOM 4480 C CA . ASP A 1 564 ? -3.435 22.469 12.007 1.00 95.25 564 ASP A CA 1
ATOM 4481 C C . ASP A 1 564 ? -3.754 21.064 12.514 1.00 95.25 564 ASP A C 1
ATOM 4483 O O . ASP A 1 564 ? -4.861 20.585 12.292 1.00 95.25 564 ASP A O 1
ATOM 4487 N N . TRP A 1 565 ? -2.847 20.442 13.277 1.00 95.06 565 TRP A N 1
ATOM 4488 C CA . TRP A 1 565 ? -3.109 19.144 13.907 1.00 95.06 565 TRP A CA 1
ATOM 4489 C C . TRP A 1 565 ? -4.326 19.177 14.831 1.00 95.06 565 TRP A C 1
ATOM 4491 O O . TRP A 1 565 ? -5.209 18.337 14.695 1.00 95.06 565 TRP A O 1
ATOM 4501 N N . THR A 1 566 ? -4.425 20.187 15.699 1.00 93.06 566 THR A N 1
ATOM 4502 C CA . THR A 1 566 ? -5.599 20.381 16.561 1.00 93.06 566 THR A CA 1
ATOM 4503 C C . THR A 1 566 ? -6.885 20.522 15.742 1.00 93.06 566 THR A C 1
ATOM 4505 O O . THR A 1 566 ? -7.902 19.918 16.076 1.00 93.06 566 THR A O 1
ATOM 4508 N N . LYS A 1 567 ? -6.844 21.261 14.625 1.00 93.19 567 LYS A N 1
ATOM 4509 C CA . LYS A 1 567 ? -7.987 21.396 13.713 1.00 93.19 567 LYS A CA 1
ATOM 4510 C C . LYS A 1 567 ? -8.367 20.062 13.060 1.00 93.19 567 LYS A C 1
ATOM 4512 O O . LYS A 1 567 ? -9.556 19.754 12.973 1.00 93.19 567 LYS A O 1
ATOM 4517 N N . TYR A 1 568 ? -7.395 19.283 12.587 1.00 94.06 568 TYR A N 1
ATOM 4518 C CA . TYR A 1 568 ? -7.654 17.980 11.967 1.00 94.06 568 TYR A CA 1
ATOM 4519 C C . TYR A 1 568 ? -8.250 16.991 12.968 1.00 94.06 568 TYR A C 1
ATOM 4521 O O . TYR A 1 568 ? -9.242 16.333 12.658 1.00 94.06 568 TYR A O 1
ATOM 4529 N N . GLU A 1 569 ? -7.701 16.939 14.181 1.00 91.94 569 GLU A N 1
ATOM 4530 C CA . GLU A 1 569 ? -8.216 16.103 15.262 1.00 91.94 569 GLU A CA 1
ATOM 4531 C C . GLU A 1 569 ? -9.647 16.483 15.647 1.00 91.94 569 GLU A C 1
ATOM 4533 O O . GLU A 1 569 ? -10.517 15.614 15.733 1.00 91.94 569 GLU A O 1
ATOM 4538 N N . TYR A 1 570 ? -9.921 17.781 15.801 1.00 89.50 570 TYR A N 1
ATOM 4539 C CA . TYR A 1 570 ? -11.268 18.272 16.068 1.00 89.50 570 TYR A CA 1
ATOM 4540 C C . TYR A 1 570 ? -12.256 17.848 14.972 1.00 89.50 570 TYR A C 1
ATOM 4542 O O . TYR A 1 570 ? -13.326 17.320 15.273 1.00 89.50 570 TYR A O 1
ATOM 4550 N N . ASN A 1 571 ? -11.894 18.022 13.697 1.00 89.06 571 ASN A N 1
ATOM 4551 C CA . ASN A 1 571 ? -12.754 17.646 12.574 1.00 89.06 571 ASN A CA 1
ATOM 4552 C C . ASN A 1 571 ? -13.047 16.138 12.542 1.00 89.06 571 ASN A C 1
ATOM 4554 O O . ASN A 1 571 ? -14.197 15.747 12.330 1.00 89.06 571 ASN A O 1
ATOM 4558 N N . ALA A 1 572 ? -12.035 15.300 12.792 1.00 88.12 572 ALA A N 1
ATOM 4559 C CA . ALA A 1 572 ? -12.200 13.850 12.857 1.00 88.12 572 ALA A CA 1
ATOM 4560 C C . ALA A 1 572 ? -13.187 13.449 13.967 1.00 88.12 572 ALA A C 1
ATOM 4562 O O . ALA A 1 572 ? -14.120 12.677 13.726 1.00 88.12 572 ALA A O 1
ATOM 4563 N N . ARG A 1 573 ? -13.045 14.047 15.157 1.00 85.75 573 ARG A N 1
ATOM 4564 C CA . ARG A 1 573 ? -13.916 13.803 16.319 1.00 85.75 573 ARG A CA 1
ATOM 4565 C C . ARG A 1 573 ? -15.342 14.315 16.109 1.00 85.75 573 ARG A C 1
ATOM 4567 O O . ARG A 1 573 ? -16.298 13.608 16.424 1.00 85.75 573 ARG A O 1
ATOM 4574 N N . ARG A 1 574 ? -15.510 15.498 15.507 1.00 84.94 574 ARG A N 1
ATOM 4575 C CA . ARG A 1 574 ? -16.821 16.137 15.281 1.00 84.94 574 ARG A CA 1
ATOM 4576 C C . ARG A 1 574 ? -17.756 15.317 14.390 1.00 84.94 574 ARG A C 1
ATOM 4578 O O . ARG A 1 574 ? -18.970 15.448 14.506 1.00 84.94 574 ARG A O 1
ATOM 4585 N N . SER A 1 575 ? -17.222 14.462 13.517 1.00 81.19 575 SER A N 1
ATOM 4586 C CA . SER A 1 575 ? -18.041 13.544 12.708 1.00 81.19 575 SER A CA 1
ATOM 4587 C C . SER A 1 575 ? -18.889 12.581 13.562 1.00 81.19 575 SER A C 1
ATOM 4589 O O . SER A 1 575 ? -19.844 11.970 13.072 1.00 81.19 575 SER A O 1
ATOM 4591 N N . GLY A 1 576 ? -18.505 12.387 14.830 1.00 79.25 576 GLY A N 1
ATOM 4592 C CA . GLY A 1 576 ? -19.062 11.386 15.732 1.00 79.25 576 GLY A CA 1
ATOM 4593 C C . GLY A 1 576 ? -18.767 9.944 15.307 1.00 79.25 576 GLY A C 1
ATOM 4594 O O . GLY A 1 576 ? -19.083 9.033 16.062 1.00 79.25 576 GLY A O 1
ATOM 4595 N N . LYS A 1 577 ? -18.165 9.715 14.126 1.00 84.38 577 LYS A N 1
ATOM 4596 C CA . LYS A 1 577 ? -17.811 8.376 13.635 1.00 84.38 577 LYS A CA 1
ATOM 4597 C C . LYS A 1 577 ? -16.782 7.738 14.561 1.00 84.38 577 LYS A C 1
ATOM 4599 O O . LYS A 1 577 ? -16.998 6.625 15.010 1.00 84.38 577 LYS A O 1
ATOM 4604 N N . LEU A 1 578 ? -15.734 8.489 14.904 1.00 81.00 578 LEU A N 1
ATOM 4605 C CA . LEU A 1 578 ? -14.686 8.030 15.813 1.00 81.00 578 LEU A CA 1
ATOM 4606 C C . LEU A 1 578 ? -15.243 7.629 17.184 1.00 81.00 578 LEU A C 1
ATOM 4608 O O . LEU A 1 578 ? -14.936 6.548 17.658 1.00 81.00 578 LEU A O 1
ATOM 4612 N N . LEU A 1 579 ? -16.083 8.472 17.794 1.00 79.12 579 LEU A N 1
ATOM 4613 C CA . LEU A 1 579 ? -16.685 8.177 19.098 1.00 79.12 579 LEU A CA 1
ATOM 4614 C C . LEU A 1 579 ? -17.540 6.908 19.063 1.00 79.12 579 LEU A C 1
ATOM 4616 O O . LEU A 1 579 ? -17.304 6.006 19.856 1.00 79.12 579 LEU A O 1
ATOM 4620 N N . ARG A 1 580 ? -18.475 6.810 18.108 1.00 86.19 580 ARG A N 1
ATOM 4621 C CA . ARG A 1 580 ? -19.343 5.628 17.968 1.00 86.19 580 ARG A CA 1
ATOM 4622 C C . ARG A 1 580 ? -18.540 4.350 17.742 1.00 86.19 580 ARG A C 1
ATOM 4624 O O . ARG A 1 580 ? -18.889 3.299 18.272 1.00 86.19 580 ARG A O 1
ATOM 4631 N N . GLU A 1 581 ? -17.467 4.437 16.961 1.00 86.12 581 GLU A N 1
ATOM 4632 C CA . GLU A 1 581 ? -16.615 3.282 16.706 1.00 86.12 581 GLU A CA 1
ATOM 4633 C C . GLU A 1 581 ? -15.800 2.894 17.944 1.00 86.12 581 GLU A C 1
ATOM 4635 O O . GLU A 1 581 ? -15.710 1.713 18.258 1.00 86.12 581 GLU A O 1
ATOM 4640 N N . LEU A 1 582 ? -15.246 3.859 18.686 1.00 81.44 582 LEU A N 1
ATOM 4641 C CA . LEU A 1 582 ? -14.537 3.574 19.939 1.00 81.44 582 LEU A CA 1
ATOM 4642 C C . LEU A 1 582 ? -15.464 2.976 20.998 1.00 81.44 582 LEU A C 1
ATOM 4644 O O . LEU A 1 582 ? -15.066 2.031 21.670 1.00 81.44 582 LEU A O 1
ATOM 4648 N N . GLU A 1 583 ? -16.696 3.474 21.112 1.00 83.56 583 GLU A N 1
ATOM 4649 C CA . GLU A 1 583 ? -17.725 2.883 21.975 1.00 83.56 583 GLU A CA 1
ATOM 4650 C C . GLU A 1 583 ? -18.034 1.440 21.561 1.00 83.56 583 GLU A C 1
ATOM 4652 O O . GLU A 1 583 ? -18.087 0.557 22.412 1.00 83.56 583 GLU A O 1
ATOM 4657 N N . THR A 1 584 ? -18.183 1.179 20.259 1.00 87.00 584 THR A N 1
ATOM 4658 C CA . THR A 1 584 ? -18.413 -0.177 19.729 1.00 87.00 584 THR A CA 1
ATOM 4659 C C . THR A 1 584 ? -17.246 -1.100 20.077 1.00 87.00 584 THR A C 1
ATOM 4661 O O . THR A 1 584 ? -17.446 -2.152 20.674 1.00 87.00 584 THR A O 1
ATOM 4664 N N . ILE A 1 585 ? -16.014 -0.662 19.804 1.00 84.31 585 ILE A N 1
ATOM 4665 C CA . ILE A 1 585 ? -14.799 -1.423 20.103 1.00 84.31 585 ILE A CA 1
ATOM 4666 C C . ILE A 1 585 ? -14.661 -1.692 21.613 1.00 84.31 585 ILE A C 1
ATOM 4668 O O . ILE A 1 585 ? -14.258 -2.793 21.995 1.00 84.31 585 ILE A O 1
ATOM 4672 N N . SER A 1 586 ? -14.991 -0.713 22.463 1.00 80.75 586 SER A N 1
ATOM 4673 C CA . SER A 1 586 ? -14.969 -0.868 23.923 1.00 80.75 586 SER A CA 1
ATOM 4674 C C . SER A 1 586 ? -16.002 -1.895 24.395 1.00 80.75 586 SER A C 1
ATOM 4676 O O . SER A 1 586 ? -15.650 -2.857 25.076 1.00 80.75 586 SER A O 1
ATOM 4678 N N . ASN A 1 587 ? -17.253 -1.778 23.940 1.00 85.06 587 ASN A N 1
ATOM 4679 C CA . ASN A 1 587 ? -18.325 -2.719 24.281 1.00 85.06 587 ASN A CA 1
ATOM 4680 C C . ASN A 1 587 ? -18.018 -4.158 23.824 1.00 85.06 587 ASN A C 1
ATOM 4682 O O . ASN A 1 587 ? -18.305 -5.119 24.547 1.00 85.06 587 ASN A O 1
ATOM 4686 N N . ASP A 1 588 ? -17.409 -4.320 22.646 1.00 81.44 588 ASP A N 1
ATOM 4687 C CA . ASP A 1 588 ? -16.992 -5.625 22.124 1.00 81.44 588 ASP A CA 1
ATOM 4688 C C . ASP A 1 588 ? -15.889 -6.246 22.989 1.00 81.44 588 ASP A C 1
ATOM 4690 O O . ASP A 1 588 ? -15.946 -7.433 23.328 1.00 81.44 588 ASP A O 1
ATOM 4694 N N . ALA A 1 589 ? -14.898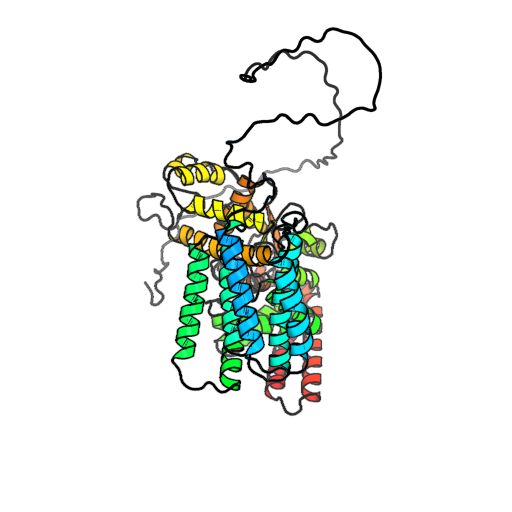 -5.444 23.391 1.00 76.31 589 ALA A N 1
ATOM 4695 C CA . ALA A 1 589 ? -13.847 -5.882 24.302 1.00 76.31 589 ALA A CA 1
ATOM 4696 C C . ALA A 1 589 ? -14.412 -6.263 25.684 1.00 76.31 589 ALA A C 1
ATOM 4698 O O . ALA A 1 589 ? -14.014 -7.285 26.244 1.00 76.31 589 ALA A O 1
ATOM 4699 N N . GLU A 1 590 ? -15.399 -5.523 26.206 1.00 78.88 590 GLU A N 1
ATOM 4700 C CA . GLU A 1 590 ? -16.030 -5.833 27.498 1.00 78.88 590 GLU A CA 1
ATOM 4701 C C . GLU A 1 590 ? -16.777 -7.159 27.430 1.00 78.88 590 GLU A C 1
ATOM 4703 O O . GLU A 1 590 ? -16.671 -7.997 28.329 1.00 78.88 590 GLU A O 1
ATOM 4708 N N . THR A 1 591 ? -17.522 -7.358 26.345 1.00 84.69 591 THR A N 1
ATOM 4709 C CA . THR A 1 591 ? -18.280 -8.585 26.106 1.00 84.69 591 THR A CA 1
ATOM 4710 C C . THR A 1 591 ? -17.343 -9.789 26.039 1.00 84.69 591 THR A C 1
ATOM 4712 O O . THR A 1 591 ? -17.597 -10.799 26.695 1.00 84.69 591 THR A O 1
ATOM 4715 N N . ARG A 1 592 ? -16.212 -9.678 25.330 1.00 78.94 592 ARG A N 1
ATOM 4716 C CA . ARG A 1 592 ? -15.202 -10.747 25.273 1.00 78.94 592 ARG A CA 1
ATOM 4717 C C . ARG A 1 592 ? -14.539 -11.022 26.612 1.00 78.94 592 ARG A C 1
ATOM 4719 O O . ARG A 1 592 ? -14.330 -12.191 26.942 1.00 78.94 592 ARG A O 1
ATOM 4726 N N . LEU A 1 593 ? -14.216 -9.986 27.386 1.00 78.50 593 LEU A N 1
ATOM 4727 C CA . LEU A 1 593 ? -13.658 -10.173 28.721 1.00 78.50 593 LEU A CA 1
ATOM 4728 C C . LEU A 1 593 ? -14.637 -10.965 29.597 1.00 78.50 593 LEU A C 1
ATOM 4730 O O . LEU A 1 593 ? -14.234 -11.940 30.229 1.00 78.50 593 LEU A O 1
ATOM 4734 N N . ARG A 1 594 ? -15.929 -10.608 29.579 1.00 82.06 594 ARG A N 1
ATOM 4735 C CA . ARG A 1 594 ? -16.972 -11.334 30.324 1.00 82.06 594 ARG A CA 1
ATOM 4736 C C . ARG A 1 594 ? -17.060 -12.799 29.900 1.00 82.06 594 ARG A C 1
ATOM 4738 O O . ARG A 1 594 ? -16.988 -13.669 30.761 1.00 82.06 594 ARG A O 1
ATOM 4745 N N . LEU A 1 595 ? -17.122 -13.073 28.594 1.00 81.94 595 LEU A N 1
ATOM 4746 C CA . LEU A 1 595 ? -17.141 -14.446 28.073 1.00 81.94 595 LEU A CA 1
ATOM 4747 C C . LEU A 1 595 ? -15.878 -15.226 28.464 1.00 81.94 595 LEU A C 1
ATOM 4749 O O . LEU A 1 595 ? -15.966 -16.382 28.861 1.00 81.94 595 LEU A O 1
ATOM 4753 N N . THR A 1 596 ? -14.703 -14.591 28.433 1.00 76.75 596 THR A N 1
ATOM 4754 C CA . THR A 1 596 ? -13.437 -15.225 28.836 1.00 76.75 596 THR A CA 1
ATOM 4755 C C . THR A 1 596 ? -13.434 -15.593 30.321 1.00 76.75 596 THR A C 1
ATOM 4757 O O . THR A 1 596 ? -12.990 -16.686 30.677 1.00 76.75 596 THR A O 1
ATOM 4760 N N . ILE A 1 597 ? -13.949 -14.711 31.184 1.00 77.69 597 ILE A N 1
ATOM 4761 C CA . ILE A 1 597 ? -14.089 -14.963 32.626 1.00 77.69 597 ILE A CA 1
ATOM 4762 C C . ILE A 1 597 ? -15.066 -16.122 32.880 1.00 77.69 597 ILE A C 1
ATOM 4764 O O . ILE A 1 597 ? -14.787 -16.991 33.708 1.00 77.69 597 ILE A O 1
ATOM 4768 N N . GLU A 1 598 ? -16.185 -16.165 32.152 1.00 83.69 598 GLU A N 1
ATOM 4769 C CA . GLU A 1 598 ? -17.209 -17.210 32.276 1.00 83.69 598 GLU A CA 1
ATOM 4770 C C . GLU A 1 598 ? -16.728 -18.579 31.767 1.00 83.69 598 GLU A C 1
ATOM 4772 O O . GLU A 1 598 ? -16.911 -19.593 32.444 1.00 83.69 598 GLU A O 1
ATOM 4777 N N . GLU A 1 599 ? -16.082 -18.626 30.599 1.00 77.69 599 GLU A N 1
ATOM 4778 C CA . GLU A 1 599 ? -15.613 -19.868 29.974 1.00 77.69 599 GLU A CA 1
ATOM 4779 C C . GLU A 1 599 ? -14.365 -20.440 30.652 1.00 77.69 599 GLU A C 1
ATOM 4781 O O . GLU A 1 599 ? -14.159 -21.657 30.676 1.00 77.69 599 GLU A O 1
ATOM 4786 N N . LYS A 1 600 ? -13.493 -19.573 31.178 1.00 59.78 600 LYS A N 1
ATOM 4787 C CA . LYS A 1 600 ? -12.139 -19.955 31.578 1.00 59.78 600 LYS A CA 1
ATOM 4788 C C . LYS A 1 600 ? -11.770 -19.425 32.949 1.00 59.78 600 LYS A C 1
ATOM 4790 O O . LYS A 1 600 ? -10.727 -18.787 33.075 1.00 59.78 600 LYS A O 1
ATOM 4795 N N . GLY A 1 601 ? -12.482 -19.841 33.998 1.00 56.78 601 GLY A N 1
ATOM 4796 C CA . GLY A 1 601 ? -12.096 -19.624 35.409 1.00 56.78 601 GLY A CA 1
ATOM 4797 C C . GLY A 1 601 ? -10.673 -20.083 35.824 1.00 56.78 601 GLY A C 1
ATOM 4798 O O . GLY A 1 601 ? -10.388 -20.196 37.013 1.00 56.78 601 GLY A O 1
ATOM 4799 N N . GLN A 1 602 ? -9.778 -20.384 34.873 1.00 52.28 602 GLN A N 1
ATOM 4800 C CA . GLN A 1 602 ? -8.374 -20.753 35.027 1.00 52.28 602 GLN A CA 1
ATOM 4801 C C . GLN A 1 602 ? -7.386 -20.041 34.062 1.00 52.28 602 GLN A C 1
ATOM 4803 O O . GLN A 1 602 ? -6.184 -20.247 34.221 1.00 52.28 602 GLN A O 1
ATOM 4808 N N . MET A 1 603 ? -7.796 -19.199 33.095 1.00 66.00 603 MET A N 1
ATOM 4809 C CA . MET A 1 603 ? -6.850 -18.501 32.188 1.00 66.00 603 MET A CA 1
ATOM 4810 C C . MET A 1 603 ? -6.642 -17.027 32.555 1.00 66.00 603 MET A C 1
ATOM 4812 O O . MET A 1 603 ? -6.957 -16.122 31.785 1.00 66.00 603 MET A O 1
ATOM 4816 N N . LYS A 1 604 ? -6.008 -16.810 33.711 1.00 76.81 604 LYS A N 1
ATOM 4817 C CA . LYS A 1 604 ? -5.628 -15.483 34.220 1.00 76.81 604 LYS A CA 1
ATOM 4818 C C . LYS A 1 604 ? -4.881 -14.617 33.191 1.00 76.81 604 LYS A C 1
ATOM 4820 O O . LYS A 1 604 ? -5.062 -13.412 33.152 1.00 76.81 604 LYS A O 1
ATOM 4825 N N . GLU A 1 605 ? -4.062 -15.222 32.329 1.00 75.69 605 GLU A N 1
ATOM 4826 C CA . GLU A 1 605 ? -3.294 -14.482 31.316 1.00 75.69 605 GLU A CA 1
ATOM 4827 C C . GLU A 1 605 ? -4.168 -13.892 30.192 1.00 75.69 605 GLU A C 1
ATOM 4829 O O . GLU A 1 605 ? -3.900 -12.784 29.728 1.00 75.69 605 GLU A O 1
ATOM 4834 N N . ALA A 1 606 ? -5.216 -14.603 29.760 1.00 71.31 606 ALA A N 1
ATOM 4835 C CA . ALA A 1 606 ? -6.141 -14.097 28.742 1.00 71.31 606 ALA A CA 1
ATOM 4836 C C . ALA A 1 606 ? -7.009 -12.964 29.307 1.00 71.31 606 ALA A C 1
ATOM 4838 O O . ALA A 1 606 ? -7.186 -11.939 28.652 1.00 71.31 606 ALA A O 1
ATOM 4839 N N . GLU A 1 607 ? -7.468 -13.131 30.549 1.00 76.44 607 GLU A N 1
ATOM 4840 C CA . GLU A 1 607 ? -8.191 -12.112 31.313 1.00 76.44 607 GLU A CA 1
ATOM 4841 C C . GLU A 1 607 ? -7.340 -10.846 31.504 1.00 76.44 607 GLU A C 1
ATOM 4843 O O . GLU A 1 607 ? -7.768 -9.757 31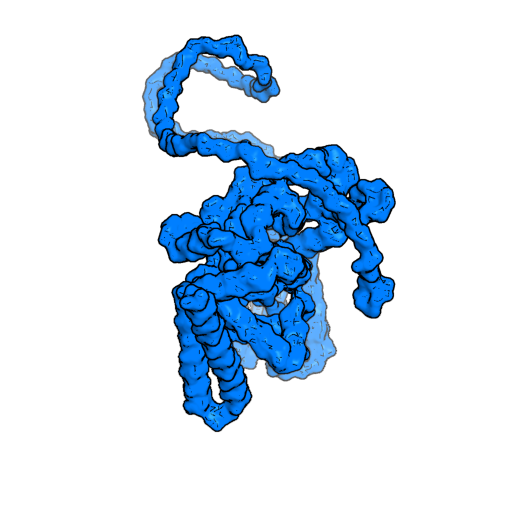.129 1.00 76.44 607 GLU A O 1
ATOM 4848 N N . ASP A 1 608 ? -6.094 -10.988 31.974 1.00 79.38 608 ASP A N 1
ATOM 4849 C CA . ASP A 1 608 ? -5.162 -9.868 32.159 1.00 79.38 608 ASP A CA 1
ATOM 4850 C C . ASP A 1 608 ? -4.879 -9.124 30.839 1.00 79.38 608 ASP A C 1
ATOM 4852 O O . ASP A 1 608 ? -4.601 -7.922 30.847 1.00 79.38 608 ASP A O 1
ATOM 4856 N N . LYS A 1 609 ? -4.901 -9.822 29.695 1.00 76.00 609 LYS A N 1
ATOM 4857 C CA . LYS A 1 609 ? -4.675 -9.214 28.378 1.00 76.00 609 LYS A CA 1
ATOM 4858 C C . LYS A 1 609 ? -5.886 -8.409 27.909 1.00 76.00 609 LYS A C 1
ATOM 4860 O O . LYS A 1 609 ? -5.691 -7.284 27.460 1.00 76.00 609 LYS A O 1
ATOM 4865 N N . GLU A 1 610 ? -7.095 -8.957 28.020 1.00 79.19 610 GLU A N 1
ATOM 4866 C CA . GLU A 1 610 ? -8.328 -8.252 27.634 1.00 79.19 610 GLU A CA 1
ATOM 4867 C C . GLU A 1 610 ? -8.643 -7.084 28.579 1.00 79.19 610 GLU A C 1
ATOM 4869 O O . GLU A 1 610 ? -8.983 -5.998 28.116 1.00 79.19 610 GLU A O 1
ATOM 4874 N N . LEU A 1 611 ? -8.413 -7.235 29.889 1.00 80.69 611 LEU A N 1
ATOM 4875 C CA . LEU A 1 611 ? -8.595 -6.143 30.851 1.00 80.69 611 LEU A CA 1
ATOM 4876 C C . LEU A 1 611 ? -7.699 -4.935 30.523 1.00 80.69 611 LEU A C 1
ATOM 4878 O O . LEU A 1 611 ? -8.155 -3.798 30.535 1.00 80.69 611 LEU A O 1
ATOM 4882 N N . ARG A 1 612 ? -6.440 -5.174 30.130 1.00 79.19 612 ARG A N 1
ATOM 4883 C CA . ARG A 1 612 ? -5.534 -4.092 29.699 1.00 79.19 612 ARG A CA 1
ATOM 4884 C C . ARG A 1 612 ? -5.996 -3.392 28.426 1.00 79.19 612 ARG A C 1
ATOM 4886 O O . ARG A 1 612 ? -5.730 -2.204 28.271 1.00 79.19 612 ARG A O 1
ATOM 4893 N N . LEU A 1 613 ? -6.613 -4.124 27.497 1.00 75.75 613 LEU A N 1
ATOM 4894 C CA . LEU A 1 613 ? -7.168 -3.526 26.282 1.00 75.75 613 LEU A CA 1
ATOM 4895 C C . LEU A 1 613 ? -8.339 -2.614 26.624 1.00 75.75 613 LEU A C 1
ATOM 4897 O O . LEU A 1 613 ? -8.420 -1.514 26.087 1.00 75.75 613 LEU A O 1
ATOM 4901 N N . LEU A 1 614 ? -9.196 -3.043 27.547 1.00 77.94 614 LEU A N 1
ATOM 4902 C CA . LEU A 1 614 ? -10.311 -2.240 28.032 1.00 77.94 614 LEU A CA 1
ATOM 4903 C C . LEU A 1 614 ? -9.869 -0.960 28.723 1.00 77.94 614 LEU A C 1
ATOM 4905 O O . LEU A 1 614 ? -10.379 0.104 28.384 1.00 77.94 614 LEU A O 1
ATOM 4909 N N . ASP A 1 615 ? -8.885 -1.038 29.617 1.00 82.56 615 ASP A N 1
ATOM 4910 C CA . ASP A 1 615 ? -8.341 0.151 30.278 1.00 82.56 615 ASP A CA 1
ATOM 4911 C C . ASP A 1 615 ? -7.828 1.170 29.240 1.00 82.56 615 ASP A C 1
ATOM 4913 O O . ASP A 1 615 ? -8.169 2.348 29.291 1.00 82.56 615 ASP A O 1
ATOM 4917 N N . GLN A 1 616 ? -7.094 0.708 28.220 1.00 77.44 616 GLN A N 1
ATOM 4918 C CA . GLN A 1 616 ? -6.595 1.569 27.138 1.00 77.44 616 GLN A CA 1
ATOM 4919 C C . GLN A 1 616 ? -7.706 2.172 26.271 1.00 77.44 616 GLN A C 1
ATOM 4921 O O . GLN A 1 616 ? -7.571 3.302 25.792 1.00 77.44 616 GLN A O 1
ATOM 4926 N N . LEU A 1 617 ? -8.771 1.411 26.011 1.00 76.31 617 LEU A N 1
ATOM 4927 C CA . LEU A 1 617 ? -9.920 1.876 25.237 1.00 76.31 617 LEU A CA 1
ATOM 4928 C C . LEU A 1 617 ? -10.705 2.938 26.006 1.00 76.31 617 LEU A C 1
ATOM 4930 O O . LEU A 1 617 ? -11.077 3.950 25.414 1.00 76.31 617 LEU A O 1
ATOM 4934 N N . ASN A 1 618 ? -10.890 2.745 27.311 1.00 79.56 618 ASN A N 1
ATOM 4935 C CA . ASN A 1 618 ? -11.553 3.709 28.182 1.00 79.56 618 ASN A CA 1
ATOM 4936 C C . ASN A 1 618 ? -10.738 5.002 28.307 1.00 79.56 618 ASN A C 1
ATOM 4938 O O . ASN A 1 618 ? -11.291 6.075 28.074 1.00 79.56 618 ASN A O 1
ATOM 4942 N N . ASP A 1 619 ? -9.420 4.912 28.523 1.00 83.00 619 ASP A N 1
ATOM 4943 C CA . ASP A 1 619 ? -8.523 6.079 28.525 1.00 83.00 619 ASP A CA 1
ATOM 4944 C C . ASP A 1 619 ? -8.624 6.875 27.208 1.00 83.00 619 ASP A C 1
ATOM 4946 O O . ASP A 1 619 ? -8.673 8.111 27.189 1.00 83.00 619 ASP A O 1
ATOM 4950 N N . LEU A 1 620 ? -8.669 6.166 26.072 1.00 77.25 620 LEU A N 1
ATOM 4951 C CA . LEU A 1 620 ? -8.803 6.783 24.755 1.00 77.25 620 LEU A CA 1
ATOM 4952 C C . LEU A 1 620 ? -10.185 7.425 24.566 1.00 77.25 620 LEU A C 1
ATOM 4954 O O . LEU A 1 620 ? -10.271 8.497 23.961 1.00 77.25 620 LEU A O 1
ATOM 4958 N N . LEU A 1 621 ? -11.254 6.802 25.065 1.00 77.62 621 LEU A N 1
ATOM 4959 C CA . LEU A 1 621 ? -12.618 7.321 24.987 1.00 77.62 621 LEU A CA 1
ATOM 4960 C C . LEU A 1 621 ? -12.774 8.599 25.822 1.00 77.62 621 LEU A C 1
ATOM 4962 O O . LEU A 1 621 ? -13.253 9.606 25.297 1.00 77.62 621 LEU A O 1
ATOM 4966 N N . GLU A 1 622 ? -12.294 8.596 27.066 1.00 83.94 622 GLU A N 1
ATOM 4967 C CA . GLU A 1 622 ? -12.304 9.762 27.959 1.00 83.94 622 GLU A CA 1
ATOM 4968 C C . GLU A 1 622 ? -11.504 10.922 27.358 1.00 83.94 622 GLU A C 1
ATOM 4970 O O . GLU A 1 622 ? -12.033 12.020 27.163 1.00 83.94 622 GLU A O 1
ATOM 4975 N N . SER A 1 623 ? -10.273 10.650 26.905 1.00 82.00 623 SER A N 1
ATOM 4976 C CA . SER A 1 623 ? -9.477 11.632 26.161 1.00 82.00 623 SER A CA 1
ATOM 4977 C C . SER A 1 623 ? -10.196 12.115 24.898 1.00 82.00 623 SER A C 1
ATOM 4979 O O . SER A 1 623 ? -10.006 13.259 24.465 1.00 82.00 623 SER A O 1
ATOM 4981 N N . THR A 1 624 ? -11.023 11.260 24.280 1.00 74.69 624 THR A N 1
ATOM 4982 C CA . THR A 1 624 ? -11.805 11.620 23.096 1.00 74.69 624 THR A CA 1
ATOM 4983 C C . THR A 1 624 ? -12.861 12.686 23.408 1.00 74.69 624 THR A C 1
ATOM 4985 O O . THR A 1 624 ? -12.974 13.678 22.674 1.00 74.69 624 THR A O 1
ATOM 4988 N N . ILE A 1 625 ? -13.574 12.501 24.518 1.00 79.12 625 ILE A N 1
ATOM 4989 C CA . ILE A 1 625 ? -14.629 13.385 25.024 1.00 79.12 625 ILE A CA 1
ATOM 4990 C C . ILE A 1 625 ? -14.057 14.747 25.441 1.00 79.12 625 ILE A C 1
ATOM 4992 O O . ILE A 1 625 ? -14.561 15.780 24.991 1.00 79.12 625 ILE A O 1
ATOM 4996 N N . ASP A 1 626 ? -12.954 14.769 26.192 1.00 82.94 626 ASP A N 1
ATOM 4997 C CA . ASP A 1 626 ? -12.371 16.003 26.740 1.00 82.94 626 ASP A CA 1
ATOM 4998 C C . ASP A 1 626 ? -12.044 17.059 25.668 1.00 82.94 626 ASP A C 1
ATOM 5000 O O . ASP A 1 626 ? -12.389 18.235 25.805 1.00 82.94 626 ASP A O 1
ATOM 5004 N N . VAL A 1 627 ? -11.433 16.658 24.546 1.00 79.25 627 VAL A N 1
ATOM 5005 C CA . VAL A 1 627 ? -11.072 17.609 23.468 1.00 79.25 627 VAL A CA 1
ATOM 5006 C C . VAL A 1 627 ? -12.309 18.196 22.789 1.00 79.25 627 VAL A C 1
ATOM 5008 O O . VAL A 1 627 ? -12.264 19.338 22.318 1.00 79.25 627 VAL A O 1
ATOM 5011 N N . ILE A 1 628 ? -13.406 17.432 22.707 1.00 76.38 628 ILE A N 1
ATOM 5012 C CA . ILE A 1 628 ? -14.668 17.914 22.133 1.00 76.38 628 ILE A CA 1
ATOM 5013 C C . ILE A 1 628 ? -15.256 18.992 23.045 1.00 76.38 628 ILE A C 1
ATOM 5015 O O . ILE A 1 628 ? -15.657 20.051 22.553 1.00 76.38 628 ILE A O 1
ATOM 5019 N N . GLU A 1 629 ? -15.256 18.763 24.360 1.00 83.19 629 GLU A N 1
ATOM 5020 C CA . GLU A 1 629 ? -15.738 19.745 25.330 1.00 83.19 629 GLU A CA 1
ATOM 5021 C C . GLU A 1 629 ? -14.882 21.019 25.360 1.00 83.19 629 GLU A C 1
ATOM 5023 O O . GLU A 1 629 ? -15.425 22.126 25.367 1.00 83.19 629 GLU A O 1
ATOM 5028 N N . GLU A 1 630 ? -13.551 20.893 25.334 1.00 84.56 630 GLU A N 1
ATOM 5029 C CA . GLU A 1 630 ? -12.626 22.034 25.358 1.00 84.56 630 GLU A CA 1
ATOM 5030 C C . GLU A 1 630 ? -12.789 22.938 24.122 1.00 84.56 630 GLU A C 1
ATOM 5032 O O . GLU A 1 630 ? -12.837 24.171 24.230 1.00 84.56 630 GLU A O 1
ATOM 5037 N N . HIS A 1 631 ? -12.960 22.341 22.938 1.00 76.88 631 HIS A N 1
ATOM 5038 C CA . HIS A 1 631 ? -13.265 23.097 21.720 1.00 76.88 631 HIS A CA 1
ATOM 5039 C C . HIS A 1 631 ? -14.654 23.740 21.766 1.00 76.88 631 HIS A C 1
ATOM 5041 O O . HIS A 1 631 ? -14.824 24.877 21.323 1.00 76.88 631 HIS A O 1
ATOM 5047 N N . GLY A 1 632 ? -15.646 23.047 22.334 1.00 75.94 632 GLY A N 1
ATOM 5048 C CA . GLY A 1 632 ? -16.978 23.608 22.551 1.00 75.94 632 GLY A CA 1
ATOM 5049 C C . GLY A 1 632 ? -16.921 24.885 23.392 1.00 75.94 632 GLY A C 1
ATOM 5050 O O . GLY A 1 632 ? -17.462 25.912 22.985 1.00 75.94 632 GLY A O 1
ATOM 5051 N N . ARG A 1 633 ? -16.179 24.858 24.507 1.00 86.12 633 ARG A N 1
ATOM 5052 C CA . ARG A 1 633 ? -16.014 26.013 25.407 1.00 86.12 633 ARG A CA 1
ATOM 5053 C C . ARG A 1 633 ? -15.270 27.171 24.735 1.00 86.12 633 ARG A C 1
ATOM 5055 O O . ARG A 1 633 ? -15.760 28.296 24.779 1.00 86.12 633 ARG A O 1
ATOM 5062 N N . SER A 1 634 ? -14.148 26.905 24.063 1.00 77.94 634 SER A N 1
ATOM 5063 C CA . SER A 1 634 ? -13.341 27.952 23.406 1.00 77.94 634 SER A CA 1
ATOM 5064 C C . SER A 1 634 ? -14.017 28.606 22.197 1.00 77.94 634 SER A C 1
ATOM 5066 O O . SER A 1 634 ? -13.711 29.748 21.880 1.00 77.94 634 SER A O 1
ATOM 5068 N N . SER A 1 635 ? -14.951 27.921 21.530 1.00 72.25 635 SER A N 1
ATOM 5069 C CA . SER A 1 635 ? -15.741 28.512 20.437 1.00 72.25 635 SER A CA 1
ATOM 5070 C C . SER A 1 635 ? -16.907 29.394 20.907 1.00 72.25 635 SER A C 1
ATOM 5072 O O . SER A 1 635 ? -17.453 30.159 20.114 1.00 72.25 635 SER A O 1
ATOM 5074 N N . SER A 1 636 ? -17.298 29.278 22.181 1.00 69.12 636 SER A N 1
ATOM 5075 C CA . SER A 1 636 ? -18.397 30.043 22.789 1.00 69.12 636 SER A CA 1
ATOM 5076 C C . SER A 1 636 ? -17.957 31.342 23.477 1.00 69.12 636 SER A C 1
ATOM 5078 O O . SER A 1 636 ? -18.805 32.178 23.792 1.00 69.12 636 SER A O 1
ATOM 5080 N N . SER A 1 637 ? -16.649 31.503 23.699 1.00 58.31 637 SER A N 1
ATOM 5081 C CA . SER A 1 637 ? -15.988 32.714 24.208 1.00 58.31 637 SER A CA 1
ATOM 5082 C C . SER A 1 637 ? -15.422 33.547 23.069 1.00 58.31 637 SER A C 1
ATOM 5084 O O . SER A 1 637 ? -15.572 34.787 23.120 1.00 58.31 637 SER A O 1
#

Foldseek 3Di:
DDPVPDDDPPDDDDDDDDDDDDDDDDDDDDDDDDDDDDDDDDDDDDPDDDDDDDDDDDDDDDDDDDDDDDDPDDDDDDDDDDDDPVCVCVVVPADDPPVVVVVVVVVVVVVVLVVVVPPPDPPVCPCCVPVVVVVVCVVVPDPPPDPVGDCVVVVVVVVVVVVVLVVVCVVCVVVVHHDDPVSVVVVVVVVVVVVVVVVVPPVDDPVVVVVVVVVVVVVVVVVVPDDDDDPVNVVCVVVPPPPPPCCALQNLLVVLVCCCVPQNQLVSLVVLLVVLCVDPDPFVSVCQSPDPPVSVLVLSLLSSLQRLLADSVLLNCLLQQVLLQQCLPPPGPSVVRLVVQVPDVVRAWFKKKWFKAFPNSFADFLLLLVQLLVLLLLCLPFDDSNLVSLLQLQCLAQRDPVDHSVCSVVVDHPLQWDPPDPPPDSDIDGHPVSSVLSVLLSVLSNVLSCVCVVVVRRRPTDSHTAMAMAIDRDQVVVVVCVSRVHPDQSNVSSSQSSCCVPPVRRIDIDMTRRTGDLALCCRQSVQQSSCVSQVQDSHSNSYRPPDRGRPPSVCSVVPADPVNSLVSLLVSLVVVSSLVSLVVSLVSLVVVLVVCVVVPVPCVVVNVVSVSSNVSSVVSNVVSVVSNVVVVVVVVD

Organism: NCBI:txid184061